Protein AF-0000000086963829 (afdb_homodimer)

Secondary structure (DSSP, 8-state):
--------TTS--EEEEE-TTSEEEEEE--EEE-TTT--EEE----EEEE--SS-EEEEEE-SS-TTEEEEEETTEEEEEETT--S--SEEPPPPSS-EEEEEE-SS-TTEEEEEETTSEEEEEETTT-SSS-SEEEE--SSPEEEEEEEESSSS-EEEEEEETTSPEEEEEPPHHHHSPPTTHHHHHHHHHHHHHHHHHHHHHHHHHHHHHHHHHHHHHHHHHHHHHS-HHHHHHHHHHHHHHHHHHHHHHHHHHHHTTSS----TTS-------/--------TTS--EEEEE-TTSEEEEEE--EEE-TTT--EEE----EEEE--SS-EEEEEE-SS-TTEEEEEETTEEEEEETT--S--SEEPPPPSS-EEEEEE-SS-TTEEEEEETTSEEEEEETTT-SSS-SEEEE--SSPEEEEEEEESSSS-EEEEEEETTSPEEEEEPPHHHHSPPTTHHHHHHHHHHHHHHHHHHHHHHHHHHHHHHHHHHHHHHHHHHHHHS-HHHHHHHHHHHHHHHHHHHHHHHHHHHHTTSS----TTS-------

Solvent-accessible surface area (backbone atoms only — not comparable to full-atom values): 30437 Å² total; per-residue (Å²): 130,82,72,74,76,74,72,71,81,84,55,85,49,63,47,77,46,60,33,70,76,7,32,42,34,42,27,50,54,57,59,43,62,34,84,87,77,61,45,67,42,64,51,65,74,73,34,80,43,85,75,30,75,25,43,34,76,33,80,43,68,41,89,81,39,84,51,32,34,40,35,33,13,23,27,30,41,34,33,33,41,72,92,55,74,92,52,61,58,40,68,46,63,75,48,97,57,42,48,53,34,58,40,65,43,93,60,25,81,47,29,33,40,32,25,16,52,66,9,32,34,36,34,36,31,60,69,75,42,69,88,53,63,73,42,75,43,84,76,42,85,40,30,28,64,42,60,44,75,43,77,79,46,98,82,42,34,35,36,40,35,30,31,73,84,72,48,76,45,78,39,76,52,54,61,67,69,48,56,63,59,89,61,42,62,58,51,46,52,50,51,53,54,49,31,50,51,34,50,51,48,46,52,50,51,50,50,43,46,48,52,49,49,51,51,51,51,49,52,53,51,50,52,51,54,44,66,65,62,52,72,69,29,47,53,51,45,51,51,49,50,49,50,50,47,52,51,46,51,52,48,50,51,54,47,34,33,72,70,65,73,39,80,64,74,64,86,72,68,77,80,76,77,79,73,118,130,82,74,74,77,70,70,71,81,84,55,84,48,62,48,77,45,60,32,71,77,6,31,41,36,43,26,48,53,58,61,42,64,36,85,87,76,61,45,66,44,64,49,64,74,74,33,78,41,85,75,30,77,25,44,35,77,33,80,41,66,41,91,78,39,86,49,32,34,40,35,33,12,25,29,31,40,34,34,34,43,72,92,55,73,91,54,61,57,41,68,46,64,75,48,95,56,43,49,54,34,60,40,67,41,93,59,25,80,51,29,32,39,33,25,15,53,66,10,34,36,36,34,36,30,61,70,74,42,69,86,52,64,74,41,74,43,84,75,41,84,39,30,28,64,40,59,46,74,42,76,79,46,100,81,42,35,34,35,41,35,29,30,72,85,72,48,76,44,78,40,76,52,53,59,66,71,47,55,63,60,89,61,43,61,59,51,46,51,50,50,52,53,48,30,50,52,35,51,52,49,45,53,52,51,50,50,43,47,48,52,50,50,52,52,51,50,49,52,52,51,51,53,51,53,44,66,65,60,50,72,67,29,46,54,52,44,49,51,49,48,50,52,48,48,51,51,47,52,52,47,51,51,54,48,33,33,75,71,66,72,39,80,66,75,64,87,73,68,76,81,75,74,78,75,116

Nearest PDB structures (foldseek):
  8j07-assembly1_k1  TM=8.987E-01  e=6.811E-24  Homo sapiens
  8j07-assembly1_s2  TM=7.786E-01  e=5.984E-15  Homo sapiens
  8j07-assembly1_m2  TM=7.872E-01  e=1.283E-14  Homo sapiens
  8rgg-assembly1_D  TM=8.048E-01  e=6.924E-10  Homo sapiens
  8ae6-assembly1_Q  TM=5.952E-01  e=3.049E-06  Saccharomyces cerevisiae

Sequence (552 aa):
MMKPLKLLENINTSFFVGTEDGEVLYSDWKMERDGDSGRLLSQKPSNIHSTHDGLVHTVQRSPFFKDIILTIGGWNFAIWKEGVTGGPLLKSNCAAKRYTVGHWSLSRPGVFFIGREDGNVDIWDLLEKTHEASQTQNISIAHITSIKPWMYSSKQHFLAVADDFGTLHILEISWSLIHPSSNERSSVLHYFEREVKHLEYFEQRQEFRNEERVALEYEKMMKRTKMAGGQRSRELMEEQANQNYIEFLDLEKAILVRLGLIKGLDRFSPSRNLLTMMKPLKLLENINTSFFVGTEDGEVLYSDWKMERDGDSGRLLSQKPSNIHSTHDGLVHTVQRSPFFKDIILTIGGWNFAIWKEGVTGGPLLKSNCAAKRYTVGHWSLSRPGVFFIGREDGNVDIWDLLEKTHEASQTQNISIAHITSIKPWMYSSKQHFLAVADDFGTLHILEISWSLIHPSSNERSSVLHYFEREVKHLEYFEQRQEFRNEERVALEYEKMMKRTKMAGGQRSRELMEEQANQNYIEFLDLEKAILVRLGLIKGLDRFSPSRNLLT

pLDDT: mean 83.86, std 18.54, range [22.7, 98.81]

Organism: NCBI:txid35019

Structure (mmCIF, N/CA/C/O backbone):
data_AF-0000000086963829-model_v1
#
loop_
_entity.id
_entity.type
_entity.pdbx_description
1 polymer 'WD repeat-containing protein 63-like'
#
loop_
_atom_site.group_PDB
_atom_site.id
_atom_site.type_symbol
_atom_site.label_atom_id
_atom_site.label_alt_id
_atom_site.label_comp_id
_atom_site.label_asym_id
_atom_site.label_entity_id
_atom_site.label_seq_id
_atom_site.pdbx_PDB_ins_code
_atom_site.Cartn_x
_atom_site.Cartn_y
_atom_site.Cartn_z
_atom_site.occupancy
_atom_site.B_iso_or_equiv
_atom_site.auth_seq_id
_atom_site.auth_comp_id
_atom_site.auth_asym_id
_atom_site.auth_atom_id
_atom_site.pdbx_PDB_model_num
ATOM 1 N N . MET A 1 1 ? -45 29.484 -25.875 1 24.89 1 MET A N 1
ATOM 2 C CA . MET A 1 1 ? -44.125 28.344 -26.109 1 24.89 1 MET A CA 1
ATOM 3 C C . MET A 1 1 ? -43.031 28.266 -25.031 1 24.89 1 MET A C 1
ATOM 5 O O . MET A 1 1 ? -42.281 29.203 -24.859 1 24.89 1 MET A O 1
ATOM 9 N N . MET A 1 2 ? -43.281 27.625 -23.906 1 26 2 MET A N 1
ATOM 10 C CA . MET A 1 2 ? -42.375 27.547 -22.75 1 26 2 MET A CA 1
ATOM 11 C C . MET A 1 2 ? -41.031 26.953 -23.156 1 26 2 MET A C 1
ATOM 13 O O . MET A 1 2 ? -40.969 25.938 -23.844 1 26 2 MET A O 1
ATOM 17 N N . LYS A 1 3 ? -40.062 27.797 -23.391 1 31.45 3 LYS A N 1
ATOM 18 C CA . LYS A 1 3 ? -38.75 27.328 -23.781 1 31.45 3 LYS A CA 1
ATOM 19 C C . LYS A 1 3 ? -38.25 26.203 -22.875 1 31.45 3 LYS A C 1
ATOM 21 O O . LYS A 1 3 ? -38.406 26.281 -21.656 1 31.45 3 LYS A O 1
ATOM 26 N N . PRO A 1 4 ? -38.188 24.984 -23.406 1 35.94 4 PRO A N 1
ATOM 27 C CA . PRO A 1 4 ? -37.719 23.891 -22.547 1 35.94 4 PRO A CA 1
ATOM 28 C C . PRO A 1 4 ? -36.438 24.25 -21.797 1 35.94 4 PRO A C 1
ATOM 30 O O . PRO A 1 4 ? -35.625 25.031 -22.281 1 35.94 4 PRO A O 1
ATOM 33 N N . LEU A 1 5 ? -36.5 24.375 -20.562 1 33.97 5 LEU A N 1
ATOM 34 C CA . LEU A 1 5 ? -35.281 24.547 -19.734 1 33.97 5 LEU A CA 1
ATOM 35 C C . LEU A 1 5 ? -34.156 23.672 -20.234 1 33.97 5 LEU A C 1
ATOM 37 O O . LEU A 1 5 ? -34.344 22.469 -20.406 1 33.97 5 LEU A O 1
ATOM 41 N N . LYS A 1 6 ? -33.312 24.188 -21.156 1 36.12 6 LYS A N 1
ATOM 42 C CA . LYS A 1 6 ? -32.062 23.531 -21.547 1 36.12 6 LYS A CA 1
ATOM 43 C C . LYS A 1 6 ? -31.422 22.781 -20.375 1 36.12 6 LYS A C 1
ATOM 45 O O . LYS A 1 6 ? -31.312 23.328 -19.266 1 36.12 6 LYS A O 1
ATOM 50 N N . LEU A 1 7 ? -31.594 21.5 -20.297 1 39.59 7 LEU A N 1
ATOM 51 C CA . LEU A 1 7 ? -30.781 20.703 -19.391 1 39.59 7 LEU A CA 1
ATOM 52 C C . LEU A 1 7 ? -29.359 21.25 -19.312 1 39.59 7 LEU A C 1
ATOM 54 O O . LEU A 1 7 ? -28.719 21.484 -20.328 1 39.59 7 LEU A O 1
ATOM 58 N N . LEU A 1 8 ? -28.984 21.984 -18.422 1 39.5 8 LEU A N 1
ATOM 59 C CA . LEU A 1 8 ? -27.625 22.469 -18.234 1 39.5 8 LEU A CA 1
ATOM 60 C C . LEU A 1 8 ? -26.609 21.359 -18.531 1 39.5 8 LEU A C 1
ATOM 62 O O . LEU A 1 8 ? -26.547 20.359 -17.828 1 39.5 8 LEU A O 1
ATOM 66 N N . GLU A 1 9 ? -26.234 21.016 -19.688 1 47.38 9 GLU A N 1
ATOM 67 C CA . GLU A 1 9 ? -25.266 20.078 -20.234 1 47.38 9 GLU A CA 1
ATOM 68 C C . GLU A 1 9 ? -24.016 20 -19.359 1 47.38 9 GLU A C 1
ATOM 70 O O . GLU A 1 9 ? -23.391 18.938 -19.266 1 47.38 9 GLU A O 1
ATOM 75 N N . ASN A 1 10 ? -23.5 21.078 -18.781 1 47.78 10 ASN A N 1
ATOM 76 C CA . ASN A 1 10 ? -22.156 21.109 -18.188 1 47.78 10 ASN A CA 1
ATOM 77 C C . ASN A 1 10 ? -22.219 20.922 -16.672 1 47.78 10 ASN A C 1
ATOM 79 O O . ASN A 1 10 ? -21.344 21.391 -15.953 1 47.78 10 ASN A O 1
ATOM 83 N N . ILE A 1 11 ? -23.406 20.531 -16.219 1 53.53 11 ILE A N 1
ATOM 84 C CA . ILE A 1 11 ? -23.453 20.406 -14.773 1 53.53 11 ILE A CA 1
ATOM 85 C C . ILE A 1 11 ? -23.062 18.984 -14.367 1 53.53 11 ILE A C 1
ATOM 87 O O . ILE A 1 11 ? -23.562 18.016 -14.93 1 53.53 11 ILE A O 1
ATOM 91 N N . ASN A 1 12 ? -21.891 18.812 -13.734 1 62.34 12 ASN A N 1
ATOM 92 C CA . ASN A 1 12 ? -21.562 17.531 -13.125 1 62.34 12 ASN A CA 1
ATOM 93 C C . ASN A 1 12 ? -22.75 16.969 -12.336 1 62.34 12 ASN A C 1
ATOM 95 O O . ASN A 1 12 ? -23.141 17.531 -11.312 1 62.34 12 ASN A O 1
ATOM 99 N N . THR A 1 13 ? -23.516 15.961 -12.922 1 71.38 13 THR A N 1
ATOM 100 C CA . THR A 1 13 ? -24.734 15.398 -12.344 1 71.38 13 THR A CA 1
ATOM 101 C C . THR A 1 13 ? -24.422 14.148 -11.531 1 71.38 13 THR A C 1
ATOM 103 O O . THR A 1 13 ? -25.328 13.438 -11.102 1 71.38 13 THR A O 1
ATOM 106 N N . SER A 1 14 ? -23.109 13.883 -11.383 1 79.44 14 SER A N 1
ATOM 107 C CA . SER A 1 14 ? -22.75 12.703 -10.617 1 79.44 14 SER A CA 1
ATOM 108 C C . SER A 1 14 ? -22.656 13.008 -9.125 1 79.44 14 SER A C 1
ATOM 110 O O . SER A 1 14 ? -22.234 14.102 -8.734 1 79.44 14 SER A O 1
ATOM 112 N N . PHE A 1 15 ? -23.281 12.094 -8.359 1 85.12 15 PHE A N 1
ATOM 113 C CA . PHE A 1 15 ? -23.188 12.359 -6.93 1 85.12 15 PHE A CA 1
ATOM 114 C C . PHE A 1 15 ? -22.922 11.07 -6.16 1 85.12 15 PHE A C 1
ATOM 116 O O . PHE A 1 15 ? -23.188 9.977 -6.66 1 85.12 15 PHE A O 1
ATOM 123 N N . PHE A 1 16 ? -22.266 11.188 -5.105 1 88.94 16 PHE A N 1
ATOM 124 C CA . PHE A 1 16 ? -22.016 10.109 -4.152 1 88.94 16 PHE A CA 1
ATOM 125 C C . PHE A 1 16 ? -22.906 10.258 -2.926 1 88.94 16 PHE A C 1
ATOM 127 O O . PHE A 1 16 ? -23.109 11.367 -2.424 1 88.94 16 PHE A O 1
ATOM 134 N N . VAL A 1 17 ? -23.531 9.141 -2.537 1 90.88 17 VAL A N 1
ATOM 135 C CA . VAL A 1 17 ? -24.359 9.133 -1.333 1 90.88 17 VAL A CA 1
ATOM 136 C C . VAL A 1 17 ? -23.938 7.98 -0.425 1 90.88 17 VAL A C 1
ATOM 138 O O . VAL A 1 17 ? -23.688 6.867 -0.897 1 90.88 17 VAL A O 1
ATOM 141 N N . GLY A 1 18 ? -23.766 8.25 0.841 1 92.38 18 GLY A N 1
ATOM 142 C CA . GLY A 1 18 ? -23.531 7.223 1.841 1 92.38 18 GLY A CA 1
ATOM 143 C C . GLY A 1 18 ? -24.781 6.809 2.578 1 92.38 18 GLY A C 1
ATOM 144 O O . GLY A 1 18 ? -25.656 7.633 2.834 1 92.38 18 GLY A O 1
ATOM 145 N N . THR A 1 19 ? -24.859 5.535 2.895 1 90.06 19 THR A N 1
ATOM 146 C CA . THR A 1 19 ? -26.047 5.059 3.598 1 90.06 19 THR A CA 1
ATOM 147 C C . THR A 1 19 ? -25.703 4.688 5.039 1 90.06 19 THR A C 1
ATOM 149 O O . THR A 1 19 ? -24.531 4.699 5.43 1 90.06 19 THR A O 1
ATOM 152 N N . GLU A 1 20 ? -26.75 4.355 5.797 1 92.44 20 GLU A N 1
ATOM 153 C CA . GLU A 1 20 ? -26.594 3.932 7.188 1 92.44 20 GLU A CA 1
ATOM 154 C C . GLU A 1 20 ? -26 2.531 7.281 1 92.44 20 GLU A C 1
ATOM 156 O O . GLU A 1 20 ? -25.438 2.156 8.312 1 92.44 20 GLU A O 1
ATOM 161 N N . ASP A 1 21 ? -26.062 1.794 6.188 1 92.25 21 ASP A N 1
ATOM 162 C CA . ASP A 1 21 ? -25.625 0.401 6.203 1 92.25 21 ASP A CA 1
ATOM 163 C C . ASP A 1 21 ? -24.219 0.264 5.648 1 92.25 21 ASP A C 1
ATOM 165 O O . ASP A 1 21 ? -23.734 -0.85 5.418 1 92.25 21 ASP A O 1
ATOM 169 N N . GLY A 1 22 ? -23.625 1.404 5.402 1 93.62 22 GLY A N 1
ATOM 170 C CA . GLY A 1 22 ? -22.219 1.352 4.992 1 93.62 22 GLY A CA 1
ATOM 171 C C . GLY A 1 22 ? -22.047 1.279 3.488 1 93.62 22 GLY A C 1
ATOM 172 O O . GLY A 1 22 ? -20.953 1.014 3 1 93.62 22 GLY A O 1
ATOM 173 N N . GLU A 1 23 ? -23.141 1.528 2.779 1 93.69 23 GLU A N 1
ATOM 174 C CA . GLU A 1 23 ? -23.078 1.504 1.321 1 93.69 23 GLU A CA 1
ATOM 175 C C . GLU A 1 23 ? -22.797 2.893 0.758 1 93.69 23 GLU A C 1
ATOM 177 O O . GLU A 1 23 ? -23.172 3.902 1.357 1 93.69 23 GLU A O 1
ATOM 182 N N . VAL A 1 24 ? -22.047 2.912 -0.333 1 94.88 24 VAL A N 1
ATOM 183 C CA . VAL A 1 24 ? -21.828 4.129 -1.104 1 94.88 24 VAL A CA 1
ATOM 184 C C . VAL A 1 24 ? -22.422 3.977 -2.502 1 94.88 24 VAL A C 1
ATOM 186 O O . VAL A 1 24 ? -22.109 3.021 -3.217 1 94.88 24 VAL A O 1
ATOM 189 N N . LEU A 1 25 ? -23.297 4.875 -2.801 1 92.06 25 LEU A N 1
ATOM 190 C CA . LEU A 1 25 ? -23.953 4.879 -4.105 1 92.06 25 LEU A CA 1
ATOM 191 C C . LEU A 1 25 ? -23.375 5.969 -5 1 92.06 25 LEU A C 1
ATOM 193 O O . LEU A 1 25 ? -23.141 7.094 -4.547 1 92.06 25 LEU A O 1
ATOM 197 N N . TYR A 1 26 ? -23 5.59 -6.137 1 89.38 26 TYR A N 1
ATOM 198 C CA . TYR A 1 26 ? -22.594 6.523 -7.184 1 89.38 26 TYR A CA 1
ATOM 199 C C . TYR A 1 26 ? -23.594 6.539 -8.328 1 89.38 26 TYR A C 1
ATOM 201 O O . TYR A 1 26 ? -23.891 5.492 -8.906 1 89.38 26 TYR A O 1
ATOM 209 N N . SER A 1 27 ? -24.219 7.645 -8.602 1 84.5 27 SER A N 1
ATOM 210 C CA . SER A 1 27 ? -25.25 7.73 -9.641 1 84.5 27 SER A CA 1
ATOM 211 C C . SER A 1 27 ? -25.094 9 -10.469 1 84.5 27 SER A C 1
ATOM 213 O O . SER A 1 27 ? -24.484 9.969 -10.016 1 84.5 27 SER A O 1
ATOM 215 N N . ASP A 1 28 ? -25.328 8.836 -11.688 1 76.62 28 ASP A N 1
ATOM 216 C CA . ASP A 1 28 ? -25.391 9.984 -12.586 1 76.62 28 ASP A CA 1
ATOM 217 C C . ASP A 1 28 ? -26.844 10.383 -12.852 1 76.62 28 ASP A C 1
ATOM 219 O O . ASP A 1 28 ? -27.656 9.547 -13.25 1 76.62 28 ASP A O 1
ATOM 223 N N . TRP A 1 29 ? -27.25 11.57 -12.398 1 65.56 29 TRP A N 1
ATOM 224 C CA . TRP A 1 29 ? -28.625 12.031 -12.531 1 65.56 29 TRP A CA 1
ATOM 225 C C . TRP A 1 29 ? -28.922 12.5 -13.953 1 65.56 29 TRP A C 1
ATOM 227 O O . TRP A 1 29 ? -29.984 13.047 -14.234 1 65.56 29 TRP A O 1
ATOM 237 N N . LYS A 1 30 ? -28.125 12.188 -14.836 1 62 30 LYS A N 1
ATOM 238 C CA . LYS A 1 30 ? -28.469 12.672 -16.172 1 62 30 LYS A CA 1
ATOM 239 C C . LYS A 1 30 ? -29.859 12.195 -16.578 1 62 30 LYS A C 1
ATOM 241 O O . LYS A 1 30 ? -30.156 11 -16.5 1 62 30 LYS A O 1
ATOM 246 N N . MET A 1 31 ? -30.75 13.07 -16.453 1 57.03 31 MET A N 1
ATOM 247 C CA . MET A 1 31 ? -32.094 12.812 -16.938 1 57.03 31 MET A CA 1
ATOM 248 C C . MET A 1 31 ? -32.094 12.617 -18.453 1 57.03 31 MET A C 1
ATOM 250 O O . MET A 1 31 ? -31.438 13.352 -19.172 1 57.03 31 MET A O 1
ATOM 254 N N . GLU A 1 32 ? -32.25 11.32 -18.781 1 58.31 32 GLU A N 1
ATOM 255 C CA . GLU A 1 32 ? -32.438 11.148 -20.219 1 58.31 32 GLU A CA 1
ATOM 256 C C . GLU A 1 32 ? -33.938 11.164 -20.578 1 58.31 32 GLU A C 1
ATOM 258 O O . GLU A 1 32 ? -34.781 10.703 -19.797 1 58.31 32 GLU A O 1
ATOM 263 N N . ARG A 1 33 ? -34.25 12.062 -21.406 1 57.44 33 ARG A N 1
ATOM 264 C CA . ARG A 1 33 ? -35.625 12.102 -21.922 1 57.44 33 ARG A CA 1
ATOM 265 C C . ARG A 1 33 ? -35.938 10.836 -22.703 1 57.44 33 ARG A C 1
ATOM 267 O O . ARG A 1 33 ? -35.156 10.391 -23.531 1 57.44 33 ARG A O 1
ATOM 274 N N . ASP A 1 34 ? -36.844 10.109 -22.141 1 59.44 34 ASP A N 1
ATOM 275 C CA . ASP A 1 34 ? -37.344 8.953 -22.891 1 59.44 34 ASP A CA 1
ATOM 276 C C . ASP A 1 34 ? -37.844 9.367 -24.266 1 59.44 34 ASP A C 1
ATOM 278 O O . ASP A 1 34 ? -38.625 10.305 -24.391 1 59.44 34 ASP A O 1
ATOM 282 N N . GLY A 1 35 ? -37.281 8.82 -25.203 1 58.41 35 GLY A N 1
ATOM 283 C CA . GLY A 1 35 ? -37.688 9.133 -26.562 1 58.41 35 GLY A CA 1
ATOM 284 C C . GLY A 1 35 ? -39.188 8.922 -26.797 1 58.41 35 GLY A C 1
ATOM 285 O O . GLY A 1 35 ? -39.812 9.68 -27.547 1 58.41 35 GLY A O 1
ATOM 286 N N . ASP A 1 36 ? -39.688 7.906 -26.281 1 64.19 36 ASP A N 1
ATOM 287 C CA . ASP A 1 36 ? -41.062 7.555 -26.641 1 64.19 36 ASP A CA 1
ATOM 288 C C . ASP A 1 36 ? -42.062 8.289 -25.75 1 64.19 36 ASP A C 1
ATOM 290 O O . ASP A 1 36 ? -43.062 8.828 -26.25 1 64.19 36 ASP A O 1
ATOM 294 N N . SER A 1 37 ? -41.719 8.367 -24.453 1 60.84 37 SER A N 1
ATOM 295 C CA . SER A 1 37 ? -42.75 8.859 -23.531 1 60.84 37 SER A CA 1
ATOM 296 C C . SER A 1 37 ? -42.438 10.289 -23.078 1 60.84 37 SER A C 1
ATOM 298 O O . SER A 1 37 ? -43.312 10.961 -22.516 1 60.84 37 SER A O 1
ATOM 300 N N . GLY A 1 38 ? -41.312 10.844 -23.438 1 56.5 38 GLY A N 1
ATOM 301 C CA . GLY A 1 38 ? -40.875 12.188 -23.078 1 56.5 38 GLY A CA 1
ATOM 302 C C . GLY A 1 38 ? -40.5 12.328 -21.625 1 56.5 38 GLY A C 1
ATOM 303 O O . GLY A 1 38 ? -40.188 13.43 -21.156 1 56.5 38 GLY A O 1
ATOM 304 N N . ARG A 1 39 ? -40.812 11.273 -20.953 1 60.06 39 ARG A N 1
ATOM 305 C CA . ARG A 1 39 ? -40.594 11.383 -19.516 1 60.06 39 ARG A CA 1
ATOM 306 C C . ARG A 1 39 ? -39.094 11.344 -19.188 1 60.06 39 ARG A C 1
ATOM 308 O O . ARG A 1 39 ? -38.312 10.711 -19.891 1 60.06 39 ARG A O 1
ATOM 315 N N . LEU A 1 40 ? -38.719 12.195 -18.266 1 57 40 LEU A N 1
ATOM 316 C CA . LEU A 1 40 ? -37.344 12.227 -17.766 1 57 40 LEU A CA 1
ATOM 317 C C . LEU A 1 40 ? -37.062 11.008 -16.891 1 57 40 LEU A C 1
ATOM 319 O O . LEU A 1 40 ? -37.75 10.773 -15.898 1 57 40 LEU A O 1
ATOM 323 N N . LEU A 1 41 ? -36.5 9.977 -17.453 1 54.62 41 LEU A N 1
ATOM 324 C CA . LEU A 1 41 ? -36.156 8.789 -16.672 1 54.62 41 LEU A CA 1
ATOM 325 C C . LEU A 1 41 ? -34.844 8.953 -15.961 1 54.62 41 LEU A C 1
ATOM 327 O O . LEU A 1 41 ? -33.875 9.422 -16.562 1 54.62 41 LEU A O 1
ATOM 331 N N . SER A 1 42 ? -35.031 9.133 -14.656 1 54.91 42 SER A N 1
ATOM 332 C CA . SER A 1 42 ? -33.781 9.156 -13.859 1 54.91 42 SER A CA 1
ATOM 333 C C . SER A 1 42 ? -33.062 7.82 -13.945 1 54.91 42 SER A C 1
ATOM 335 O O . SER A 1 42 ? -33.688 6.758 -13.914 1 54.91 42 SER A O 1
ATOM 337 N N . GLN A 1 43 ? -31.859 7.848 -14.422 1 56.03 43 GLN A N 1
ATOM 338 C CA . GLN A 1 43 ? -31.062 6.629 -14.469 1 56.03 43 GLN A CA 1
ATOM 339 C C . GLN A 1 43 ? -30.875 6.035 -13.078 1 56.03 43 GLN A C 1
ATOM 341 O O . GLN A 1 43 ? -30.688 6.77 -12.102 1 56.03 43 GLN A O 1
ATOM 346 N N . LYS A 1 44 ? -31.438 4.891 -12.805 1 56.94 44 LYS A N 1
ATOM 347 C CA . LYS A 1 44 ? -31.188 4.098 -11.602 1 56.94 44 LYS A CA 1
ATOM 348 C C . LYS A 1 44 ? -29.734 4.238 -11.148 1 56.94 44 LYS A C 1
ATOM 350 O O . LYS A 1 44 ? -28.844 4.438 -11.969 1 56.94 44 LYS A O 1
ATOM 355 N N . PRO A 1 45 ? -29.719 4.348 -9.75 1 61.5 45 PRO A N 1
ATOM 356 C CA . PRO A 1 45 ? -28.328 4.344 -9.289 1 61.5 45 PRO A CA 1
ATOM 357 C C . PRO A 1 45 ? -27.484 3.273 -9.961 1 61.5 45 PRO A C 1
ATOM 359 O O . PRO A 1 45 ? -27.922 2.125 -10.086 1 61.5 45 PRO A O 1
ATOM 362 N N . SER A 1 46 ? -26.406 3.715 -10.555 1 68.06 46 SER A N 1
ATOM 363 C CA . SER A 1 46 ? -25.641 2.873 -11.477 1 68.06 46 SER A CA 1
ATOM 364 C C . SER A 1 46 ? -24.766 1.885 -10.727 1 68.06 46 SER A C 1
ATOM 366 O O . SER A 1 46 ? -24.641 0.725 -11.125 1 68.06 46 SER A O 1
ATOM 368 N N . ASN A 1 47 ? -24.281 2.381 -9.391 1 84.88 47 ASN A N 1
ATOM 369 C CA . ASN A 1 47 ? -23.328 1.486 -8.758 1 84.88 47 ASN A CA 1
ATOM 370 C C . ASN A 1 47 ? -23.406 1.565 -7.238 1 84.88 47 ASN A C 1
ATOM 372 O O . ASN A 1 47 ? -23.406 2.658 -6.668 1 84.88 47 ASN A O 1
ATOM 376 N N . ILE A 1 48 ? -23.766 0.484 -6.621 1 91.25 48 ILE A N 1
ATOM 377 C CA . ILE A 1 48 ? -23.828 0.4 -5.164 1 91.25 48 ILE A CA 1
ATOM 378 C C . ILE A 1 48 ? -22.703 -0.505 -4.656 1 91.25 48 ILE A C 1
ATOM 380 O O . ILE A 1 48 ? -22.547 -1.631 -5.137 1 91.25 48 ILE A O 1
ATOM 384 N N . HIS A 1 49 ? -21.953 -0.021 -3.693 1 94.44 49 HIS A N 1
ATOM 385 C CA . HIS A 1 49 ? -20.859 -0.789 -3.107 1 94.44 49 HIS A CA 1
ATOM 386 C C . HIS A 1 49 ? -20.969 -0.824 -1.587 1 94.44 49 HIS A C 1
ATOM 388 O O . HIS A 1 49 ? -21.109 0.22 -0.946 1 94.44 49 HIS A O 1
ATOM 394 N N . SER A 1 50 ? -20.938 -2.004 -1.021 1 95.25 50 SER A N 1
ATOM 395 C CA . SER A 1 50 ? -20.797 -2.139 0.426 1 95.25 50 SER A CA 1
ATOM 396 C C . SER A 1 50 ? -19.359 -1.893 0.869 1 95.25 50 SER A C 1
ATOM 398 O O . SER A 1 50 ? -18.531 -2.793 0.796 1 95.25 50 SER A O 1
ATOM 400 N N . THR A 1 51 ? -19.047 -0.746 1.38 1 95.88 51 THR A N 1
ATOM 401 C CA . THR A 1 51 ? -17.656 -0.344 1.551 1 95.88 51 THR A CA 1
ATOM 402 C C . THR A 1 51 ? -17.328 -0.136 3.027 1 95.88 51 THR A C 1
ATOM 404 O O . THR A 1 51 ? -16.219 -0.44 3.473 1 95.88 51 THR A O 1
ATOM 407 N N . HIS A 1 52 ? -18.234 0.309 3.828 1 96.75 52 HIS A N 1
ATOM 408 C CA . HIS A 1 52 ? -17.922 0.692 5.203 1 96.75 52 HIS A CA 1
ATOM 409 C C . HIS A 1 52 ? -18.641 -0.217 6.195 1 96.75 52 HIS A C 1
ATOM 411 O O . HIS A 1 52 ? -19.688 -0.792 5.879 1 96.75 52 HIS A O 1
ATOM 417 N N . ASP A 1 53 ? -17.984 -0.343 7.375 1 92 53 ASP A N 1
ATOM 418 C CA . ASP A 1 53 ? -18.516 -1.184 8.445 1 92 53 ASP A CA 1
ATOM 419 C C . ASP A 1 53 ? -19.406 -0.377 9.383 1 92 53 ASP A C 1
ATOM 421 O O . ASP A 1 53 ? -19.25 -0.446 10.609 1 92 53 ASP A O 1
ATOM 425 N N . GLY A 1 54 ? -20.266 0.434 8.812 1 91 54 GLY A N 1
ATOM 426 C CA . GLY A 1 54 ? -21.188 1.257 9.586 1 91 54 GLY A CA 1
ATOM 427 C C . GLY A 1 54 ? -21.688 2.467 8.82 1 91 54 GLY A C 1
ATOM 428 O O . GLY A 1 54 ? -21.531 2.547 7.602 1 91 54 GLY A O 1
ATOM 429 N N . LEU A 1 55 ? -22.359 3.326 9.539 1 94.69 55 LEU A N 1
ATOM 430 C CA . LEU A 1 55 ? -22.938 4.539 8.969 1 94.69 55 LEU A CA 1
ATOM 431 C C . LEU A 1 55 ? -21.875 5.371 8.266 1 94.69 55 LEU A C 1
ATOM 433 O O . LEU A 1 55 ? -20.812 5.645 8.828 1 94.69 55 LEU A O 1
ATOM 437 N N . VAL A 1 56 ? -22.141 5.668 7.016 1 97.38 56 VAL A N 1
ATOM 438 C CA . VAL A 1 56 ? -21.266 6.59 6.289 1 97.38 56 VAL A CA 1
ATOM 439 C C . VAL A 1 56 ? -21.578 8.023 6.703 1 97.38 56 VAL A C 1
ATOM 441 O O . VAL A 1 56 ? -22.609 8.586 6.316 1 97.38 56 VAL A O 1
ATOM 444 N N . HIS A 1 57 ? -20.672 8.633 7.445 1 96 57 HIS A N 1
ATOM 445 C CA . HIS A 1 57 ? -20.984 9.953 7.996 1 96 57 HIS A CA 1
ATOM 446 C C . HIS A 1 57 ? -20.219 11.047 7.258 1 96 57 HIS A C 1
ATOM 448 O O . HIS A 1 57 ? -20.516 12.234 7.426 1 96 57 HIS A O 1
ATOM 454 N N . THR A 1 58 ? -19.25 10.711 6.508 1 96.81 58 THR A N 1
ATOM 455 C CA . THR A 1 58 ? -18.469 11.68 5.754 1 96.81 58 THR A CA 1
ATOM 456 C C . THR A 1 58 ? -18.469 11.344 4.27 1 96.81 58 THR A C 1
ATOM 458 O O . THR A 1 58 ? -18.172 10.211 3.885 1 96.81 58 THR A O 1
ATOM 461 N N . VAL A 1 59 ? -18.891 12.195 3.475 1 97 59 VAL A N 1
ATOM 462 C CA . VAL A 1 59 ? -18.766 12.211 2.021 1 97 59 VAL A CA 1
ATOM 463 C C . VAL A 1 59 ? -18.266 13.578 1.558 1 97 59 VAL A C 1
ATOM 465 O O . VAL A 1 59 ? -19.031 14.547 1.549 1 97 59 VAL A O 1
ATOM 468 N N . GLN A 1 60 ? -16.969 13.594 1.211 1 96.62 60 GLN A N 1
ATOM 469 C CA . GLN A 1 60 ? -16.391 14.906 0.94 1 96.62 60 GLN A CA 1
ATOM 470 C C . GLN A 1 60 ? -15.57 14.883 -0.344 1 96.62 60 GLN A C 1
ATOM 472 O O . GLN A 1 60 ? -14.734 14 -0.54 1 96.62 60 GLN A O 1
ATOM 477 N N . ARG A 1 61 ? -15.812 15.883 -1.133 1 97 61 ARG A N 1
ATOM 478 C CA . ARG A 1 61 ? -15.031 16.062 -2.35 1 97 61 ARG A CA 1
ATOM 479 C C . ARG A 1 61 ? -13.68 16.688 -2.041 1 97 61 ARG A C 1
ATOM 481 O O . ARG A 1 61 ? -13.594 17.609 -1.223 1 97 61 ARG A O 1
ATOM 488 N N . SER A 1 62 ? -12.648 16.25 -2.713 1 97.94 62 SER A N 1
ATOM 489 C CA . SER A 1 62 ? -11.328 16.844 -2.57 1 97.94 62 SER A CA 1
ATOM 490 C C . SER A 1 62 ? -11.344 18.312 -2.998 1 97.94 62 SER A C 1
ATOM 492 O O . SER A 1 62 ? -11.945 18.656 -4.016 1 97.94 62 SER A O 1
ATOM 494 N N . PRO A 1 63 ? -10.703 19.172 -2.234 1 97.12 63 PRO A N 1
ATOM 495 C CA . PRO A 1 63 ? -10.602 20.562 -2.664 1 97.12 63 PRO A CA 1
ATOM 496 C C . PRO A 1 63 ? -9.648 20.75 -3.842 1 97.12 63 PRO A C 1
ATOM 498 O O . PRO A 1 63 ? -9.641 21.812 -4.473 1 97.12 63 PRO A O 1
ATOM 501 N N . PHE A 1 64 ? -8.875 19.766 -4.219 1 97.81 64 PHE A N 1
ATOM 502 C CA . PHE A 1 64 ? -7.848 19.906 -5.246 1 97.81 64 PHE A CA 1
ATOM 503 C C . PHE A 1 64 ? -8.266 19.172 -6.523 1 97.81 64 PHE A C 1
ATOM 505 O O . PHE A 1 64 ? -7.844 19.547 -7.617 1 97.81 64 PHE A O 1
ATOM 512 N N . PHE A 1 65 ? -9.023 18.125 -6.301 1 98.06 65 PHE A N 1
ATOM 513 C CA . PHE A 1 65 ? -9.445 17.281 -7.414 1 98.06 65 PHE A CA 1
ATOM 514 C C . PHE A 1 65 ? -10.953 17.078 -7.406 1 98.06 65 PHE A C 1
ATOM 516 O O . PHE A 1 65 ? -11.477 16.281 -6.625 1 98.06 65 PHE A O 1
ATOM 523 N N . LYS A 1 66 ? -11.641 17.594 -8.258 1 95.69 66 LYS A N 1
ATOM 524 C CA . LYS A 1 66 ? -13.102 17.688 -8.266 1 95.69 66 LYS A CA 1
ATOM 525 C C . LYS A 1 66 ? -13.734 16.312 -8.438 1 95.69 66 LYS A C 1
ATOM 527 O O . LYS A 1 66 ? -14.898 16.109 -8.094 1 95.69 66 LYS A O 1
ATOM 532 N N . ASP A 1 67 ? -12.969 15.414 -8.922 1 96.44 67 ASP A N 1
ATOM 533 C CA . ASP A 1 67 ? -13.555 14.102 -9.18 1 96.44 67 ASP A CA 1
ATOM 534 C C . ASP A 1 67 ? -13.164 13.094 -8.102 1 96.44 67 ASP A C 1
ATOM 536 O O . ASP A 1 67 ? -13.43 11.898 -8.227 1 96.44 67 ASP A O 1
ATOM 540 N N . ILE A 1 68 ? -12.508 13.531 -7.074 1 98.31 68 ILE A N 1
ATOM 541 C CA . ILE A 1 68 ? -12.055 12.648 -6.004 1 98.31 68 ILE A CA 1
ATOM 542 C C . ILE A 1 68 ? -12.914 12.859 -4.762 1 98.31 68 ILE A C 1
ATOM 544 O O . ILE A 1 68 ? -13.125 14 -4.332 1 98.31 68 ILE A O 1
ATOM 548 N N . ILE A 1 69 ? -13.43 11.766 -4.168 1 98.06 69 ILE A N 1
ATOM 549 C CA . ILE A 1 69 ? -14.336 11.828 -3.027 1 98.06 69 ILE A CA 1
ATOM 550 C C . ILE A 1 69 ? -13.797 10.969 -1.891 1 98.06 69 ILE A C 1
ATOM 552 O O . ILE A 1 69 ? -13.352 9.836 -2.117 1 98.06 69 ILE A O 1
ATOM 556 N N . LEU A 1 70 ? -13.82 11.516 -0.773 1 98.56 70 LEU A N 1
ATOM 557 C CA . LEU A 1 70 ? -13.5 10.797 0.454 1 98.56 70 LEU A CA 1
ATOM 558 C C . LEU A 1 70 ? -14.773 10.367 1.181 1 98.56 70 LEU A C 1
ATOM 560 O O . LEU A 1 70 ? -15.672 11.188 1.398 1 98.56 70 LEU A O 1
ATOM 564 N N . THR A 1 71 ? -14.906 9.086 1.504 1 98.44 71 THR A N 1
ATOM 565 C CA . THR A 1 71 ? -15.992 8.617 2.361 1 98.44 71 THR A CA 1
ATOM 566 C C . THR A 1 71 ? -15.438 7.969 3.625 1 98.44 71 THR A C 1
ATOM 568 O O . THR A 1 71 ? -14.398 7.305 3.584 1 98.44 71 THR A O 1
ATOM 571 N N . ILE A 1 72 ? -16.062 8.219 4.688 1 98.44 72 ILE A N 1
ATOM 572 C CA . ILE A 1 72 ? -15.68 7.645 5.973 1 98.44 72 ILE A CA 1
ATOM 573 C C . ILE A 1 72 ? -16.906 7.066 6.664 1 98.44 72 ILE A C 1
ATOM 575 O O . ILE A 1 72 ? -17.969 7.707 6.719 1 98.44 72 ILE A O 1
ATOM 579 N N . GLY A 1 73 ? -16.766 5.844 7.207 1 97.94 73 GLY A N 1
ATOM 580 C CA . GLY A 1 73 ? -17.828 5.191 7.953 1 97.94 73 GLY A CA 1
ATOM 581 C C . GLY A 1 73 ? -17.344 4.031 8.805 1 97.94 73 GLY A C 1
ATOM 582 O O . GLY A 1 73 ? -16.547 3.201 8.336 1 97.94 73 GLY A O 1
ATOM 583 N N . GLY A 1 74 ? -17.812 4.043 10.008 1 97.5 74 GLY A N 1
ATOM 584 C CA . GLY A 1 74 ? -17.375 2.979 10.898 1 97.5 74 GLY A CA 1
ATOM 585 C C . GLY A 1 74 ? -15.898 3.037 11.211 1 97.5 74 GLY A C 1
ATOM 586 O O . GLY A 1 74 ? -15.414 4.023 11.773 1 97.5 74 GLY A O 1
ATOM 587 N N . TRP A 1 75 ? -15.148 1.975 10.68 1 98.06 75 TRP A N 1
ATOM 588 C CA . TRP A 1 75 ? -13.758 1.814 11.094 1 98.06 75 TRP A CA 1
ATOM 589 C C . TRP A 1 75 ? -12.812 1.999 9.914 1 98.06 75 TRP A C 1
ATOM 591 O O . TRP A 1 75 ? -11.633 1.65 9.992 1 98.06 75 TRP A O 1
ATOM 601 N N . ASN A 1 76 ? -13.367 2.502 8.797 1 98.19 76 ASN A N 1
ATOM 602 C CA . ASN A 1 76 ? -12.484 2.652 7.648 1 98.19 76 ASN A CA 1
ATOM 603 C C . ASN A 1 76 ? -12.875 3.855 6.793 1 98.19 76 ASN A C 1
ATOM 605 O O . ASN A 1 76 ? -13.891 4.496 7.047 1 98.19 76 ASN A O 1
ATOM 609 N N . PHE A 1 77 ? -12 4.281 5.887 1 98.38 77 PHE A N 1
ATOM 610 C CA . PHE A 1 77 ? -12.289 5.281 4.867 1 98.38 77 PHE A CA 1
ATOM 611 C C . PHE A 1 77 ? -12.086 4.707 3.471 1 98.38 77 PHE A C 1
ATOM 613 O O . PHE A 1 77 ? -11.492 3.635 3.316 1 98.38 77 PHE A O 1
ATOM 620 N N . ALA A 1 78 ? -12.641 5.41 2.531 1 98.44 78 ALA A N 1
ATOM 621 C CA . ALA A 1 78 ? -12.453 5.035 1.133 1 98.44 78 ALA A CA 1
ATOM 622 C C . ALA A 1 78 ? -12.336 6.273 0.245 1 98.44 78 ALA A C 1
ATOM 624 O O . ALA A 1 78 ? -12.891 7.328 0.567 1 98.44 78 ALA A O 1
ATOM 625 N N . ILE A 1 79 ? -11.586 6.168 -0.827 1 98.62 79 ILE A N 1
ATOM 626 C CA . ILE A 1 79 ? -11.422 7.227 -1.818 1 98.62 79 ILE A CA 1
ATOM 627 C C . ILE A 1 79 ? -12.016 6.777 -3.152 1 98.62 79 ILE A C 1
ATOM 629 O O . ILE A 1 79 ? -11.734 5.672 -3.623 1 98.62 79 ILE A O 1
ATOM 633 N N . TRP A 1 80 ? -12.734 7.617 -3.678 1 97.69 80 TRP A N 1
ATOM 634 C CA . TRP A 1 80 ? -13.445 7.32 -4.918 1 97.69 80 TRP A CA 1
ATOM 635 C C . TRP A 1 80 ? -13.078 8.32 -6.012 1 97.69 80 TRP A C 1
ATOM 637 O O . TRP A 1 80 ? -12.594 9.414 -5.719 1 97.69 80 TRP A O 1
ATOM 647 N N . LYS A 1 81 ? -13.328 7.914 -7.188 1 97.31 81 LYS A N 1
ATOM 648 C CA . LYS A 1 81 ? -13.195 8.789 -8.344 1 97.31 81 LYS A CA 1
ATOM 649 C C . LYS A 1 81 ? -14.453 8.766 -9.203 1 97.31 81 LYS A C 1
ATOM 651 O O . LYS A 1 81 ? -14.992 7.695 -9.5 1 97.31 81 LYS A O 1
ATOM 656 N N . GLU A 1 82 ? -14.906 9.867 -9.562 1 94.12 82 GLU A N 1
ATOM 657 C CA . GLU A 1 82 ? -16.031 9.961 -10.477 1 94.12 82 GLU A CA 1
ATOM 658 C C . GLU A 1 82 ? -15.734 9.258 -11.797 1 94.12 82 GLU A C 1
ATOM 660 O O . GLU A 1 82 ? -14.641 9.398 -12.352 1 94.12 82 GLU A O 1
ATOM 665 N N . GLY A 1 83 ? -16.703 8.461 -12.258 1 91.56 83 GLY A N 1
ATOM 666 C CA . GLY A 1 83 ? -16.547 7.758 -13.516 1 91.56 83 GLY A CA 1
ATOM 667 C C . GLY A 1 83 ? -16 6.352 -13.352 1 91.56 83 GLY A C 1
ATOM 668 O O . GLY A 1 83 ? -16.031 5.555 -14.289 1 91.56 83 GLY A O 1
ATOM 669 N N . VAL A 1 84 ? -15.438 6.105 -12.234 1 93.75 84 VAL A N 1
ATOM 670 C CA . VAL A 1 84 ? -14.953 4.762 -11.938 1 93.75 84 VAL A CA 1
ATOM 671 C C . VAL A 1 84 ? -16.016 3.982 -11.172 1 93.75 84 VAL A C 1
ATOM 673 O O . VAL A 1 84 ? -16.391 4.355 -10.055 1 93.75 84 VAL A O 1
ATOM 676 N N . THR A 1 85 ? -16.5 2.881 -11.75 1 90.5 85 THR A N 1
ATOM 677 C CA . THR A 1 85 ? -17.688 2.227 -11.195 1 90.5 85 THR A CA 1
ATOM 678 C C . THR A 1 85 ? -17.312 0.899 -10.539 1 90.5 85 THR A C 1
ATOM 680 O O . THR A 1 85 ? -18.125 0.285 -9.852 1 90.5 85 THR A O 1
ATOM 683 N N . GLY A 1 86 ? -16.125 0.494 -10.656 1 90.06 86 GLY A N 1
ATOM 684 C CA . GLY A 1 86 ? -15.719 -0.812 -10.156 1 90.06 86 GLY A CA 1
ATOM 685 C C . GLY A 1 86 ? -15.539 -0.846 -8.648 1 90.06 86 GLY A C 1
ATOM 686 O O . GLY A 1 86 ? -15.477 -1.922 -8.055 1 90.06 86 GLY A O 1
ATOM 687 N N . GLY A 1 87 ? -15.453 0.305 -8.031 1 94.56 87 GLY A N 1
ATOM 688 C CA . GLY A 1 87 ? -15.219 0.395 -6.602 1 94.56 87 GLY A CA 1
ATOM 689 C C . GLY A 1 87 ? -14.352 1.578 -6.211 1 94.56 87 GLY A C 1
ATOM 690 O O . GLY A 1 87 ? -14.008 2.404 -7.059 1 94.56 87 GLY A O 1
ATOM 691 N N . PRO A 1 88 ? -14.086 1.659 -4.926 1 97.06 88 PRO A N 1
ATOM 692 C CA . PRO A 1 88 ? -13.188 2.736 -4.5 1 97.06 88 PRO A CA 1
ATOM 693 C C . PRO A 1 88 ? -11.758 2.557 -5.02 1 97.06 88 PRO A C 1
ATOM 695 O O . PRO A 1 88 ? -11.312 1.426 -5.215 1 97.06 88 PRO A O 1
ATOM 698 N N . LEU A 1 89 ? -11.094 3.646 -5.223 1 96.81 89 LEU A N 1
ATOM 699 C CA . LEU A 1 89 ? -9.672 3.594 -5.562 1 96.81 89 LEU A CA 1
ATOM 700 C C . LEU A 1 89 ? -8.859 3.008 -4.414 1 96.81 89 LEU A C 1
ATOM 702 O O . LEU A 1 89 ? -7.887 2.287 -4.641 1 96.81 89 LEU A O 1
ATOM 706 N N . LEU A 1 90 ? -9.227 3.355 -3.273 1 96.62 90 LEU A N 1
ATOM 707 C CA . LEU A 1 90 ? -8.555 2.924 -2.051 1 96.62 90 LEU A CA 1
ATOM 708 C C . LEU A 1 90 ? -9.562 2.693 -0.931 1 96.62 90 LEU A C 1
ATOM 710 O O . LEU A 1 90 ? -10.484 3.494 -0.746 1 96.62 90 LEU A O 1
ATOM 714 N N . LYS A 1 91 ? -9.523 1.654 -0.271 1 96.25 91 LYS A N 1
ATOM 715 C CA . LYS A 1 91 ? -10.25 1.339 0.955 1 96.25 91 LYS A CA 1
ATOM 716 C C . LYS A 1 91 ? -9.289 0.981 2.086 1 96.25 91 LYS A C 1
ATOM 718 O O . LYS A 1 91 ? -8.492 0.052 1.959 1 96.25 91 LYS A O 1
ATOM 723 N N . SER A 1 92 ? -9.305 1.702 3.105 1 96 92 SER A N 1
ATOM 724 C CA . SER A 1 92 ? -8.383 1.441 4.203 1 96 92 SER A CA 1
ATOM 725 C C . SER A 1 92 ? -8.781 0.194 4.98 1 96 92 SER A C 1
ATOM 727 O O . SER A 1 92 ? -9.93 -0.245 4.91 1 96 92 SER A O 1
ATOM 729 N N . ASN A 1 93 ? -7.789 -0.354 5.699 1 92.19 93 ASN A N 1
ATOM 730 C CA . ASN A 1 93 ? -8.125 -1.379 6.684 1 92.19 93 ASN A CA 1
ATOM 731 C C . ASN A 1 93 ? -8.961 -0.808 7.828 1 92.19 93 ASN A C 1
ATOM 733 O O . ASN A 1 93 ? -9.078 0.411 7.965 1 92.19 93 ASN A O 1
ATOM 737 N N . CYS A 1 94 ? -9.477 -1.808 8.555 1 94.38 94 CYS A N 1
ATOM 738 C CA . CYS A 1 94 ? -10.266 -1.375 9.711 1 94.38 94 CYS A CA 1
ATOM 739 C C . CYS A 1 94 ? -9.359 -0.819 10.805 1 94.38 94 CYS A C 1
ATOM 741 O O . CYS A 1 94 ? -8.336 -1.418 11.133 1 94.38 94 CYS A O 1
ATOM 743 N N . ALA A 1 95 ? -9.727 0.273 11.336 1 94.94 95 ALA A N 1
ATOM 744 C CA . ALA A 1 95 ? -9 0.886 12.445 1 94.94 95 ALA A CA 1
ATOM 745 C C . ALA A 1 95 ? -9.375 0.24 13.773 1 94.94 95 ALA A C 1
ATOM 747 O O . ALA A 1 95 ? -10.398 -0.443 13.875 1 94.94 95 ALA A O 1
ATOM 748 N N . ALA A 1 96 ? -8.492 0.427 14.742 1 95.06 96 ALA A N 1
ATOM 749 C CA . ALA A 1 96 ? -8.727 -0.103 16.078 1 95.06 96 ALA A CA 1
ATOM 750 C C . ALA A 1 96 ? -9.922 0.59 16.75 1 95.06 96 ALA A C 1
ATOM 752 O O . ALA A 1 96 ? -10.602 -0.003 17.578 1 95.06 96 ALA A O 1
ATOM 753 N N . LYS A 1 97 ? -10.148 1.835 16.406 1 97.19 97 LYS A N 1
ATOM 754 C CA . LYS A 1 97 ? -11.25 2.646 16.938 1 97.19 97 LYS A CA 1
ATOM 755 C C . LYS A 1 97 ? -12.102 3.209 15.805 1 97.19 97 LYS A C 1
ATOM 757 O O . LYS A 1 97 ? -11.609 3.439 14.695 1 97.19 97 LYS A O 1
ATOM 762 N N . ARG A 1 98 ? -13.297 3.426 16.141 1 97.94 98 ARG A N 1
ATOM 763 C CA . ARG A 1 98 ? -14.242 3.924 15.148 1 97.94 98 ARG A CA 1
ATOM 764 C C . ARG A 1 98 ? -13.898 5.352 14.734 1 97.94 98 ARG A C 1
ATOM 766 O O . ARG A 1 98 ? -13.547 6.18 15.578 1 97.94 98 ARG A O 1
ATOM 773 N N . TYR A 1 99 ? -14.047 5.625 13.453 1 98.5 99 TYR A N 1
ATOM 774 C CA . TYR A 1 99 ? -13.914 6.98 12.93 1 98.5 99 TYR A CA 1
ATOM 775 C C . TYR A 1 99 ? -15.203 7.766 13.109 1 98.5 99 TYR A C 1
ATOM 777 O O . TYR A 1 99 ? -16.297 7.207 13.016 1 98.5 99 TYR A O 1
ATOM 785 N N . THR A 1 100 ? -15.047 9.055 13.328 1 98.38 100 THR A N 1
ATOM 786 C CA . THR A 1 100 ? -16.25 9.797 13.711 1 98.38 100 THR A CA 1
ATOM 787 C C . THR A 1 100 ? -16.469 10.977 12.773 1 98.38 100 THR A C 1
ATOM 789 O O . THR A 1 100 ? -17.594 11.438 12.602 1 98.38 100 THR A O 1
ATOM 792 N N . VAL A 1 101 ? -15.477 11.547 12.234 1 98 101 VAL A N 1
ATOM 793 C CA . VAL A 1 101 ? -15.539 12.695 11.336 1 98 101 VAL A CA 1
ATOM 794 C C . VAL A 1 101 ? -14.258 12.781 10.516 1 98 101 VAL A C 1
ATOM 796 O O . VAL A 1 101 ? -13.234 12.195 10.883 1 98 101 VAL A O 1
ATOM 799 N N . GLY A 1 102 ? -14.312 13.477 9.375 1 98.12 102 GLY A N 1
ATOM 800 C CA . GLY A 1 102 ? -13.102 13.672 8.594 1 98.12 102 GLY A CA 1
ATOM 801 C C . GLY A 1 102 ? -13.148 14.906 7.715 1 98.12 102 GLY A C 1
ATOM 802 O O . GLY A 1 102 ? -14.219 15.445 7.445 1 98.12 102 GLY A O 1
ATOM 803 N N . HIS A 1 103 ? -12.008 15.375 7.34 1 98.56 103 HIS A N 1
ATOM 804 C CA . HIS A 1 103 ? -11.875 16.547 6.469 1 98.56 103 HIS A CA 1
ATOM 805 C C . HIS A 1 103 ? -10.555 16.516 5.711 1 98.56 103 HIS A C 1
ATOM 807 O O . HIS A 1 103 ? -9.516 16.172 6.281 1 98.56 103 HIS A O 1
ATOM 813 N N . TRP A 1 104 ? -10.602 16.922 4.457 1 98.5 104 TRP A N 1
ATOM 814 C CA . TRP A 1 104 ? -9.375 17.078 3.672 1 98.5 104 TRP A CA 1
ATOM 815 C C . TRP A 1 104 ? -8.539 18.234 4.188 1 98.5 104 TRP A C 1
ATOM 817 O O . TRP A 1 104 ? -9.078 19.219 4.715 1 98.5 104 TRP A O 1
ATOM 827 N N . SER A 1 105 ? -7.242 18.094 4.008 1 97.88 105 SER A N 1
ATOM 828 C CA . SER A 1 105 ? -6.395 19.281 4.145 1 97.88 105 SER A CA 1
ATOM 829 C C . SER A 1 105 ? -6.711 20.312 3.078 1 97.88 105 SER A C 1
ATOM 831 O O . SER A 1 105 ? -7.105 19.969 1.962 1 97.88 105 SER A O 1
ATOM 833 N N . LEU A 1 106 ? -6.484 21.562 3.443 1 96.31 106 LEU A N 1
ATOM 834 C CA . LEU A 1 106 ? -6.75 22.625 2.496 1 96.31 106 LEU A CA 1
ATOM 835 C C . LEU A 1 106 ? -5.48 23.031 1.749 1 96.31 106 LEU A C 1
ATOM 837 O O . LEU A 1 106 ? -5.539 23.766 0.767 1 96.31 106 LEU A O 1
ATOM 841 N N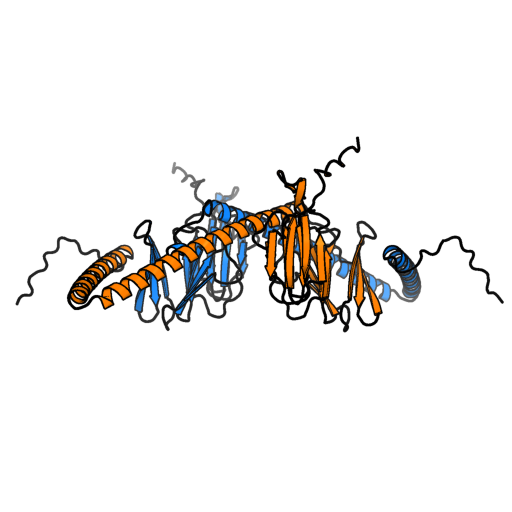 . SER A 1 107 ? -4.348 22.5 2.186 1 96.44 107 SER A N 1
ATOM 842 C CA . SER A 1 107 ? -3.105 22.953 1.572 1 96.44 107 SER A CA 1
ATOM 843 C C . SER A 1 107 ? -2.314 21.781 0.999 1 96.44 107 SER A C 1
ATOM 845 O O . SER A 1 107 ? -1.446 21.969 0.143 1 96.44 107 SER A O 1
ATOM 847 N N . ARG A 1 108 ? -2.559 20.594 1.419 1 96.94 108 ARG A N 1
ATOM 848 C CA . ARG A 1 108 ? -1.858 19.406 0.961 1 96.94 108 ARG A CA 1
ATOM 849 C C . ARG A 1 108 ? -2.816 18.438 0.271 1 96.94 108 ARG A C 1
ATOM 851 O O . ARG A 1 108 ? -3.66 17.828 0.924 1 96.94 108 ARG A O 1
ATOM 858 N N . PRO A 1 109 ? -2.693 18.156 -1 1 97.5 109 PRO A N 1
ATOM 859 C CA . PRO A 1 109 ? -3.711 17.469 -1.797 1 97.5 109 PRO A CA 1
ATOM 860 C C . PRO A 1 109 ? -3.912 16.016 -1.372 1 97.5 109 PRO A C 1
ATOM 862 O O . PRO A 1 109 ? -4.973 15.445 -1.618 1 97.5 109 PRO A O 1
ATOM 865 N N . GLY A 1 110 ? -2.98 15.406 -0.793 1 97.5 110 GLY A N 1
ATOM 866 C CA . GLY A 1 110 ? -3.09 14.008 -0.424 1 97.5 110 GLY A CA 1
ATOM 867 C C . GLY A 1 110 ? -3.293 13.797 1.064 1 97.5 110 GLY A C 1
ATOM 868 O O . GLY A 1 110 ? -3.189 12.672 1.557 1 97.5 110 GLY A O 1
ATOM 869 N N . VAL A 1 111 ? -3.607 14.898 1.801 1 98.19 111 VAL A N 1
ATOM 870 C CA . VAL A 1 111 ? -3.645 14.812 3.258 1 98.19 111 VAL A CA 1
ATOM 871 C C . VAL A 1 111 ? -5.066 15.062 3.752 1 98.19 111 VAL A C 1
ATOM 873 O O . VAL A 1 111 ? -5.781 15.914 3.213 1 98.19 111 VAL A O 1
ATOM 876 N N . PHE A 1 112 ? -5.512 14.297 4.73 1 98.69 112 PHE A N 1
ATOM 877 C CA . PHE A 1 112 ? -6.789 14.547 5.391 1 98.69 112 PHE A CA 1
ATOM 878 C C . PHE A 1 112 ? -6.73 14.141 6.855 1 98.69 112 PHE A C 1
ATOM 880 O O . PHE A 1 112 ? -5.801 13.445 7.277 1 98.69 112 PHE A O 1
ATOM 887 N N . PHE A 1 113 ? -7.645 14.625 7.59 1 98.75 113 PHE A N 1
ATOM 888 C CA . PHE A 1 113 ? -7.75 14.445 9.031 1 98.75 113 PHE A CA 1
ATOM 889 C C . PHE A 1 113 ? -8.984 13.633 9.391 1 98.75 113 PHE A C 1
ATOM 891 O O . PHE A 1 113 ? -10.062 13.859 8.836 1 98.75 113 PHE A O 1
ATOM 898 N N . ILE A 1 114 ? -8.812 12.695 10.289 1 98.81 114 ILE A N 1
ATOM 899 C CA . ILE A 1 114 ? -9.961 11.898 10.703 1 98.81 114 ILE A CA 1
ATOM 900 C C . ILE A 1 114 ?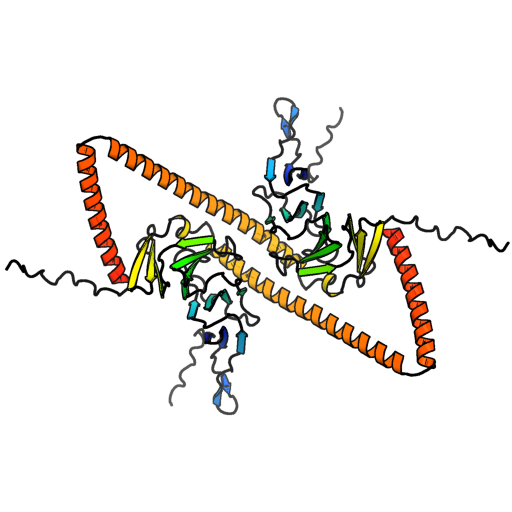 -10.047 11.867 12.227 1 98.81 114 ILE A C 1
ATOM 902 O O . ILE A 1 114 ? -9.086 11.477 12.898 1 98.81 114 ILE A O 1
ATOM 906 N N . GLY A 1 115 ? -11.18 12.289 12.773 1 98.75 115 GLY A N 1
ATOM 907 C CA . GLY A 1 115 ? -11.453 12.164 14.195 1 98.75 115 GLY A CA 1
ATOM 908 C C . GLY A 1 115 ? -11.891 10.766 14.594 1 98.75 115 GLY A C 1
ATOM 909 O O . GLY A 1 115 ? -12.445 10.023 13.781 1 98.75 115 GLY A O 1
ATOM 910 N N . ARG A 1 116 ? -11.672 10.422 15.852 1 98.75 116 ARG A N 1
ATOM 911 C CA . ARG A 1 116 ? -12 9.094 16.359 1 98.75 116 ARG A CA 1
ATOM 912 C C . ARG A 1 116 ? -12.875 9.188 17.609 1 98.75 116 ARG A C 1
ATOM 914 O O . ARG A 1 116 ? -12.945 10.234 18.25 1 98.75 116 ARG A O 1
ATOM 921 N N . GLU A 1 117 ? -13.406 8.062 17.938 1 98.38 117 GLU A N 1
ATOM 922 C CA . GLU A 1 117 ? -14.281 7.957 19.094 1 98.38 117 GLU A CA 1
ATOM 923 C C . GLU A 1 117 ? -13.484 8.039 20.406 1 98.38 117 GLU A C 1
ATOM 925 O O . GLU A 1 117 ? -14.047 8.328 21.453 1 98.38 117 GLU A O 1
ATOM 930 N N . ASP A 1 118 ? -12.164 7.848 20.344 1 98.44 118 ASP A N 1
ATOM 931 C CA . ASP A 1 118 ? -11.367 7.844 21.578 1 98.44 118 ASP A CA 1
ATOM 932 C C . ASP A 1 118 ? -10.68 9.188 21.781 1 98.44 118 ASP A C 1
ATOM 934 O O . ASP A 1 118 ? -9.75 9.305 22.594 1 98.44 118 ASP A O 1
ATOM 938 N N . GLY A 1 119 ? -10.992 10.141 21 1 98.69 119 GLY A N 1
ATOM 939 C CA . GLY A 1 119 ? -10.508 11.492 21.219 1 98.69 119 GLY A CA 1
ATOM 940 C C . GLY A 1 119 ? -9.234 11.805 20.453 1 98.69 119 GLY A C 1
ATOM 941 O O . GLY A 1 119 ? -8.664 12.891 20.609 1 98.69 119 GLY A O 1
ATOM 942 N N . ASN A 1 120 ? -8.82 10.867 19.594 1 98.75 120 ASN A N 1
ATOM 943 C CA . ASN A 1 120 ? -7.641 11.078 18.766 1 98.75 120 ASN A CA 1
ATOM 944 C C . ASN A 1 120 ? -8.008 11.586 17.375 1 98.75 120 ASN A C 1
ATOM 946 O O . ASN A 1 120 ? -9.141 11.406 16.938 1 98.75 120 ASN A O 1
ATOM 950 N N . VAL A 1 121 ? -7.031 12.258 16.781 1 98.62 121 VAL A N 1
ATOM 951 C CA . VAL A 1 121 ? -7.117 12.625 15.375 1 98.62 121 VAL A CA 1
ATOM 952 C C . VAL A 1 121 ? -6 11.945 14.586 1 98.62 121 VAL A C 1
ATOM 954 O O . VAL A 1 121 ? -4.82 12.102 14.922 1 98.62 121 VAL A O 1
ATOM 957 N N . ASP A 1 122 ? -6.438 11.211 13.594 1 98.62 122 ASP A N 1
ATOM 958 C CA . ASP A 1 122 ? -5.484 10.609 12.664 1 98.62 122 ASP A CA 1
ATOM 959 C C . ASP A 1 122 ? -5.215 11.539 11.477 1 98.62 122 ASP A C 1
ATOM 961 O O . ASP A 1 122 ? -6.148 12.094 10.891 1 98.62 122 ASP A O 1
ATOM 965 N N . ILE A 1 123 ? -3.941 11.695 11.148 1 98.44 123 ILE A N 1
ATOM 966 C CA . ILE A 1 123 ? -3.531 12.414 9.953 1 98.44 123 ILE A CA 1
ATOM 967 C C . ILE A 1 123 ? -3.057 11.43 8.891 1 98.44 123 ILE A C 1
ATOM 969 O O . ILE A 1 123 ? -2.121 10.664 9.117 1 98.44 123 ILE A O 1
ATOM 973 N N . TRP A 1 124 ? -3.73 11.461 7.766 1 98.31 124 TRP A N 1
ATOM 974 C CA . TRP A 1 124 ? -3.404 10.57 6.656 1 98.31 124 TRP A CA 1
ATOM 975 C C . TRP A 1 124 ? -2.717 11.328 5.527 1 98.31 124 TRP A C 1
ATOM 977 O O . TRP A 1 124 ? -3.129 12.438 5.176 1 98.31 124 TRP A O 1
ATOM 987 N N . ASP A 1 125 ? -1.68 10.781 5.07 1 97 125 ASP A N 1
ATOM 988 C CA . ASP A 1 125 ? -0.966 11.258 3.889 1 97 125 ASP A CA 1
ATOM 989 C C . ASP A 1 125 ? -0.806 10.141 2.859 1 97 125 ASP A C 1
ATOM 991 O O . ASP A 1 125 ? 0.019 9.242 3.035 1 97 125 ASP A O 1
ATOM 995 N N . LEU A 1 126 ? -1.458 10.219 1.763 1 96.31 126 LEU A N 1
ATOM 996 C CA . LEU A 1 126 ? -1.573 9.156 0.772 1 96.31 126 LEU A CA 1
ATOM 997 C C . LEU A 1 126 ? -0.225 8.875 0.12 1 96.31 126 LEU A C 1
ATOM 999 O O . LEU A 1 126 ? 0.024 7.754 -0.338 1 96.31 126 LEU A O 1
ATOM 1003 N N . LEU A 1 127 ? 0.563 9.898 0.014 1 94.44 127 LEU A N 1
ATOM 1004 C CA . LEU A 1 127 ? 1.848 9.711 -0.654 1 94.44 127 LEU A CA 1
ATOM 1005 C C . LEU A 1 127 ? 2.885 9.148 0.309 1 94.44 127 LEU A C 1
ATOM 1007 O O . LEU A 1 127 ? 3.93 8.648 -0.119 1 94.44 127 LEU A O 1
ATOM 1011 N N . GLU A 1 128 ? 2.656 9.219 1.568 1 91.56 128 GLU A N 1
ATOM 1012 C CA . GLU A 1 128 ? 3.58 8.648 2.547 1 91.56 128 GLU A CA 1
ATOM 1013 C C . GLU A 1 128 ? 3.297 7.168 2.781 1 91.56 128 GLU A C 1
ATOM 1015 O O . GLU A 1 128 ? 4.168 6.324 2.568 1 91.56 128 GLU A O 1
ATOM 1020 N N . LYS A 1 129 ? 2.15 6.867 3.213 1 89.75 129 LYS A N 1
ATOM 1021 C CA . LYS A 1 129 ? 1.698 5.496 3.412 1 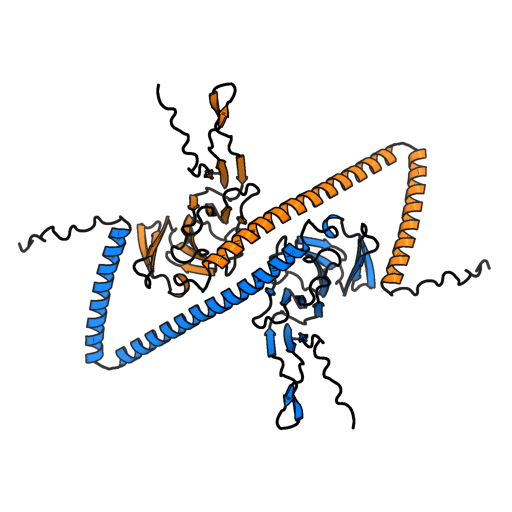89.75 129 LYS A CA 1
ATOM 1022 C C . LYS A 1 129 ? 0.176 5.422 3.48 1 89.75 129 LYS A C 1
ATOM 1024 O O . LYS A 1 129 ? -0.479 6.379 3.895 1 89.75 129 LYS A O 1
ATOM 1029 N N . THR A 1 130 ? -0.348 4.234 3.088 1 90.94 130 THR A N 1
ATOM 1030 C CA . THR A 1 130 ? -1.801 4.117 3.029 1 90.94 130 THR A CA 1
ATOM 1031 C C . THR A 1 130 ? -2.289 3.002 3.949 1 90.94 130 THR A C 1
ATOM 1033 O O . THR A 1 130 ? -3.496 2.824 4.133 1 90.94 130 THR A O 1
ATOM 1036 N N . HIS A 1 131 ? -1.394 2.225 4.562 1 88.06 131 HIS A N 1
ATOM 1037 C CA . HIS A 1 131 ? -1.822 1.098 5.383 1 88.06 131 HIS A CA 1
ATOM 1038 C C . HIS A 1 131 ? -2.053 1.525 6.828 1 88.06 131 HIS A C 1
ATOM 1040 O O . HIS A 1 131 ? -2.672 0.796 7.605 1 88.06 131 HIS A O 1
ATOM 1046 N N . GLU A 1 132 ? -1.54 2.717 7.188 1 93.56 132 GLU A N 1
ATOM 1047 C CA . GLU A 1 132 ? -1.785 3.303 8.5 1 93.56 132 GLU A CA 1
ATOM 1048 C C . GLU A 1 132 ? -1.659 4.824 8.461 1 93.56 132 GLU A C 1
ATOM 1050 O O . GLU A 1 132 ? -1.09 5.379 7.52 1 93.56 132 GLU A O 1
ATOM 1055 N N . ALA A 1 133 ? -2.215 5.48 9.492 1 96.81 133 ALA A N 1
ATOM 1056 C CA . ALA A 1 133 ? -2.115 6.934 9.562 1 96.81 133 ALA A CA 1
ATOM 1057 C C . ALA A 1 133 ? -0.663 7.379 9.711 1 96.81 133 ALA A C 1
ATOM 1059 O O . ALA A 1 133 ? 0.127 6.719 10.391 1 96.81 133 ALA A O 1
ATOM 1060 N N . SER A 1 134 ? -0.33 8.461 9.109 1 95.06 134 SER A N 1
ATOM 1061 C CA . SER A 1 134 ? 1.018 9.008 9.211 1 95.06 134 SER A CA 1
ATOM 1062 C C . SER A 1 134 ? 1.302 9.523 10.625 1 95.06 134 SER A C 1
ATOM 1064 O O . SER A 1 134 ? 2.441 9.469 11.086 1 95.06 134 SER A O 1
ATOM 1066 N N . GLN A 1 135 ? 0.303 10.062 11.227 1 95.25 135 GLN A N 1
ATOM 1067 C CA . GLN A 1 135 ? 0.405 10.602 12.578 1 95.25 135 GLN A CA 1
ATOM 1068 C C . GLN A 1 135 ? -0.935 10.523 13.305 1 95.25 135 GLN A C 1
ATOM 1070 O O . GLN A 1 135 ? -1.992 10.609 12.68 1 95.25 135 GLN A O 1
ATOM 1075 N N . THR A 1 136 ? -0.848 10.352 14.578 1 97.62 136 THR A N 1
ATOM 1076 C CA . THR A 1 136 ? -2.027 10.398 15.438 1 97.62 136 THR A CA 1
ATOM 1077 C C . THR A 1 136 ? -1.803 11.352 16.609 1 97.62 136 THR A C 1
ATOM 1079 O O . THR A 1 136 ? -0.747 11.32 17.25 1 97.62 136 THR A O 1
ATOM 1082 N N . GLN A 1 137 ? -2.74 12.203 16.859 1 97.31 137 GLN A N 1
ATOM 1083 C CA . GLN A 1 137 ? -2.643 13.172 17.953 1 97.31 137 GLN A CA 1
ATOM 1084 C C . GLN A 1 137 ? -3.777 12.992 18.953 1 97.31 137 GLN A C 1
ATOM 1086 O O . GLN A 1 137 ? -4.949 12.945 18.562 1 97.31 137 GLN A O 1
ATOM 1091 N N . ASN A 1 138 ? -3.373 12.891 20.156 1 98.12 138 ASN A N 1
ATOM 1092 C CA . ASN A 1 138 ? -4.375 12.852 21.219 1 98.12 138 ASN A CA 1
ATOM 1093 C C . ASN A 1 138 ? -4.895 14.25 21.547 1 98.12 138 ASN A C 1
ATOM 1095 O O . ASN A 1 138 ? -4.125 15.125 21.953 1 98.12 138 ASN A O 1
ATOM 1099 N N . ILE A 1 139 ? -6.168 14.461 21.453 1 98 139 ILE A N 1
ATOM 1100 C CA . ILE A 1 139 ? -6.734 15.797 21.609 1 98 139 ILE A CA 1
ATOM 1101 C C . ILE A 1 139 ? -7.598 15.836 22.875 1 98 139 ILE A C 1
ATOM 1103 O O . ILE A 1 139 ? -7.559 16.812 23.625 1 98 139 ILE A O 1
ATOM 1107 N N . SER A 1 140 ? -8.328 14.82 23.047 1 97.81 140 SER A N 1
ATOM 1108 C CA . SER A 1 140 ? -9.328 14.773 24.109 1 97.81 140 SER A CA 1
ATOM 1109 C C . SER A 1 140 ? -9.555 13.352 24.594 1 97.81 140 SER A C 1
ATOM 1111 O O . SER A 1 140 ? -9.195 12.391 23.922 1 97.81 140 SER A O 1
ATOM 1113 N N . ILE A 1 141 ? -10.031 13.227 25.734 1 97.38 141 ILE A N 1
ATOM 1114 C CA . ILE A 1 141 ? -10.422 11.914 26.234 1 97.38 141 ILE A CA 1
ATOM 1115 C C . ILE A 1 141 ? -11.805 11.539 25.688 1 97.38 141 ILE A C 1
ATOM 1117 O O . ILE A 1 141 ? -12.227 10.383 25.781 1 97.38 141 ILE A O 1
ATOM 1121 N N . ALA A 1 142 ? -12.492 12.586 25.172 1 97.44 142 ALA A N 1
ATOM 1122 C CA . ALA A 1 142 ? -13.852 12.383 24.688 1 97.44 142 ALA A CA 1
ATOM 1123 C C . ALA A 1 142 ? -13.859 12.195 23.172 1 97.44 142 ALA A C 1
ATOM 1125 O O . ALA A 1 142 ? -12.898 12.547 22.484 1 97.44 142 ALA A O 1
ATOM 1126 N N . HIS A 1 143 ? -15.031 11.766 22.641 1 96.38 143 HIS A N 1
ATOM 1127 C CA . HIS A 1 143 ? -15.297 11.555 21.219 1 96.38 143 HIS A CA 1
ATOM 1128 C C . HIS A 1 143 ? -15.18 12.852 20.438 1 96.38 143 HIS A C 1
ATOM 1130 O O . HIS A 1 143 ? -15.734 13.883 20.844 1 96.38 143 HIS A O 1
ATOM 1136 N N . ILE A 1 144 ? -14.5 12.742 19.25 1 98.62 144 ILE A N 1
ATOM 1137 C CA . ILE A 1 144 ? -14.406 13.922 18.391 1 98.62 144 ILE A CA 1
ATOM 1138 C C . ILE A 1 144 ? -15.68 14.062 17.562 1 98.62 144 ILE A C 1
ATOM 1140 O O . ILE A 1 144 ? -16.141 13.102 16.953 1 98.62 144 ILE A O 1
ATOM 1144 N N . THR A 1 145 ? -16.234 15.219 17.531 1 97.75 145 THR A N 1
ATOM 1145 C CA . THR A 1 145 ? -17.516 15.383 16.859 1 97.75 145 THR A CA 1
ATOM 1146 C C . THR A 1 145 ? -17.375 16.219 15.594 1 97.75 145 THR A C 1
ATOM 1148 O O . THR A 1 145 ? -18.219 16.156 14.703 1 97.75 145 THR A O 1
ATOM 1151 N N . SER A 1 146 ? -16.359 17.016 15.539 1 96.62 146 SER A N 1
ATOM 1152 C CA . SER A 1 146 ? -16.156 17.828 14.344 1 96.62 146 SER A CA 1
ATOM 1153 C C . SER A 1 146 ? -14.688 18.188 14.164 1 96.62 146 SER A C 1
ATOM 1155 O O . SER A 1 146 ? -13.938 18.281 15.141 1 96.62 146 SER A O 1
ATOM 1157 N N . ILE A 1 147 ? -14.273 18.281 12.922 1 97.25 147 ILE A N 1
ATOM 1158 C CA . ILE A 1 147 ? -12.938 18.734 12.539 1 97.25 147 ILE A CA 1
ATOM 1159 C C . ILE A 1 147 ? -13.039 19.734 11.383 1 97.25 147 ILE A C 1
ATOM 1161 O O . ILE A 1 147 ? -13.734 19.469 10.391 1 97.25 147 ILE A O 1
ATOM 1165 N N . LYS A 1 148 ? -12.414 20.844 11.539 1 94 148 LYS A N 1
ATOM 1166 C CA . LYS A 1 148 ? -12.43 21.828 10.469 1 94 148 LYS A CA 1
ATOM 1167 C C . LYS A 1 148 ? -11.078 22.531 10.344 1 94 148 LYS A C 1
ATOM 1169 O O . LYS A 1 148 ? -10.641 23.234 11.266 1 94 148 LYS A O 1
ATOM 1174 N N . PRO A 1 149 ? -10.398 22.281 9.188 1 94.62 149 PRO A N 1
ATOM 1175 C CA . PRO A 1 149 ? -9.172 23.062 8.945 1 94.62 149 PRO A CA 1
ATOM 1176 C C . PRO A 1 149 ? -9.453 24.484 8.508 1 94.62 149 PRO A C 1
ATOM 1178 O O . PRO A 1 149 ? -10.492 24.766 7.891 1 94.62 149 PRO A O 1
ATOM 1181 N N . TRP A 1 150 ? -8.461 25.344 8.891 1 90.69 150 TRP A N 1
ATOM 1182 C CA . TRP A 1 150 ? -8.586 26.75 8.547 1 90.69 150 TRP A CA 1
ATOM 1183 C C . TRP A 1 150 ? -7.223 27.344 8.195 1 90.69 150 TRP A C 1
ATOM 1185 O O . TRP A 1 150 ? -6.25 27.172 8.938 1 90.69 150 TRP A O 1
ATOM 1195 N N . MET A 1 151 ? -7.23 28.047 7.109 1 91.31 151 MET A N 1
ATOM 1196 C CA . MET A 1 151 ? -6.004 28.719 6.691 1 91.31 151 MET A CA 1
ATOM 1197 C C . MET A 1 151 ? -5.996 30.172 7.16 1 91.31 151 MET A C 1
ATOM 1199 O O . MET A 1 151 ? -6.613 31.031 6.535 1 91.31 151 MET A O 1
ATOM 1203 N N . TYR A 1 152 ? -5.293 30.469 8.227 1 87.25 152 TYR A N 1
ATOM 1204 C CA . TYR A 1 152 ? -5.191 31.828 8.742 1 87.25 152 TYR A CA 1
ATOM 1205 C C . TYR A 1 152 ? -4.266 32.688 7.879 1 87.25 152 TYR A C 1
ATOM 1207 O O . TYR A 1 152 ? -4.598 33.812 7.531 1 87.25 152 TYR A O 1
ATOM 1215 N N . SER A 1 153 ? -3.148 32.156 7.555 1 87.62 153 SER A N 1
ATOM 1216 C CA . SER A 1 153 ? -2.186 32.719 6.621 1 87.62 153 SER A CA 1
ATOM 1217 C C . SER A 1 153 ? -1.445 31.641 5.848 1 87.62 153 SER A C 1
ATOM 1219 O O . SER A 1 153 ? -1.677 30.453 6.062 1 87.62 153 SER A O 1
ATOM 1221 N N . SER A 1 154 ? -0.632 32.062 4.996 1 89.25 154 SER A N 1
ATOM 1222 C CA . SER A 1 154 ? 0.126 31.078 4.215 1 89.25 154 SER A CA 1
ATOM 1223 C C . SER A 1 154 ? 1.039 30.25 5.105 1 89.25 154 SER A C 1
ATOM 1225 O O . SER A 1 154 ? 1.379 29.109 4.766 1 89.25 154 SER A O 1
ATOM 1227 N N . LYS A 1 155 ? 1.345 30.781 6.238 1 88.69 155 LYS A N 1
ATOM 1228 C CA . LYS A 1 155 ? 2.326 30.125 7.09 1 88.69 155 LYS A CA 1
ATOM 1229 C C . LYS A 1 155 ? 1.659 29.5 8.312 1 88.69 155 LYS A C 1
ATOM 1231 O O . LYS A 1 155 ? 2.266 28.672 9 1 88.69 155 LYS A O 1
ATOM 1236 N N . GLN A 1 156 ? 0.467 29.969 8.547 1 90 156 GLN A N 1
ATOM 1237 C CA . GLN A 1 156 ? -0.191 29.5 9.766 1 90 156 GLN A CA 1
ATOM 1238 C C . GLN A 1 156 ? -1.55 28.875 9.453 1 90 156 GLN A C 1
ATOM 1240 O O . GLN A 1 156 ? -2.465 29.578 9.008 1 90 156 GLN A O 1
ATOM 1245 N N . HIS A 1 157 ? -1.677 27.625 9.656 1 93.25 157 HIS A N 1
ATOM 1246 C CA . HIS A 1 157 ? -2.93 26.891 9.531 1 93.25 157 HIS A CA 1
ATOM 1247 C C . HIS A 1 157 ? -3.375 26.328 10.875 1 93.25 157 HIS A C 1
ATOM 1249 O O . HIS A 1 157 ? -2.543 26.016 11.727 1 93.25 157 HIS A O 1
ATOM 1255 N N . PHE A 1 158 ? -4.641 26.266 11.016 1 93.31 158 PHE A N 1
ATOM 1256 C CA . PHE A 1 158 ? -5.191 25.766 12.266 1 93.31 158 PHE A CA 1
ATOM 1257 C C . PHE A 1 158 ? -6.203 24.656 12 1 93.31 158 PHE A C 1
ATOM 1259 O O . PHE A 1 158 ? -6.727 24.531 10.891 1 93.31 158 PHE A O 1
ATOM 1266 N N . LEU A 1 159 ? -6.395 23.828 12.961 1 95.06 159 LEU A N 1
ATOM 1267 C CA . LEU A 1 159 ? -7.418 22.781 12.984 1 95.06 159 LEU A CA 1
ATOM 1268 C C . LEU A 1 159 ? -8.344 22.953 14.188 1 95.06 159 LEU A C 1
ATOM 1270 O O . LEU A 1 159 ? -7.887 22.922 15.336 1 95.06 159 LEU A O 1
ATOM 1274 N N . ALA A 1 160 ? -9.578 23.281 13.867 1 93.94 160 ALA A N 1
ATOM 1275 C CA . ALA A 1 160 ? -10.578 23.328 14.93 1 93.94 160 ALA A CA 1
ATOM 1276 C C . ALA A 1 160 ? -11.195 21.953 15.164 1 93.94 160 ALA A C 1
ATOM 1278 O O . ALA A 1 160 ? -11.688 21.328 14.227 1 93.94 160 ALA A O 1
ATOM 1279 N N . VAL A 1 161 ? -11.109 21.438 16.391 1 96.62 161 VAL A N 1
ATOM 1280 C CA . VAL A 1 161 ? -11.609 20.125 16.75 1 96.62 161 VAL A CA 1
ATOM 1281 C C . VAL A 1 161 ? -12.586 20.234 17.922 1 96.62 161 VAL A C 1
ATOM 1283 O O . VAL A 1 161 ? -12.227 20.719 19 1 96.62 161 VAL A O 1
ATOM 1286 N N . ALA A 1 162 ? -13.797 19.812 17.703 1 96.31 162 ALA A N 1
ATOM 1287 C CA . ALA A 1 162 ? -14.797 19.797 18.766 1 96.31 162 ALA A CA 1
ATOM 1288 C C . ALA A 1 162 ? -15 18.391 19.312 1 96.31 162 ALA A C 1
ATOM 1290 O O . ALA A 1 162 ? -14.898 17.406 18.578 1 96.31 162 ALA A O 1
ATOM 1291 N N . ASP A 1 163 ? -15.219 18.328 20.578 1 97.5 163 ASP A N 1
ATOM 1292 C CA . ASP A 1 163 ? -15.453 17.016 21.188 1 97.5 163 ASP A CA 1
ATOM 1293 C C . ASP A 1 163 ? -16.828 16.953 21.828 1 97.5 163 ASP A C 1
ATOM 1295 O O . ASP A 1 163 ? -17.594 17.922 21.797 1 97.5 163 ASP A O 1
ATOM 1299 N N . ASP A 1 164 ? -17.156 15.781 22.344 1 97.31 164 ASP A N 1
ATOM 1300 C CA . ASP A 1 164 ? -18.5 15.492 22.844 1 97.31 164 ASP A CA 1
ATOM 1301 C C . ASP A 1 164 ? -18.719 16.156 24.219 1 97.31 164 ASP A C 1
ATOM 1303 O O . ASP A 1 164 ? -19.828 16.172 24.734 1 97.31 164 ASP A O 1
ATOM 1307 N N . PHE A 1 165 ? -17.719 16.766 24.812 1 97.06 165 PHE A N 1
ATOM 1308 C CA . PHE A 1 165 ? -17.875 17.516 26.062 1 97.06 165 PHE A CA 1
ATOM 1309 C C . PHE A 1 165 ? -18.234 18.969 25.766 1 97.06 165 PHE A C 1
ATOM 1311 O O . PHE A 1 165 ? -18.438 19.766 26.688 1 97.06 165 PHE A O 1
ATOM 1318 N N . GLY A 1 166 ? -18.219 19.281 24.469 1 94.19 166 GLY A N 1
ATOM 1319 C CA . GLY A 1 166 ? -18.531 20.641 24.078 1 94.19 166 GLY A CA 1
ATOM 1320 C C . GLY A 1 166 ? -17.328 21.562 24.047 1 94.19 166 GLY A C 1
ATOM 1321 O O . GLY A 1 166 ? -17.469 22.781 24.047 1 94.19 166 GLY A O 1
ATOM 1322 N N . THR A 1 167 ? -16.172 20.938 24.156 1 93.75 167 THR A N 1
ATOM 1323 C CA . THR A 1 167 ? -14.938 21.703 24.125 1 93.75 167 THR A CA 1
ATOM 1324 C C . THR A 1 167 ? -14.43 21.859 22.688 1 93.75 167 THR A C 1
ATOM 1326 O O . THR A 1 167 ? -14.43 20.891 21.922 1 93.75 167 THR A O 1
ATOM 1329 N N . LEU A 1 168 ? -14.086 23.062 22.328 1 92.44 168 LEU A N 1
ATOM 1330 C CA . LEU A 1 168 ? -13.445 23.344 21.062 1 92.44 168 LEU A CA 1
ATOM 1331 C C . LEU A 1 168 ? -11.938 23.516 21.234 1 92.44 168 LEU A C 1
ATOM 1333 O O . LEU A 1 168 ? -11.492 24.422 21.938 1 92.44 168 LEU A O 1
ATOM 1337 N N . HIS A 1 169 ? -11.188 22.641 20.625 1 93.88 169 HIS A N 1
ATOM 1338 C CA . HIS A 1 169 ? -9.734 22.688 20.625 1 93.88 169 HIS A CA 1
ATOM 1339 C C . HIS A 1 169 ? -9.195 23.312 19.344 1 93.88 169 HIS A C 1
ATOM 1341 O O . HIS A 1 169 ? -9.539 22.859 18.25 1 93.88 169 HIS A O 1
ATOM 1347 N N . ILE A 1 170 ? -8.43 24.344 19.484 1 91.75 170 ILE A N 1
ATOM 1348 C CA . ILE A 1 170 ? -7.789 24.953 18.328 1 91.75 170 ILE A CA 1
ATOM 1349 C C . ILE A 1 170 ? -6.312 24.578 18.297 1 91.75 170 ILE A C 1
ATOM 1351 O O . ILE A 1 170 ? -5.547 24.938 19.188 1 91.75 170 ILE A O 1
ATOM 1355 N N . LEU A 1 171 ? -5.938 23.875 17.281 1 93.38 171 LEU A N 1
ATOM 1356 C CA . LEU A 1 171 ? -4.57 23.391 17.156 1 93.38 171 LEU A CA 1
ATOM 1357 C C . LEU A 1 171 ? -3.869 24.047 15.977 1 93.38 171 LEU A C 1
ATOM 1359 O O . LEU A 1 171 ? -4.465 24.203 14.906 1 93.38 171 LEU A O 1
ATOM 1363 N N . GLU A 1 172 ? -2.678 24.516 16.219 1 92.44 172 GLU A N 1
ATOM 1364 C CA . GLU A 1 172 ? -1.871 24.953 15.078 1 92.44 172 GLU A CA 1
ATOM 1365 C C . GLU A 1 172 ? -1.282 23.75 14.328 1 92.44 172 GLU A C 1
ATOM 1367 O O . GLU A 1 172 ? -0.662 22.875 14.938 1 92.44 172 GLU A O 1
ATOM 1372 N N . ILE A 1 173 ? -1.508 23.703 13.07 1 94.25 173 ILE A N 1
ATOM 1373 C CA . ILE A 1 173 ? -0.972 22.609 12.258 1 94.25 173 ILE A CA 1
ATOM 1374 C C . ILE A 1 173 ? 0.509 22.859 11.977 1 94.25 173 ILE A C 1
ATOM 1376 O O . ILE A 1 173 ? 0.903 23.969 11.633 1 94.25 173 ILE A O 1
ATOM 1380 N N . SER A 1 174 ? 1.322 21.875 12.148 1 92.69 174 SER A N 1
ATOM 1381 C CA . SER A 1 174 ? 2.764 22.016 11.969 1 92.69 174 SER A CA 1
ATOM 1382 C C . SER A 1 174 ? 3.107 22.406 10.531 1 92.69 174 SER A C 1
ATOM 1384 O O . SER A 1 174 ? 2.354 22.094 9.609 1 92.69 174 SER A O 1
ATOM 1386 N N . TRP A 1 175 ? 4.145 23.031 10.375 1 91.19 175 TRP A N 1
ATOM 1387 C CA . TRP A 1 175 ? 4.609 23.484 9.07 1 91.19 175 TRP A CA 1
ATOM 1388 C C . TRP A 1 175 ? 4.75 22.328 8.102 1 91.19 175 TRP A C 1
ATOM 1390 O O . TRP A 1 175 ? 4.383 22.438 6.93 1 91.19 175 TRP A O 1
ATOM 1400 N N . SER A 1 176 ? 5.277 21.219 8.594 1 91.12 176 SER A N 1
ATOM 1401 C CA . SER A 1 176 ? 5.473 20.031 7.754 1 91.12 176 SER A CA 1
ATOM 1402 C C . SER A 1 176 ? 4.141 19.516 7.211 1 91.12 176 SER A C 1
ATOM 1404 O O . SER A 1 176 ? 4.102 18.875 6.16 1 91.12 176 SER A O 1
ATOM 1406 N N . LEU A 1 177 ? 3.078 19.844 7.832 1 93.81 177 LEU A N 1
ATOM 1407 C CA . LEU A 1 177 ? 1.767 19.344 7.438 1 93.81 177 LEU A CA 1
ATOM 1408 C C . LEU A 1 177 ? 1.036 20.344 6.559 1 93.81 177 LEU A C 1
ATOM 1410 O O . LEU A 1 177 ? 0.032 20.016 5.926 1 93.81 177 LEU A O 1
ATOM 1414 N N . ILE A 1 178 ? 1.504 21.531 6.5 1 94.5 178 ILE A N 1
ATOM 1415 C CA . ILE A 1 178 ? 0.764 22.5 5.699 1 94.5 178 ILE A CA 1
ATOM 1416 C C . ILE A 1 178 ? 1.544 22.812 4.426 1 94.5 178 ILE A C 1
ATOM 1418 O O . ILE A 1 178 ? 0.964 23.25 3.428 1 94.5 178 ILE A O 1
ATOM 1422 N N . HIS A 1 179 ? 2.844 22.672 4.469 1 92.88 179 HIS A N 1
ATOM 1423 C CA . HIS A 1 179 ? 3.678 23.047 3.33 1 92.88 179 HIS A CA 1
ATOM 1424 C C . HIS A 1 179 ? 3.797 21.906 2.334 1 92.88 179 HIS A C 1
ATOM 1426 O O . HIS A 1 179 ? 4.371 20.859 2.65 1 92.88 179 HIS A O 1
ATOM 1432 N N . PRO A 1 180 ? 3.381 22.094 1.149 1 93 180 PRO A N 1
ATOM 1433 C CA . PRO A 1 180 ? 3.471 21.016 0.161 1 93 180 PRO A CA 1
ATOM 1434 C C . PRO A 1 180 ? 4.879 20.859 -0.412 1 93 180 PRO A C 1
ATOM 1436 O O . PRO A 1 180 ? 5.625 21.828 -0.501 1 93 180 PRO A O 1
ATOM 1439 N N . SER A 1 181 ? 5.242 19.641 -0.749 1 90.5 181 SER A N 1
ATOM 1440 C CA . SER A 1 181 ? 6.477 19.375 -1.484 1 90.5 181 SER A CA 1
ATOM 1441 C C . SER A 1 181 ? 6.367 19.859 -2.93 1 90.5 181 SER A C 1
ATOM 1443 O O . SER A 1 181 ? 5.27 20.109 -3.422 1 90.5 181 SER A O 1
ATOM 1445 N N . SER A 1 182 ? 7.535 19.906 -3.572 1 87.69 182 SER A N 1
ATOM 1446 C CA . SER A 1 182 ? 7.539 20.266 -4.988 1 87.69 182 SER A CA 1
ATOM 1447 C C . SER A 1 182 ? 6.746 19.25 -5.812 1 87.69 182 SER A C 1
ATOM 1449 O O . SER A 1 182 ? 6.938 18.047 -5.672 1 87.69 182 SER A O 1
ATOM 1451 N N . ASN A 1 183 ? 5.742 19.641 -6.551 1 89.31 183 ASN A N 1
ATOM 1452 C CA . ASN A 1 183 ? 4.957 18.844 -7.484 1 89.31 183 ASN A CA 1
ATOM 1453 C C . ASN A 1 183 ? 4.031 17.875 -6.746 1 89.31 183 ASN A C 1
ATOM 1455 O O . ASN A 1 183 ? 3.729 16.797 -7.25 1 89.31 183 ASN A O 1
ATOM 1459 N N . GLU A 1 184 ? 3.756 18.188 -5.512 1 94.31 184 GLU A N 1
ATOM 1460 C CA . GLU A 1 184 ? 2.926 17.281 -4.719 1 94.31 184 GLU A CA 1
ATOM 1461 C C . GLU A 1 184 ? 1.575 17.047 -5.387 1 94.31 184 GLU A C 1
ATOM 1463 O O . GLU A 1 184 ? 1.098 15.906 -5.449 1 94.31 184 GLU A O 1
ATOM 1468 N N . ARG A 1 185 ? 1.029 18.094 -5.895 1 95.88 185 ARG A N 1
ATOM 1469 C CA . ARG A 1 185 ? -0.259 17.953 -6.562 1 95.88 185 ARG A CA 1
ATOM 1470 C C . ARG A 1 185 ? -0.173 16.953 -7.711 1 95.88 185 ARG A C 1
ATOM 1472 O O . ARG A 1 185 ? -1.03 16.078 -7.844 1 95.88 185 ARG A O 1
ATOM 1479 N N . SER A 1 186 ? 0.83 17.094 -8.508 1 94.56 186 SER A N 1
ATOM 1480 C CA . SER A 1 186 ? 1.027 16.188 -9.633 1 94.56 186 SER A CA 1
ATOM 1481 C C . SER A 1 186 ? 1.252 14.758 -9.156 1 94.56 186 SER A C 1
ATOM 1483 O O . SER A 1 186 ? 0.73 13.812 -9.75 1 94.56 186 SER A O 1
ATOM 1485 N N . SER A 1 187 ? 2.008 14.641 -8.117 1 93.69 187 SER A N 1
ATOM 1486 C CA . SER A 1 187 ? 2.283 13.312 -7.57 1 93.69 187 SER A CA 1
ATOM 1487 C C . SER A 1 187 ? 1.007 12.641 -7.074 1 93.69 187 SER A C 1
ATOM 1489 O O . SER A 1 187 ? 0.811 11.445 -7.273 1 93.69 187 SER A O 1
ATOM 1491 N N . VAL A 1 188 ? 0.142 13.391 -6.477 1 96.69 188 VAL A N 1
ATOM 1492 C CA . VAL A 1 188 ? -1.113 12.844 -5.973 1 96.69 188 VAL A CA 1
ATOM 1493 C C . VAL A 1 188 ? -2.021 12.469 -7.141 1 96.69 188 VAL A C 1
ATOM 1495 O O . VAL A 1 188 ? -2.662 11.414 -7.125 1 96.69 188 VAL A O 1
ATOM 1498 N N . LEU A 1 189 ? -1.986 13.305 -8.102 1 96.06 189 LEU A N 1
ATOM 1499 C CA . LEU A 1 189 ? -2.756 12.992 -9.305 1 96.06 189 LEU A CA 1
ATOM 1500 C C . LEU A 1 189 ? -2.293 11.672 -9.914 1 96.06 189 LEU A C 1
ATOM 1502 O O . LEU A 1 189 ? -3.113 10.82 -10.266 1 96.06 189 LEU A O 1
ATOM 1506 N N . HIS A 1 190 ? -1.026 11.531 -10.031 1 92 190 HIS A N 1
ATOM 1507 C CA . HIS A 1 190 ? -0.467 10.297 -10.57 1 92 190 HIS A CA 1
ATOM 1508 C C . HIS A 1 190 ? -0.825 9.094 -9.703 1 92 190 HIS A C 1
ATOM 1510 O O . HIS A 1 190 ? -1.077 8 -10.211 1 92 190 HIS A O 1
ATOM 1516 N N . TYR A 1 191 ? -0.752 9.328 -8.43 1 94 191 TYR A N 1
ATOM 1517 C CA . TYR A 1 191 ? -1.166 8.273 -7.508 1 94 191 TYR A CA 1
ATOM 1518 C C . TYR A 1 191 ? -2.58 7.805 -7.82 1 94 191 TYR A C 1
ATOM 1520 O O . TYR A 1 191 ? -2.832 6.602 -7.922 1 94 191 TYR A O 1
ATOM 1528 N N . PHE A 1 192 ? -3.527 8.68 -8.031 1 96.75 192 PHE A N 1
ATOM 1529 C CA . PHE A 1 192 ? -4.914 8.32 -8.312 1 96.75 192 PHE A CA 1
ATOM 1530 C C . PHE A 1 192 ? -5.023 7.613 -9.656 1 96.75 192 PHE A C 1
ATOM 1532 O O . PHE A 1 192 ? -5.777 6.648 -9.797 1 96.75 192 PHE A O 1
ATOM 1539 N N . GLU A 1 193 ? -4.301 8.07 -10.586 1 93.12 193 GLU A N 1
ATOM 1540 C CA . GLU A 1 193 ? -4.316 7.434 -11.898 1 93.12 193 GLU A CA 1
ATOM 1541 C C . GLU A 1 193 ? -3.82 5.992 -11.82 1 93.12 193 GLU A C 1
ATOM 1543 O O . GLU A 1 193 ? -4.375 5.105 -12.477 1 93.12 193 GLU A O 1
ATOM 1548 N N . ARG A 1 194 ? -2.844 5.836 -11.07 1 90.12 194 ARG A N 1
ATOM 1549 C CA . ARG A 1 194 ? -2.305 4.496 -10.875 1 90.12 194 ARG A CA 1
ATOM 1550 C C . ARG A 1 194 ? -3.322 3.594 -10.18 1 90.12 194 ARG A C 1
ATOM 1552 O O . ARG A 1 194 ? -3.451 2.418 -10.523 1 90.12 194 ARG A O 1
ATOM 1559 N N . GLU A 1 195 ? -3.99 4.145 -9.227 1 93.38 195 GLU A N 1
ATOM 1560 C CA . GLU A 1 195 ? -4.988 3.354 -8.508 1 93.38 195 GLU A CA 1
ATOM 1561 C C . GLU A 1 195 ? -6.148 2.965 -9.422 1 93.38 195 GLU A C 1
ATOM 1563 O O . GLU A 1 195 ? -6.742 1.896 -9.258 1 93.38 195 GLU A O 1
ATOM 1568 N N . VAL A 1 196 ? -6.402 3.76 -10.391 1 94.38 196 VAL A N 1
ATOM 1569 C CA . VAL A 1 196 ? -7.41 3.398 -11.383 1 94.38 196 VAL A CA 1
ATOM 1570 C C . VAL A 1 196 ? -6.941 2.18 -12.172 1 94.38 196 VAL A C 1
ATOM 1572 O O . VAL A 1 196 ? -7.695 1.222 -12.352 1 94.38 196 VAL A O 1
ATOM 1575 N N . LYS A 1 197 ? -5.719 2.242 -12.586 1 90.5 197 LYS A N 1
ATOM 1576 C CA . LYS A 1 197 ? -5.152 1.123 -13.336 1 90.5 197 LYS A CA 1
ATOM 1577 C C . LYS A 1 197 ? -5.086 -0.136 -12.477 1 90.5 197 LYS A C 1
ATOM 1579 O O . LYS A 1 197 ? -5.305 -1.244 -12.969 1 90.5 197 LYS A O 1
ATOM 1584 N N . HIS A 1 198 ? -4.773 0.106 -11.266 1 90.44 198 HIS A N 1
ATOM 1585 C CA . HIS A 1 198 ? -4.742 -1.004 -10.32 1 90.44 198 HIS A CA 1
ATOM 1586 C C . HIS A 1 198 ? -6.109 -1.676 -10.211 1 90.44 198 HIS A C 1
ATOM 1588 O O . HIS A 1 198 ? -6.203 -2.904 -10.227 1 90.44 198 HIS A O 1
ATOM 1594 N N . LEU A 1 199 ? -7.117 -0.917 -10.133 1 92.19 199 LEU A N 1
ATOM 1595 C CA . LEU A 1 199 ? -8.477 -1.439 -10.047 1 92.19 199 LEU A CA 1
ATOM 1596 C C . LEU A 1 199 ? -8.836 -2.225 -11.305 1 92.19 199 LEU A C 1
ATOM 1598 O O . LEU A 1 199 ? -9.438 -3.299 -11.219 1 92.19 199 LEU A O 1
ATOM 1602 N N . GLU A 1 200 ? -8.5 -1.715 -12.414 1 91.31 200 GLU A N 1
ATOM 1603 C CA . GLU A 1 200 ? -8.742 -2.41 -13.672 1 91.31 200 GLU A CA 1
ATOM 1604 C C . GLU A 1 200 ? -8 -3.742 -13.719 1 91.31 200 GLU A C 1
ATOM 1606 O O . GLU A 1 200 ? -8.555 -4.754 -14.156 1 91.31 200 GLU A O 1
ATOM 1611 N N . TYR A 1 201 ? -6.773 -3.693 -13.32 1 91.62 201 TYR A N 1
ATOM 1612 C CA . TYR A 1 201 ? -5.961 -4.906 -13.266 1 91.62 201 TYR A CA 1
ATOM 1613 C C . TYR A 1 201 ? -6.602 -5.945 -12.352 1 91.62 201 TYR A C 1
ATOM 1615 O O . TYR A 1 201 ? -6.738 -7.113 -12.734 1 91.62 201 TYR A O 1
ATOM 1623 N N . PHE A 1 202 ? -6.973 -5.484 -11.25 1 90.5 202 PHE A N 1
ATOM 1624 C CA . PHE A 1 202 ? -7.586 -6.375 -10.266 1 90.5 202 PHE A CA 1
ATOM 1625 C C . PHE A 1 202 ? -8.844 -7.023 -10.836 1 90.5 202 PHE A C 1
ATOM 1627 O O . PHE A 1 202 ? -9.055 -8.227 -10.672 1 90.5 202 PHE A O 1
ATOM 1634 N N . GLU A 1 203 ? -9.625 -6.277 -11.477 1 89.56 203 GLU A N 1
ATOM 1635 C CA . GLU A 1 203 ? -10.852 -6.801 -12.078 1 89.56 203 GLU A CA 1
ATOM 1636 C C . GLU A 1 203 ? -10.539 -7.828 -13.156 1 89.56 203 GLU A C 1
ATOM 1638 O O . GLU A 1 203 ? -11.203 -8.859 -13.25 1 89.56 203 GLU A O 1
ATOM 1643 N N . GLN A 1 204 ? -9.586 -7.531 -13.922 1 90.44 204 GLN A N 1
ATOM 1644 C CA . GLN A 1 204 ? -9.18 -8.461 -14.969 1 90.44 204 GLN A CA 1
ATOM 1645 C C . GLN A 1 204 ? -8.688 -9.773 -14.383 1 90.44 204 GLN A C 1
ATOM 1647 O O . GLN A 1 204 ? -9.023 -10.852 -14.875 1 90.44 204 GLN A O 1
ATOM 1652 N N . ARG A 1 205 ? -7.867 -9.664 -13.32 1 91.06 205 ARG A N 1
ATOM 1653 C CA . ARG A 1 205 ? -7.34 -10.867 -12.672 1 91.06 205 ARG A CA 1
ATOM 1654 C C . ARG A 1 205 ? -8.461 -11.695 -12.07 1 91.06 205 ARG A C 1
ATOM 1656 O O . ARG A 1 205 ? -8.422 -12.93 -12.109 1 91.06 205 ARG A O 1
ATOM 1663 N N . GLN A 1 206 ? -9.453 -11.023 -11.555 1 89.44 206 GLN A N 1
ATOM 1664 C CA . GLN A 1 206 ? -10.609 -11.719 -11.008 1 89.44 206 GLN A CA 1
ATOM 1665 C C . GLN A 1 206 ? -11.344 -12.492 -12.094 1 89.44 206 GLN A C 1
ATOM 1667 O O . GLN A 1 206 ? -11.812 -13.609 -11.859 1 89.44 206 GLN A O 1
ATOM 1672 N N . GLU A 1 207 ? -11.398 -11.906 -13.203 1 89.94 207 GLU A N 1
ATOM 1673 C CA . GLU A 1 207 ? -12.031 -12.578 -14.336 1 89.94 207 GLU A CA 1
ATOM 1674 C C . GLU A 1 207 ? -11.258 -13.844 -14.719 1 89.94 207 GLU A C 1
ATOM 1676 O O . GLU A 1 207 ? -11.859 -14.891 -14.969 1 89.94 207 GLU A O 1
ATOM 1681 N N . PHE A 1 208 ? -9.961 -13.766 -14.766 1 90.38 208 PHE A N 1
ATOM 1682 C CA . PHE A 1 208 ? -9.125 -14.922 -15.07 1 90.38 208 PHE A CA 1
ATOM 1683 C C . PHE A 1 208 ? -9.359 -16.031 -14.055 1 90.38 208 PHE A C 1
ATOM 1685 O O . PHE A 1 208 ? -9.516 -17.203 -14.43 1 90.38 208 PHE A O 1
ATOM 1692 N N . ARG A 1 209 ? -9.352 -15.703 -12.875 1 90.75 209 ARG A N 1
ATOM 1693 C CA . ARG A 1 209 ? -9.531 -16.688 -11.812 1 90.75 209 ARG A CA 1
ATOM 1694 C C . ARG A 1 209 ? -10.906 -17.344 -11.898 1 90.75 209 ARG A C 1
ATOM 1696 O O . ARG A 1 209 ? -11.031 -18.547 -11.695 1 90.75 209 ARG A O 1
ATOM 1703 N N . ASN A 1 210 ? -11.875 -16.516 -12.219 1 91.88 210 ASN A N 1
ATOM 1704 C CA . ASN A 1 210 ? -13.227 -17.062 -12.367 1 91.88 210 ASN A CA 1
ATOM 1705 C C . ASN A 1 210 ? -13.32 -18.016 -13.555 1 91.88 210 ASN A C 1
ATOM 1707 O O . ASN A 1 210 ? -13.961 -19.062 -13.461 1 91.88 210 ASN A O 1
ATOM 1711 N N . GLU A 1 211 ? -12.758 -17.641 -14.547 1 90.81 211 GLU A N 1
ATOM 1712 C CA . GLU A 1 211 ? -12.734 -18.516 -15.719 1 90.81 211 GLU A CA 1
ATOM 1713 C C . GLU A 1 211 ? -12.062 -19.844 -15.406 1 90.81 211 GLU A C 1
ATOM 1715 O O . GLU A 1 211 ? -12.547 -20.906 -15.82 1 90.81 211 GLU A O 1
ATOM 1720 N N . GLU A 1 212 ? -11 -19.75 -14.75 1 89.88 212 GLU A N 1
ATOM 1721 C CA . GLU A 1 212 ? -10.289 -20.953 -14.352 1 89.88 212 GLU A CA 1
ATOM 1722 C C . GLU A 1 212 ? -11.141 -21.828 -13.43 1 89.88 212 GLU A C 1
ATOM 1724 O O . GLU A 1 212 ? -11.18 -23.047 -13.578 1 89.88 212 GLU A O 1
ATOM 1729 N N . ARG A 1 213 ? -11.773 -21.188 -12.539 1 91.06 213 ARG A N 1
ATOM 1730 C CA . ARG A 1 213 ? -12.633 -21.906 -11.602 1 91.06 213 ARG A CA 1
ATOM 1731 C C . ARG A 1 213 ? -13.766 -22.609 -12.328 1 91.06 213 ARG A C 1
ATOM 1733 O O . ARG A 1 213 ? -14.062 -23.781 -12.047 1 91.06 213 ARG A O 1
ATOM 1740 N N . VAL A 1 214 ? -14.32 -21.922 -13.227 1 93.06 214 VAL A N 1
ATOM 1741 C CA . VAL A 1 214 ? -15.422 -22.484 -14.008 1 93.06 214 VAL A CA 1
ATOM 1742 C C . VAL A 1 214 ? -14.914 -23.672 -14.828 1 93.06 214 VAL A C 1
ATOM 1744 O O . VAL A 1 214 ? -15.57 -24.719 -14.906 1 93.06 214 VAL A O 1
ATOM 1747 N N . ALA A 1 215 ? -13.805 -23.484 -15.414 1 90.19 215 ALA A N 1
ATOM 1748 C CA . ALA A 1 215 ? -13.203 -24.547 -16.219 1 90.19 215 ALA A CA 1
ATOM 1749 C C . ALA A 1 215 ? -12.906 -25.766 -15.359 1 90.19 215 ALA A C 1
ATOM 1751 O O . ALA A 1 215 ? -13.172 -26.906 -15.773 1 90.19 215 ALA A O 1
ATOM 1752 N N . LEU A 1 216 ? -12.398 -25.547 -14.227 1 88.94 216 LEU A N 1
ATOM 1753 C CA . LEU A 1 216 ? -12.07 -26.641 -13.312 1 88.94 216 LEU A CA 1
ATOM 1754 C C . LEU A 1 216 ? -13.336 -27.375 -12.859 1 88.94 216 LEU A C 1
ATOM 1756 O O . LEU A 1 216 ? -13.352 -28.594 -12.766 1 88.94 216 LEU A O 1
ATOM 1760 N N . GLU A 1 217 ? -14.328 -26.625 -12.562 1 91.88 217 GLU A N 1
ATOM 1761 C CA . GLU A 1 217 ? -15.602 -27.203 -12.156 1 91.88 217 GLU A CA 1
ATOM 1762 C C . GLU A 1 217 ? -16.203 -28.031 -13.273 1 91.88 217 GLU A C 1
ATOM 1764 O O . GLU A 1 217 ? -16.75 -29.109 -13.031 1 91.88 217 GLU A O 1
ATOM 1769 N N . TYR A 1 218 ? -16.141 -27.547 -14.414 1 90.81 218 TYR A N 1
ATOM 1770 C CA . TYR A 1 218 ? -16.625 -28.281 -15.578 1 90.81 218 TYR A CA 1
ATOM 1771 C C . TYR A 1 218 ? -15.859 -29.578 -15.766 1 90.81 218 TYR A C 1
ATOM 1773 O O . TYR A 1 218 ? -16.453 -30.625 -16.016 1 90.81 218 TYR A O 1
ATOM 1781 N N . GLU A 1 219 ? -14.562 -29.484 -15.656 1 87.31 219 GLU A N 1
ATOM 1782 C CA . GLU A 1 219 ? -13.734 -30.688 -15.766 1 87.31 219 GLU A CA 1
ATOM 1783 C C . GLU A 1 219 ? -14.102 -31.719 -14.703 1 87.31 219 GLU A C 1
ATOM 1785 O O . GLU A 1 219 ? -14.188 -32.906 -14.984 1 87.31 219 GLU A O 1
ATOM 1790 N N . LYS A 1 220 ? -14.312 -31.234 -13.547 1 88.56 220 LYS A N 1
ATOM 1791 C CA . LYS A 1 220 ? -14.695 -32.125 -12.453 1 88.56 220 LYS A CA 1
ATOM 1792 C C . LYS A 1 220 ? -16.047 -32.781 -12.727 1 88.56 220 LYS A C 1
ATOM 1794 O O . LYS A 1 220 ? -16.234 -33.969 -12.461 1 88.56 220 LYS A O 1
ATOM 1799 N N . MET A 1 221 ? -16.953 -32.031 -13.242 1 88.62 221 MET A N 1
ATOM 1800 C CA . MET A 1 221 ? -18.281 -32.562 -13.57 1 88.62 221 MET A CA 1
ATOM 1801 C C . MET A 1 221 ? -18.203 -33.594 -14.664 1 88.62 221 MET A C 1
ATOM 1803 O O . MET A 1 221 ? -18.875 -34.656 -14.578 1 88.62 221 MET A O 1
ATOM 1807 N N . MET A 1 222 ? -17.422 -33.375 -15.617 1 86.75 222 MET A N 1
ATOM 1808 C CA . MET A 1 222 ? -17.25 -34.312 -16.719 1 86.75 222 MET A CA 1
ATOM 1809 C C . MET A 1 222 ? -16.625 -35.625 -16.25 1 86.75 222 MET A C 1
ATOM 1811 O O . MET A 1 222 ? -17.016 -36.719 -16.672 1 86.75 222 MET A O 1
ATOM 1815 N N . LYS A 1 223 ? -15.648 -35.469 -15.398 1 81.25 223 LYS A N 1
ATOM 1816 C CA . LYS A 1 223 ? -15 -36.656 -14.836 1 81.25 223 LYS A CA 1
ATOM 1817 C C . LYS A 1 223 ? -15.984 -37.5 -14.016 1 81.25 223 LYS A C 1
ATOM 1819 O O . LYS A 1 223 ? -15.969 -38.719 -14.07 1 81.25 223 LYS A O 1
ATOM 1824 N N . ARG A 1 224 ? -16.859 -36.875 -13.336 1 83.88 224 ARG A N 1
ATOM 1825 C CA . ARG A 1 224 ? -17.859 -37.562 -12.523 1 83.88 224 ARG A CA 1
ATOM 1826 C C . ARG A 1 224 ? -18.875 -38.281 -13.406 1 83.88 224 ARG A C 1
ATOM 1828 O O . ARG A 1 224 ? -19.297 -39.406 -13.094 1 83.88 224 ARG A O 1
ATOM 1835 N N . THR A 1 225 ? -19.234 -37.656 -14.453 1 80.44 225 THR A N 1
ATOM 1836 C CA . THR A 1 225 ? -20.219 -38.25 -15.367 1 80.44 225 THR A CA 1
ATOM 1837 C C . THR A 1 225 ? -19.625 -39.469 -16.094 1 80.44 225 THR A C 1
ATOM 1839 O O . THR A 1 225 ? -20.312 -40.469 -16.297 1 80.44 225 THR A O 1
ATOM 1842 N N . LYS A 1 226 ? -18.359 -39.375 -16.406 1 75.25 226 LYS A N 1
ATOM 1843 C CA . LYS A 1 226 ? -17.688 -40.5 -17.078 1 75.25 226 LYS A CA 1
ATOM 1844 C C . LYS A 1 226 ? -17.547 -41.688 -16.141 1 75.25 226 LYS A C 1
ATOM 1846 O O . LYS A 1 226 ? -17.656 -42.844 -16.562 1 75.25 226 LYS A O 1
ATOM 1851 N N . MET A 1 227 ? -17.281 -41.438 -14.93 1 70.38 227 MET A N 1
ATOM 1852 C CA . MET A 1 227 ? -17.141 -42.5 -13.93 1 70.38 227 MET A CA 1
ATOM 1853 C C . MET A 1 227 ? -18.484 -43.188 -13.68 1 70.38 227 MET A C 1
ATOM 1855 O O . MET A 1 227 ? -18.531 -44.375 -13.344 1 70.38 227 MET A O 1
ATOM 1859 N N . ALA A 1 228 ? -19.547 -42.5 -13.883 1 66.06 228 ALA A N 1
ATOM 1860 C CA . ALA A 1 228 ? -20.859 -43.062 -13.633 1 66.06 228 ALA A CA 1
ATOM 1861 C C . ALA A 1 228 ? -21.328 -43.906 -14.82 1 66.06 228 ALA A C 1
ATOM 1863 O O . ALA A 1 228 ? -22.25 -44.688 -14.695 1 66.06 228 ALA A O 1
ATOM 1864 N N . GLY A 1 229 ? -20.734 -43.875 -15.977 1 63.16 229 GLY A N 1
ATOM 1865 C CA . GLY A 1 229 ? -21.219 -44.5 -17.219 1 63.16 229 GLY A CA 1
ATOM 1866 C C . GLY A 1 229 ? -20.859 -45.969 -17.344 1 63.16 229 GLY A C 1
ATOM 1867 O O . GLY A 1 229 ? -20.828 -46.5 -18.438 1 63.16 229 GLY A O 1
ATOM 1868 N N . GLY A 1 230 ? -20.75 -46.875 -16.297 1 67.25 230 GLY A N 1
ATOM 1869 C CA . GLY A 1 230 ? -20.688 -48.344 -16.312 1 67.25 230 GLY A CA 1
ATOM 1870 C C . GLY A 1 230 ? -19.297 -48.875 -16.641 1 67.25 230 GLY A C 1
ATOM 1871 O O . GLY A 1 230 ? -18.312 -48.125 -16.594 1 67.25 230 GLY A O 1
ATOM 1872 N N . GLN A 1 231 ? -19.078 -50.344 -17.062 1 61.19 231 GLN A N 1
ATOM 1873 C CA . GLN A 1 231 ? -17.844 -51.125 -17.219 1 61.19 231 GLN A CA 1
ATOM 1874 C C . GLN A 1 231 ? -16.938 -50.5 -18.281 1 61.19 231 GLN A C 1
ATOM 1876 O O . GLN A 1 231 ? -15.719 -50.438 -18.094 1 61.19 231 GLN A O 1
ATOM 1881 N N . ARG A 1 232 ? -17.422 -50.125 -19.391 1 69.44 232 ARG A N 1
ATOM 1882 C CA . ARG A 1 232 ? -16.656 -49.562 -20.484 1 69.44 232 ARG A CA 1
ATOM 1883 C C . ARG A 1 232 ? -16.047 -48.219 -20.078 1 69.44 232 ARG A C 1
ATOM 1885 O O . ARG A 1 232 ? -14.922 -47.875 -20.469 1 69.44 232 ARG A O 1
ATOM 1892 N N . SER A 1 233 ? -16.734 -47.688 -19.203 1 69.38 233 SER A N 1
ATOM 1893 C CA . SER A 1 233 ? -16.281 -46.406 -18.703 1 69.38 233 SER A CA 1
ATOM 1894 C C . SER A 1 233 ? -15.086 -46.562 -17.766 1 69.38 233 SER A C 1
ATOM 1896 O O . SER A 1 233 ? -14.125 -45.781 -17.844 1 69.38 233 SER A O 1
ATOM 1898 N N . ARG A 1 234 ? -15.195 -47.688 -17.188 1 73.19 234 ARG A N 1
ATOM 1899 C CA . ARG A 1 234 ? -14.109 -47.938 -16.266 1 73.19 234 ARG A CA 1
ATOM 1900 C C . ARG A 1 234 ? -12.828 -48.312 -17 1 73.19 234 ARG A C 1
ATOM 1902 O O . ARG A 1 234 ? -11.742 -47.875 -16.609 1 73.19 234 ARG A O 1
ATOM 1909 N N . GLU A 1 235 ? -13.055 -49.188 -17.938 1 74 235 GLU A N 1
ATOM 1910 C CA . GLU A 1 235 ? -11.891 -49.531 -18.75 1 74 235 GLU A CA 1
ATOM 1911 C C . GLU A 1 235 ? -11.281 -48.312 -19.422 1 74 235 GLU A C 1
ATOM 1913 O O . GLU A 1 235 ? -10.055 -48.188 -19.484 1 74 235 GLU A O 1
ATOM 1918 N N . LEU A 1 236 ? -12.086 -47.531 -19.953 1 76.56 236 LEU A N 1
ATOM 1919 C CA . LEU A 1 236 ? -11.633 -46.312 -20.594 1 76.56 236 LEU A CA 1
ATOM 1920 C C . LEU A 1 236 ? -10.953 -45.406 -19.578 1 76.56 236 LEU A C 1
ATOM 1922 O O . LEU A 1 236 ? -9.938 -44.75 -19.875 1 76.56 236 LEU A O 1
ATOM 1926 N N . MET A 1 237 ? -11.422 -45.469 -18.438 1 76.56 237 MET A N 1
ATOM 1927 C CA . MET A 1 237 ? -10.852 -44.656 -17.359 1 76.56 237 MET A CA 1
ATOM 1928 C C . MET A 1 237 ? -9.477 -45.156 -16.953 1 76.56 237 MET A C 1
ATOM 1930 O O . MET A 1 237 ? -8.562 -44.375 -16.688 1 76.56 237 MET A O 1
ATOM 1934 N N . GLU A 1 238 ? -9.484 -46.469 -16.891 1 79.88 238 GLU A N 1
ATOM 1935 C CA . GLU A 1 238 ? -8.195 -47.094 -16.547 1 79.88 238 GLU A CA 1
ATOM 1936 C C . GLU A 1 238 ? -7.152 -46.812 -17.625 1 79.88 238 GLU A C 1
ATOM 1938 O O . GLU A 1 238 ? -5.988 -46.531 -17.312 1 79.88 238 GLU A O 1
ATOM 1943 N N . GLU A 1 239 ? -7.578 -46.938 -18.766 1 80.94 239 GLU A N 1
ATOM 1944 C CA . GLU A 1 239 ? -6.684 -46.625 -19.875 1 80.94 239 GLU A CA 1
ATOM 1945 C C . GLU A 1 239 ? -6.25 -45.156 -19.844 1 80.94 239 GLU A C 1
ATOM 1947 O O . GLU A 1 239 ? -5.078 -44.844 -20.047 1 80.94 239 GLU A O 1
ATOM 1952 N N . GLN A 1 240 ? -7.18 -44.344 -19.578 1 78.81 240 GLN A N 1
ATOM 1953 C CA . GLN A 1 240 ? -6.891 -42.938 -19.484 1 78.81 240 GLN A CA 1
ATOM 1954 C C . GLN A 1 240 ? -5.965 -42.625 -18.312 1 78.81 240 GLN A C 1
ATOM 1956 O O . GLN A 1 240 ? -5.047 -41.812 -18.438 1 78.81 240 GLN A O 1
ATOM 1961 N N . ALA A 1 241 ? -6.176 -43.281 -17.312 1 78.38 241 ALA A N 1
ATOM 1962 C CA . ALA A 1 241 ? -5.332 -43.125 -16.125 1 78.38 241 ALA A CA 1
ATOM 1963 C C . ALA A 1 241 ? -3.904 -43.562 -16.406 1 78.38 241 ALA A C 1
ATOM 1965 O O . ALA A 1 241 ? -2.945 -42.938 -15.961 1 78.38 241 ALA A O 1
ATOM 1966 N N . ASN A 1 242 ? -3.852 -44.688 -17.078 1 82.12 242 ASN A N 1
ATOM 1967 C CA . ASN A 1 242 ? -2.533 -45.188 -17.453 1 82.12 242 ASN A CA 1
ATOM 1968 C C . ASN A 1 242 ? -1.812 -44.219 -18.391 1 82.12 242 ASN A C 1
ATOM 1970 O O . ASN A 1 242 ? -0.62 -43.969 -18.234 1 82.12 242 ASN A O 1
ATOM 1974 N N . GLN A 1 243 ? -2.551 -43.812 -19.297 1 81.38 243 GLN A N 1
ATOM 1975 C CA . GLN A 1 243 ? -1.982 -42.844 -20.219 1 81.38 243 GLN A CA 1
ATOM 1976 C C . GLN A 1 243 ? -1.54 -41.562 -19.5 1 81.38 243 GLN A C 1
ATOM 1978 O O . GLN A 1 243 ? -0.46 -41.031 -19.766 1 81.38 243 GLN A O 1
ATOM 1983 N N . ASN A 1 244 ? -2.297 -41.125 -18.609 1 78.94 244 ASN A N 1
ATOM 1984 C CA . ASN A 1 244 ? -1.959 -39.969 -17.797 1 78.94 244 ASN A CA 1
ATOM 1985 C C . ASN A 1 244 ? -0.7 -40.188 -16.969 1 78.94 244 ASN A C 1
ATOM 1987 O O . ASN A 1 244 ? 0.126 -39.312 -16.812 1 78.94 244 ASN A O 1
ATOM 1991 N N . TYR A 1 245 ? -0.606 -41.344 -16.5 1 79.38 245 TYR A N 1
ATOM 1992 C CA . TYR A 1 245 ? 0.553 -41.719 -15.688 1 79.38 245 TYR A CA 1
ATOM 1993 C C . TYR A 1 245 ? 1.825 -41.719 -16.531 1 79.38 245 TYR A C 1
ATOM 1995 O O . TYR A 1 245 ? 2.861 -41.188 -16.094 1 79.38 245 TYR A O 1
ATOM 2003 N N . ILE A 1 246 ? 1.694 -42.281 -17.688 1 81.25 246 ILE A N 1
ATOM 2004 C CA . ILE A 1 246 ? 2.836 -42.312 -18.594 1 81.25 246 ILE A CA 1
ATOM 2005 C C . ILE A 1 246 ? 3.223 -40.875 -18.953 1 81.25 246 ILE A C 1
ATOM 2007 O O . ILE A 1 246 ? 4.406 -40.531 -18.953 1 81.25 246 ILE A O 1
ATOM 2011 N N . GLU A 1 247 ? 2.264 -40.094 -19.234 1 79.88 247 GLU A N 1
ATOM 2012 C CA . GLU A 1 247 ? 2.508 -38.688 -19.547 1 79.88 247 GLU A CA 1
ATOM 2013 C C . GLU A 1 247 ? 3.152 -37.969 -18.359 1 79.88 247 GLU A C 1
ATOM 2015 O O . GLU A 1 247 ? 4.051 -37.156 -18.531 1 79.88 247 GLU A O 1
ATOM 2020 N N . PHE A 1 248 ? 2.656 -38.344 -17.281 1 77.62 248 PHE A N 1
ATOM 2021 C CA . PHE A 1 248 ? 3.211 -37.781 -16.047 1 77.62 248 PHE A CA 1
ATOM 2022 C C . PHE A 1 248 ? 4.676 -38.156 -15.891 1 77.62 248 PHE A C 1
ATOM 2024 O O . PHE A 1 248 ? 5.512 -37.312 -15.547 1 77.62 248 PHE A O 1
ATOM 2031 N N . LEU A 1 249 ? 4.988 -39.406 -16.125 1 78.88 249 LEU A N 1
ATOM 2032 C CA . LEU A 1 249 ? 6.363 -39.875 -15.992 1 78.88 249 LEU A CA 1
ATOM 2033 C C . LEU A 1 249 ? 7.273 -39.219 -17.016 1 78.88 249 LEU A C 1
ATOM 2035 O O . LEU A 1 249 ? 8.406 -38.844 -16.688 1 78.88 249 LEU A O 1
ATOM 2039 N N . ASP A 1 250 ? 6.77 -39.062 -18.141 1 81 250 ASP A N 1
ATOM 2040 C CA . ASP A 1 250 ? 7.527 -38.375 -19.188 1 81 250 ASP A CA 1
ATOM 2041 C C . ASP A 1 250 ? 7.797 -36.938 -18.828 1 81 250 ASP A C 1
ATOM 2043 O O . ASP A 1 250 ? 8.906 -36.438 -19.016 1 81 250 ASP A O 1
ATOM 2047 N N . LEU A 1 251 ? 6.793 -36.344 -18.266 1 78.25 251 LEU A N 1
ATOM 2048 C CA . LEU A 1 251 ? 6.914 -34.969 -17.844 1 78.25 251 LEU A CA 1
ATOM 2049 C C . LEU A 1 251 ? 7.902 -34.844 -16.688 1 78.25 251 LEU A C 1
ATOM 2051 O O . LEU A 1 251 ? 8.734 -33.938 -16.672 1 78.25 251 LEU A O 1
ATOM 2055 N N . GLU A 1 252 ? 7.777 -35.656 -15.82 1 76.19 252 GLU A N 1
ATOM 2056 C CA . GLU A 1 252 ? 8.688 -35.656 -14.672 1 76.19 252 GLU A CA 1
ATOM 2057 C C . GLU A 1 252 ? 10.141 -35.781 -15.117 1 76.19 252 GLU A C 1
ATOM 2059 O O . GLU A 1 252 ? 11 -35.031 -14.664 1 76.19 252 GLU A O 1
ATOM 2064 N N . LYS A 1 253 ? 10.336 -36.719 -16 1 76.31 253 LYS A N 1
ATOM 2065 C CA . LYS A 1 253 ? 11.688 -36.938 -16.516 1 76.31 253 LYS A CA 1
ATOM 2066 C C . LYS A 1 253 ? 12.203 -35.688 -17.234 1 76.31 253 LYS A C 1
ATOM 2068 O O . LYS A 1 253 ? 13.352 -35.281 -17.031 1 76.31 253 LYS A O 1
ATOM 2073 N N . ALA A 1 254 ? 11.414 -35.156 -18.016 1 79.94 254 ALA A N 1
ATOM 2074 C CA . ALA A 1 254 ? 11.789 -33.969 -18.75 1 79.94 254 ALA A CA 1
ATOM 2075 C C . ALA A 1 254 ? 12.148 -32.812 -17.812 1 79.94 254 ALA A C 1
ATOM 2077 O O . ALA A 1 254 ? 13.133 -32.094 -18.031 1 79.94 254 ALA A O 1
ATOM 2078 N N . ILE A 1 255 ? 11.398 -32.75 -16.75 1 75.94 255 ILE A N 1
ATOM 2079 C CA . ILE A 1 255 ? 11.594 -31.688 -15.773 1 75.94 255 ILE A CA 1
ATOM 2080 C C . ILE A 1 255 ? 12.914 -31.906 -15.031 1 75.94 255 ILE A C 1
ATOM 2082 O O . ILE A 1 255 ? 13.688 -30.953 -14.859 1 75.94 255 ILE A O 1
ATOM 2086 N N . LEU A 1 256 ? 13.133 -33.062 -14.672 1 77.19 256 LEU A N 1
ATOM 2087 C CA . LEU A 1 256 ? 14.336 -33.375 -13.914 1 77.19 256 LEU A CA 1
ATOM 2088 C C . LEU A 1 256 ? 15.586 -33.125 -14.742 1 77.19 256 LEU A C 1
ATOM 2090 O O . LEU A 1 256 ? 16.594 -32.625 -14.227 1 77.19 256 LEU A O 1
ATOM 2094 N N . VAL A 1 257 ? 15.508 -33.406 -16.031 1 79.38 257 VAL A N 1
ATOM 2095 C CA . VAL A 1 257 ? 16.625 -33.156 -16.938 1 79.38 257 VAL A CA 1
ATOM 2096 C C . VAL A 1 257 ? 16.875 -31.672 -17.078 1 79.38 257 VAL A C 1
ATOM 2098 O O . VAL A 1 257 ? 18.016 -31.219 -16.984 1 79.38 257 VAL A O 1
ATOM 2101 N N . ARG A 1 258 ? 15.828 -31 -17.172 1 76.25 258 ARG A N 1
ATOM 2102 C CA . ARG A 1 258 ? 15.938 -29.562 -17.406 1 76.25 258 ARG A CA 1
ATOM 2103 C C . ARG A 1 258 ? 16.438 -28.844 -16.156 1 76.25 258 ARG A C 1
ATOM 2105 O O . ARG A 1 258 ? 17.125 -27.828 -16.25 1 76.25 258 ARG A O 1
ATOM 2112 N N . LEU A 1 259 ? 16.016 -29.375 -14.992 1 73.75 259 LEU A N 1
ATOM 2113 C CA . LEU A 1 259 ? 16.469 -28.797 -13.734 1 73.75 259 LEU A CA 1
ATOM 2114 C C . LEU A 1 259 ? 17.906 -29.219 -13.414 1 73.75 259 LEU A C 1
ATOM 2116 O O . LEU A 1 259 ? 18.5 -28.734 -12.453 1 73.75 259 LEU A O 1
ATOM 2120 N N . GLY A 1 260 ? 18.469 -30.016 -14.25 1 70.5 260 GLY A N 1
ATOM 2121 C CA . GLY A 1 260 ? 19.828 -30.469 -14.094 1 70.5 260 GLY A CA 1
ATOM 2122 C C . GLY A 1 260 ? 19.984 -31.562 -13.047 1 70.5 260 GLY A C 1
ATOM 2123 O O . GLY A 1 260 ? 21.078 -31.75 -12.5 1 70.5 260 GLY A O 1
ATOM 2124 N N . LEU A 1 261 ? 18.906 -32.094 -12.648 1 70.44 261 LEU A N 1
ATOM 2125 C CA . LEU A 1 261 ? 18.938 -33.062 -11.555 1 70.44 261 LEU A CA 1
ATOM 2126 C C . LEU A 1 261 ? 19.219 -34.469 -12.086 1 70.44 261 LEU A C 1
ATOM 2128 O O . LEU A 1 261 ? 19.703 -35.344 -11.344 1 70.44 261 LEU A O 1
ATOM 2132 N N . ILE A 1 262 ? 18.828 -34.938 -13.273 1 69.81 262 ILE A N 1
ATOM 2133 C CA . ILE A 1 262 ? 19.125 -36.219 -13.875 1 69.81 262 ILE A CA 1
ATOM 2134 C C . ILE A 1 262 ? 19.828 -36.031 -15.219 1 69.81 262 ILE A C 1
ATOM 2136 O O . ILE A 1 262 ? 19.562 -35.062 -15.93 1 69.81 262 ILE A O 1
ATOM 2140 N N . LYS A 1 263 ? 20.984 -36.719 -15.359 1 62.09 263 LYS A N 1
ATOM 2141 C CA . LYS A 1 263 ? 21.688 -36.719 -16.641 1 62.09 263 LYS A CA 1
ATOM 2142 C C . LYS A 1 263 ? 20.766 -37.156 -17.766 1 62.09 263 LYS A C 1
ATOM 2144 O O . LYS A 1 263 ? 19.922 -38.031 -17.594 1 62.09 263 LYS A O 1
ATOM 2149 N N . GLY A 1 264 ? 20.328 -36.281 -18.531 1 54.34 264 GLY A N 1
ATOM 2150 C CA . GLY A 1 264 ? 19.516 -36.625 -19.688 1 54.34 264 GLY A CA 1
ATOM 2151 C C . GLY A 1 264 ? 19.844 -37.969 -20.281 1 54.34 264 GLY A C 1
ATOM 2152 O O . GLY A 1 264 ? 21.016 -38.344 -20.359 1 54.34 264 GLY A O 1
ATOM 2153 N N . LEU A 1 265 ? 19.078 -39.031 -19.969 1 45.84 265 LEU A N 1
ATOM 2154 C CA . LEU A 1 265 ? 19.312 -40.281 -20.703 1 45.84 265 LEU A CA 1
ATOM 2155 C C . LEU A 1 265 ? 19.75 -40 -22.141 1 45.84 265 LEU A C 1
ATOM 2157 O O . LEU A 1 265 ? 19.047 -39.281 -22.875 1 45.84 265 LEU A O 1
ATOM 2161 N N . ASP A 1 266 ? 20.953 -40.094 -22.422 1 42.31 266 ASP A N 1
ATOM 2162 C CA . ASP A 1 266 ? 21.281 -40.281 -23.828 1 42.31 266 ASP A CA 1
ATOM 2163 C C . ASP A 1 266 ? 20.328 -41.281 -24.469 1 42.31 266 ASP A C 1
ATOM 2165 O O . ASP A 1 266 ? 20.109 -42.375 -23.938 1 42.31 266 ASP A O 1
ATOM 2169 N N . ARG A 1 267 ? 19.25 -41 -25.188 1 41.72 267 ARG A N 1
ATOM 2170 C CA . ARG A 1 267 ? 18.453 -41.906 -26 1 41.72 267 ARG A CA 1
ATOM 2171 C C . ARG A 1 267 ? 19.281 -43.156 -26.391 1 41.72 267 ARG A C 1
ATOM 2173 O O . ARG A 1 267 ? 18.719 -44.188 -26.766 1 41.72 267 ARG A O 1
ATOM 2180 N N . PHE A 1 268 ? 20.516 -42.938 -26.719 1 35.59 268 PHE A N 1
ATOM 2181 C CA . PHE A 1 268 ? 21.156 -44.031 -27.469 1 35.59 268 PHE A CA 1
ATOM 2182 C C . PHE A 1 268 ? 21.641 -45.125 -26.531 1 35.59 268 PHE A C 1
ATOM 2184 O O . PHE A 1 268 ? 22.406 -46 -26.938 1 35.59 268 PHE A O 1
ATOM 2191 N N . SER A 1 269 ? 21.688 -44.969 -25.203 1 34.84 269 SER A N 1
ATOM 2192 C CA . SER A 1 269 ? 22.312 -46.219 -24.812 1 34.84 269 SER A CA 1
ATOM 2193 C C . SER A 1 269 ? 21.297 -47.375 -24.859 1 34.84 269 SER A C 1
ATOM 2195 O O . SER A 1 269 ? 20.188 -47.25 -24.359 1 34.84 269 SER A O 1
ATOM 2197 N N . PRO A 1 270 ? 21.406 -48.469 -25.719 1 33.53 270 PRO A N 1
ATOM 2198 C CA . PRO A 1 270 ? 20.656 -49.688 -25.891 1 33.53 270 PRO A CA 1
ATOM 2199 C C . PRO A 1 270 ? 20.375 -50.406 -24.578 1 33.53 270 PRO A C 1
ATOM 2201 O O . PRO A 1 270 ? 21.234 -50.438 -23.688 1 33.53 270 PRO A O 1
ATOM 2204 N N . SER A 1 271 ? 19.219 -50.312 -23.906 1 34.25 271 SER A N 1
ATOM 2205 C CA . SER A 1 271 ? 18.828 -51.25 -22.875 1 34.25 271 SER A CA 1
ATOM 2206 C C . SER A 1 271 ? 19.344 -52.656 -23.172 1 34.25 271 SER A C 1
ATOM 2208 O O . SER A 1 271 ? 18.984 -53.25 -24.203 1 34.25 271 SER A O 1
ATOM 2210 N N . ARG A 1 272 ? 20.594 -53.031 -22.828 1 31.25 272 ARG A N 1
ATOM 2211 C CA . ARG A 1 272 ? 20.906 -54.438 -22.781 1 31.25 272 ARG A CA 1
ATOM 2212 C C . ARG A 1 272 ? 19.828 -55.219 -22.047 1 31.25 272 ARG A C 1
ATOM 2214 O O . ARG A 1 272 ? 19.266 -54.75 -21.047 1 31.25 272 ARG A O 1
ATOM 2221 N N . ASN A 1 273 ? 19.078 -56.25 -22.656 1 30.19 273 ASN A N 1
ATOM 2222 C CA . ASN A 1 273 ? 18.172 -57.344 -22.344 1 30.19 273 ASN A CA 1
ATOM 2223 C C . ASN A 1 273 ? 18.594 -58.062 -21.078 1 30.19 273 ASN A C 1
ATOM 2225 O O . ASN A 1 273 ? 19.609 -58.781 -21.062 1 30.19 273 ASN A O 1
ATOM 2229 N N . LEU A 1 274 ? 18.766 -57.438 -19.922 1 24.36 274 LEU A N 1
ATOM 2230 C CA . LEU A 1 274 ? 19.078 -58.375 -18.844 1 24.36 274 LEU A CA 1
ATOM 2231 C C . LEU A 1 274 ? 17.984 -59.406 -18.719 1 24.36 274 LEU A C 1
ATOM 2233 O O . LEU A 1 274 ? 16.969 -59.188 -18.062 1 24.36 274 LEU A O 1
ATOM 2237 N N . LEU A 1 275 ? 17.469 -59.938 -19.906 1 22.7 275 LEU A N 1
ATOM 2238 C CA . LEU A 1 275 ? 16.766 -61.219 -19.938 1 22.7 275 LEU A CA 1
ATOM 2239 C C . LEU A 1 275 ? 17.656 -62.344 -19.359 1 22.7 275 LEU A C 1
ATOM 2241 O O . LEU A 1 275 ? 17.234 -63.5 -19.297 1 22.7 275 LEU A O 1
ATOM 2245 N N . THR A 1 276 ? 18.703 -62.188 -18.516 1 23.05 276 THR A N 1
ATOM 2246 C CA . THR A 1 276 ? 19 -63.531 -18.062 1 23.05 276 THR A CA 1
ATOM 2247 C C . THR A 1 276 ? 18.031 -63.938 -16.953 1 23.05 276 THR A C 1
ATOM 2249 O O . THR A 1 276 ? 17.672 -63.125 -16.094 1 23.05 276 THR A O 1
ATOM 2252 N N . MET B 1 1 ? 53.531 -1.565 -27.5 1 25.39 1 MET B N 1
ATOM 2253 C CA . MET B 1 1 ? 52.656 -0.617 -26.828 1 25.39 1 MET B CA 1
ATOM 2254 C C . MET B 1 1 ? 51.344 -1.3 -26.391 1 25.39 1 MET B C 1
ATOM 2256 O O . MET B 1 1 ? 50.625 -1.864 -27.219 1 25.39 1 MET B O 1
ATOM 2260 N N . MET B 1 2 ? 51.281 -1.9 -25.25 1 26.42 2 MET B N 1
ATOM 2261 C CA . MET B 1 2 ? 50.156 -2.695 -24.75 1 26.42 2 MET B CA 1
ATOM 2262 C C . MET B 1 2 ? 48.875 -1.865 -24.703 1 26.42 2 MET B C 1
ATOM 2264 O O . MET B 1 2 ? 48.906 -0.737 -24.219 1 26.42 2 MET B O 1
ATOM 2268 N N . LYS B 1 3 ? 48.125 -2.039 -25.734 1 33.47 3 LYS B N 1
ATOM 2269 C CA . LYS B 1 3 ? 46.875 -1.311 -25.844 1 33.47 3 LYS B CA 1
ATOM 2270 C C . LYS B 1 3 ? 46.094 -1.356 -24.531 1 33.47 3 LYS B C 1
ATOM 2272 O O . LYS B 1 3 ? 45.969 -2.416 -23.906 1 33.47 3 LYS B O 1
ATOM 2277 N N . PRO B 1 4 ? 46 -0.232 -23.828 1 35 4 PRO B N 1
ATOM 2278 C CA . PRO B 1 4 ? 45.219 -0.225 -22.578 1 35 4 PRO B CA 1
ATOM 2279 C C . PRO B 1 4 ? 43.844 -0.84 -22.734 1 35 4 PRO B C 1
ATOM 2281 O O . PRO B 1 4 ? 43.25 -0.754 -23.812 1 35 4 PRO B O 1
ATOM 2284 N N . LEU B 1 5 ? 43.625 -1.968 -22.203 1 29.89 5 LEU B N 1
ATOM 2285 C CA . LEU B 1 5 ? 42.281 -2.541 -22.172 1 29.89 5 LEU B CA 1
ATOM 2286 C C . LEU B 1 5 ? 41.25 -1.469 -21.891 1 29.89 5 LEU B C 1
ATOM 2288 O O . LEU B 1 5 ? 41.344 -0.736 -20.906 1 29.89 5 LEU B O 1
ATOM 2292 N N . LYS B 1 6 ? 40.688 -0.828 -22.953 1 35.81 6 LYS B N 1
ATOM 2293 C CA . LYS B 1 6 ? 39.5 0.034 -22.844 1 35.81 6 LYS B CA 1
ATOM 2294 C C . LYS B 1 6 ? 38.531 -0.481 -21.781 1 35.81 6 LYS B C 1
ATOM 2296 O O . LYS B 1 6 ? 38.219 -1.673 -21.75 1 35.81 6 LYS B O 1
ATOM 2301 N N . LEU B 1 7 ? 38.531 0.112 -20.625 1 40.44 7 LEU B N 1
ATOM 2302 C CA . LEU B 1 7 ? 37.438 -0.15 -19.688 1 40.44 7 LEU B CA 1
ATOM 2303 C C . LEU B 1 7 ? 36.156 -0.417 -20.406 1 40.44 7 LEU B C 1
ATOM 2305 O O . LEU B 1 7 ? 35.781 0.334 -21.312 1 40.44 7 LEU B O 1
ATOM 2309 N N . LEU B 1 8 ? 35.719 -1.501 -20.594 1 39.97 8 LEU B N 1
ATOM 2310 C CA . LEU B 1 8 ? 34.406 -1.797 -21.188 1 39.97 8 LEU B CA 1
ATOM 2311 C C . LEU B 1 8 ? 33.344 -0.803 -20.703 1 39.97 8 LEU B C 1
ATOM 2313 O O . LEU B 1 8 ? 33.031 -0.768 -19.516 1 39.97 8 LEU B O 1
ATOM 2317 N N . GLU B 1 9 ? 33.25 0.376 -21.156 1 46.94 9 GLU B N 1
ATOM 2318 C CA . GLU B 1 9 ? 32.344 1.481 -20.922 1 46.94 9 GLU B CA 1
ATOM 2319 C C . GLU B 1 9 ? 30.906 0.975 -20.688 1 46.94 9 GLU B C 1
ATOM 2321 O O . GLU B 1 9 ? 30.141 1.579 -19.938 1 46.94 9 GLU B O 1
ATOM 2326 N N . ASN B 1 10 ? 30.406 -0.091 -21.375 1 47.62 10 ASN B N 1
ATOM 2327 C CA . ASN B 1 10 ? 28.984 -0.443 -21.406 1 47.62 10 ASN B CA 1
ATOM 2328 C C . ASN B 1 10 ? 28.672 -1.563 -20.422 1 47.62 10 ASN B C 1
ATOM 2330 O O . ASN B 1 10 ? 27.719 -2.33 -20.641 1 47.62 10 ASN B O 1
ATOM 2334 N N . ILE B 1 11 ? 29.609 -1.856 -19.578 1 53.22 11 ILE B N 1
ATOM 2335 C CA . ILE B 1 11 ? 29.297 -2.973 -18.688 1 53.22 11 ILE B CA 1
ATOM 2336 C C . ILE B 1 11 ? 28.641 -2.451 -17.422 1 53.22 11 ILE B C 1
ATOM 2338 O O . ILE B 1 11 ? 29.125 -1.502 -16.797 1 53.22 11 ILE B O 1
ATOM 2342 N N . ASN B 1 12 ? 27.344 -2.742 -17.234 1 62.28 12 ASN B N 1
ATOM 2343 C CA . ASN B 1 12 ? 26.703 -2.469 -15.945 1 62.28 12 ASN B CA 1
ATOM 2344 C C . ASN B 1 12 ? 27.562 -2.945 -14.781 1 62.28 12 ASN B C 1
ATOM 2346 O O . ASN B 1 12 ? 27.766 -4.148 -14.602 1 62.28 12 ASN B O 1
ATOM 2350 N N . THR B 1 13 ? 28.312 -2.006 -14.086 1 70.38 13 THR B N 1
ATOM 2351 C CA . THR B 1 13 ? 29.25 -2.316 -13.016 1 70.38 13 THR B CA 1
ATOM 2352 C C . THR B 1 13 ? 28.578 -2.232 -11.648 1 70.38 13 THR B C 1
ATOM 2354 O O . THR B 1 13 ? 29.25 -2.289 -10.617 1 70.38 13 THR B O 1
ATOM 2357 N N . SER B 1 14 ? 27.234 -2.029 -11.695 1 79 14 SER B N 1
ATOM 2358 C CA . SER B 1 14 ? 26.531 -1.938 -10.422 1 79 14 SER B CA 1
ATOM 2359 C C . SER B 1 14 ? 26.125 -3.316 -9.906 1 79 14 SER B C 1
ATOM 2361 O O . SER B 1 14 ? 25.781 -4.195 -10.695 1 79 14 SER B O 1
ATOM 2363 N N . PHE B 1 15 ? 26.422 -3.516 -8.617 1 84.69 15 PHE B N 1
ATOM 2364 C CA . PHE B 1 15 ? 26.016 -4.816 -8.094 1 84.69 15 PHE B CA 1
ATOM 2365 C C . PHE B 1 15 ? 25.391 -4.676 -6.707 1 84.69 15 PHE B C 1
ATOM 2367 O O . PHE B 1 15 ? 25.625 -3.682 -6.02 1 84.69 15 PHE B O 1
ATOM 2374 N N . PHE B 1 16 ? 24.5 -5.508 -6.41 1 88.5 16 PHE B N 1
ATOM 2375 C CA . PHE B 1 16 ? 23.891 -5.641 -5.098 1 88.5 16 PHE B CA 1
ATOM 2376 C C . PHE B 1 16 ? 24.453 -6.844 -4.348 1 88.5 16 PHE B C 1
ATOM 2378 O O . PHE B 1 16 ? 24.656 -7.906 -4.938 1 88.5 16 PHE B O 1
ATOM 2385 N N . VAL B 1 17 ? 24.812 -6.605 -3.1 1 90.38 17 VAL B N 1
ATOM 2386 C CA . VAL B 1 17 ? 25.297 -7.691 -2.258 1 90.38 17 VAL B CA 1
ATOM 2387 C C . VAL B 1 17 ? 24.516 -7.727 -0.948 1 90.38 17 VAL B C 1
ATOM 2389 O O . VAL B 1 17 ? 24.25 -6.68 -0.351 1 90.38 17 VAL B O 1
ATOM 2392 N N . GLY B 1 18 ? 24.062 -8.883 -0.541 1 92 18 GLY B N 1
ATOM 2393 C CA . GLY B 1 18 ? 23.453 -9.086 0.764 1 92 18 GLY B CA 1
ATOM 2394 C C . GLY B 1 18 ? 24.422 -9.617 1.802 1 92 18 GLY B C 1
ATOM 2395 O O . GLY B 1 18 ? 25.312 -10.398 1.479 1 92 18 GLY B O 1
ATOM 2396 N N . THR B 1 19 ? 24.25 -9.164 3.004 1 89.38 19 THR B N 1
ATOM 2397 C CA . THR B 1 19 ? 25.141 -9.625 4.059 1 89.38 19 THR B CA 1
ATOM 2398 C C . THR B 1 19 ? 24.406 -10.539 5.031 1 89.38 19 THR B C 1
ATOM 2400 O O . THR B 1 19 ? 23.188 -10.711 4.934 1 89.38 19 THR B O 1
ATOM 2403 N N . GLU B 1 20 ? 25.172 -11.109 5.973 1 91.94 20 GLU B N 1
ATOM 2404 C CA . GLU B 1 20 ? 24.625 -11.984 7.012 1 91.94 20 GLU B CA 1
ATOM 2405 C C . GLU B 1 20 ? 23.844 -11.188 8.055 1 91.94 20 GLU B C 1
ATOM 2407 O O . GLU B 1 20 ? 23 -11.734 8.75 1 91.94 20 GLU B O 1
ATOM 2412 N N . ASP B 1 21 ? 24.094 -9.898 8.094 1 91.88 21 ASP B N 1
ATOM 2413 C CA . ASP B 1 21 ? 23.484 -9.062 9.133 1 91.88 21 ASP B CA 1
ATOM 2414 C C . ASP B 1 21 ? 22.25 -8.352 8.602 1 91.88 21 ASP B C 1
ATOM 2416 O O . ASP B 1 21 ? 21.703 -7.473 9.273 1 91.88 21 ASP B O 1
ATOM 2420 N N . GLY B 1 22 ? 21.891 -8.703 7.387 1 93.12 22 GLY B N 1
ATOM 2421 C CA . GLY B 1 22 ? 20.641 -8.156 6.871 1 93.12 22 GLY B CA 1
ATOM 2422 C C . GLY B 1 22 ? 20.828 -6.867 6.094 1 93.12 22 GLY B C 1
ATOM 2423 O O . GLY B 1 22 ? 19.859 -6.176 5.781 1 93.12 22 GLY B O 1
ATOM 2424 N N . GLU B 1 23 ? 22.094 -6.578 5.793 1 93.19 23 GLU B N 1
ATOM 2425 C CA . GLU B 1 23 ? 22.391 -5.371 5.031 1 93.19 23 GLU B CA 1
ATOM 2426 C C . GLU B 1 23 ? 22.438 -5.66 3.531 1 93.19 23 GLU B C 1
ATOM 2428 O O . GLU B 1 23 ? 22.781 -6.773 3.117 1 93.19 23 GLU B O 1
ATOM 2433 N N . VAL B 1 24 ? 22 -4.68 2.756 1 94.69 24 VAL B N 1
ATOM 2434 C CA . VAL B 1 24 ? 22.141 -4.715 1.304 1 94.69 24 VAL B CA 1
ATOM 2435 C C . VAL B 1 24 ? 23.047 -3.57 0.843 1 94.69 24 VAL B C 1
ATOM 2437 O O . VAL B 1 24 ? 22.797 -2.406 1.166 1 94.69 24 VAL B O 1
ATOM 2440 N N . LEU B 1 25 ? 24.094 -3.951 0.176 1 91.81 25 LEU B N 1
ATOM 2441 C CA . LEU B 1 25 ? 25.047 -2.98 -0.348 1 91.81 25 LEU B CA 1
ATOM 2442 C C . LEU B 1 25 ? 24.859 -2.791 -1.85 1 91.81 25 LEU B C 1
ATOM 2444 O O . LEU B 1 25 ? 24.688 -3.766 -2.586 1 91.81 25 LEU B O 1
ATOM 2448 N N . TYR B 1 26 ? 24.703 -1.591 -2.252 1 89.5 26 TYR B N 1
ATOM 2449 C CA . TYR B 1 26 ? 24.688 -1.213 -3.66 1 89.5 26 TYR B CA 1
ATOM 2450 C C . TYR B 1 26 ? 25.938 -0.422 -4.02 1 89.5 26 TYR B C 1
ATOM 2452 O O . TYR B 1 26 ? 26.234 0.606 -3.404 1 89.5 26 TYR B O 1
ATOM 2460 N N . SER B 1 27 ? 26.766 -0.917 -4.898 1 84.31 27 SER B N 1
ATOM 2461 C CA . SER B 1 27 ? 28.016 -0.261 -5.258 1 84.31 27 SER B CA 1
ATOM 2462 C C . SER B 1 27 ? 28.234 -0.276 -6.766 1 84.31 27 SER B C 1
ATOM 2464 O O . SER B 1 27 ? 27.672 -1.119 -7.473 1 84.31 27 SER B O 1
ATOM 2466 N N . ASP B 1 28 ? 28.719 0.785 -7.219 1 76.62 28 ASP B N 1
ATOM 2467 C CA . ASP B 1 28 ? 29.156 0.865 -8.602 1 76.62 28 ASP B CA 1
ATOM 2468 C C . ASP B 1 28 ? 30.672 0.685 -8.703 1 76.62 28 ASP B C 1
ATOM 2470 O O . ASP B 1 28 ? 31.438 1.39 -8.039 1 76.62 28 ASP B O 1
ATOM 2474 N N . TRP B 1 29 ? 31.125 -0.383 -9.305 1 65.38 29 TRP B N 1
ATOM 2475 C CA . TRP B 1 29 ? 32.531 -0.703 -9.414 1 65.38 29 TRP B CA 1
ATOM 2476 C C . TRP B 1 29 ? 33.219 0.143 -10.484 1 65.38 29 TRP B C 1
ATOM 2478 O O . TRP B 1 29 ? 34.375 -0.087 -10.828 1 65.38 29 TRP B O 1
ATOM 2488 N N . LYS B 1 30 ? 32.625 1.135 -10.898 1 61.69 30 LYS B N 1
ATOM 2489 C CA . LYS B 1 30 ? 33.312 1.897 -11.922 1 61.69 30 LYS B CA 1
ATOM 2490 C C . LYS B 1 30 ? 34.688 2.332 -11.438 1 61.69 30 LYS B C 1
ATOM 2492 O O . LYS B 1 30 ? 34.812 2.912 -10.352 1 61.69 30 LYS B O 1
ATOM 2497 N N . MET B 1 31 ? 35.656 1.611 -11.852 1 56.78 31 MET B N 1
ATOM 2498 C CA . MET B 1 31 ? 37.031 1.993 -11.578 1 56.78 31 MET B CA 1
ATOM 2499 C C . MET B 1 31 ? 37.375 3.326 -12.234 1 56.78 31 MET B C 1
ATOM 2501 O O . MET B 1 31 ? 37 3.57 -13.383 1 56.78 31 MET B O 1
ATOM 2505 N N . GLU B 1 32 ? 37.406 4.328 -11.32 1 58.09 32 GLU B N 1
ATOM 2506 C CA . GLU B 1 32 ? 37.906 5.566 -11.898 1 58.09 32 GLU B CA 1
ATOM 2507 C C . GLU B 1 32 ? 39.406 5.668 -11.742 1 58.09 32 GLU B C 1
ATOM 2509 O O . GLU B 1 32 ? 39.969 5.203 -10.742 1 58.09 32 GLU B O 1
ATOM 2514 N N . ARG B 1 33 ? 40.062 5.793 -12.828 1 57.72 33 ARG B N 1
ATOM 2515 C CA . ARG B 1 33 ? 41.5 6.027 -12.805 1 57.72 33 ARG B CA 1
ATOM 2516 C C . ARG B 1 33 ? 41.812 7.34 -12.102 1 57.72 33 ARG B C 1
ATOM 2518 O O . ARG B 1 33 ? 41.188 8.367 -12.383 1 57.72 33 ARG B O 1
ATOM 2525 N N . ASP B 1 34 ? 42.469 7.211 -10.992 1 59.66 34 ASP B N 1
ATOM 2526 C CA . ASP B 1 34 ? 42.969 8.414 -10.32 1 59.66 34 ASP B CA 1
ATOM 2527 C C . ASP B 1 34 ? 43.844 9.242 -11.258 1 59.66 34 ASP B C 1
ATOM 2529 O O . ASP B 1 34 ? 44.75 8.711 -11.898 1 59.66 34 ASP B O 1
ATOM 2533 N N . GLY B 1 35 ? 43.438 10.375 -11.469 1 58.78 35 GLY B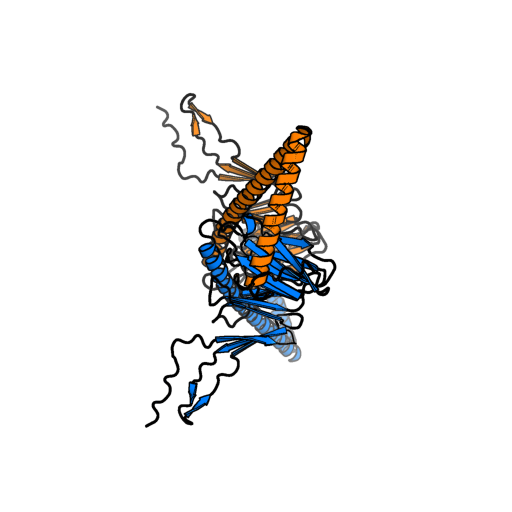 N 1
ATOM 2534 C CA . GLY B 1 35 ? 44.188 11.25 -12.344 1 58.78 35 GLY B CA 1
ATOM 2535 C C . GLY B 1 35 ? 45.656 11.375 -11.93 1 58.78 35 GLY B C 1
ATOM 2536 O O . GLY B 1 35 ? 46.531 11.477 -12.789 1 58.78 35 GLY B O 1
ATOM 2537 N N . ASP B 1 36 ? 45.844 11.469 -10.688 1 64.38 36 ASP B N 1
ATOM 2538 C CA . ASP B 1 36 ? 47.219 11.789 -10.258 1 64.38 36 ASP B CA 1
ATOM 2539 C C . ASP B 1 36 ? 48.062 10.523 -10.141 1 64.38 36 ASP B C 1
ATOM 2541 O O . ASP B 1 36 ? 49.219 10.492 -10.594 1 64.38 36 ASP B O 1
ATOM 2545 N N . SER B 1 37 ? 47.438 9.461 -9.594 1 61.06 37 SER B N 1
ATOM 2546 C CA . SER B 1 37 ? 48.25 8.312 -9.258 1 61.06 37 SER B CA 1
ATOM 2547 C C . SER B 1 37 ? 48.062 7.172 -10.242 1 61.06 37 SER B C 1
ATOM 2549 O O . SER B 1 37 ? 48.844 6.223 -10.273 1 61.06 37 SER B O 1
ATOM 2551 N N . GLY B 1 38 ? 47.125 7.281 -11.156 1 57.22 38 GLY B N 1
ATOM 2552 C CA . GLY B 1 38 ? 46.844 6.277 -12.156 1 57.22 38 GLY B CA 1
ATOM 2553 C C . GLY B 1 38 ? 46.156 5.047 -11.586 1 57.22 38 GLY B C 1
ATOM 2554 O O . GLY B 1 38 ? 45.875 4.09 -12.312 1 57.22 38 GLY B O 1
ATOM 2555 N N . ARG B 1 39 ? 46.156 5.059 -10.289 1 60.47 39 ARG B N 1
ATOM 2556 C CA . ARG B 1 39 ? 45.625 3.852 -9.672 1 60.47 39 ARG B CA 1
ATOM 2557 C C . ARG B 1 39 ? 44.094 3.787 -9.828 1 60.47 39 ARG B C 1
ATOM 2559 O O . ARG B 1 39 ? 43.438 4.82 -9.891 1 60.47 39 ARG B O 1
ATOM 2566 N N . LEU B 1 40 ? 43.594 2.602 -10.141 1 57.25 40 LEU B N 1
ATOM 2567 C CA . LEU B 1 40 ? 42.156 2.344 -10.227 1 57.25 40 LEU B CA 1
ATOM 2568 C C . LEU B 1 40 ? 41.531 2.377 -8.844 1 57.25 40 LEU B C 1
ATOM 2570 O O . LEU B 1 40 ? 41.906 1.612 -7.957 1 57.25 40 LEU B O 1
ATOM 2574 N N . LEU B 1 41 ? 40.969 3.488 -8.438 1 54.41 41 LEU B N 1
ATOM 2575 C CA . LEU B 1 41 ? 40.312 3.574 -7.141 1 54.41 41 LEU B CA 1
ATOM 2576 C C . LEU B 1 41 ? 38.875 3.061 -7.227 1 54.41 41 LEU B C 1
ATOM 2578 O O . LEU B 1 41 ? 38.156 3.404 -8.156 1 54.41 41 LEU B O 1
ATOM 2582 N N . SER B 1 42 ? 38.781 1.854 -6.648 1 54.75 42 SER B N 1
ATOM 2583 C CA . SER B 1 42 ? 37.438 1.346 -6.551 1 54.75 42 SER B CA 1
ATOM 2584 C C . SER B 1 42 ? 36.562 2.256 -5.691 1 54.75 42 SER B C 1
ATOM 2586 O O . SER B 1 42 ? 37 2.76 -4.66 1 54.75 42 SER B O 1
ATOM 2588 N N . GLN B 1 43 ? 35.531 2.777 -6.262 1 56.09 43 GLN B N 1
ATOM 2589 C CA . GLN B 1 43 ? 34.625 3.607 -5.492 1 56.09 43 GLN B CA 1
ATOM 2590 C C . GLN B 1 43 ? 34 2.828 -4.328 1 56.09 43 GLN B C 1
ATOM 2592 O O . GLN B 1 43 ? 33.688 1.644 -4.461 1 56.09 43 GLN B O 1
ATOM 2597 N N . LYS B 1 44 ? 34.375 3.174 -3.092 1 56.47 44 LYS B N 1
ATOM 2598 C CA . LYS B 1 44 ? 33.719 2.674 -1.882 1 56.47 44 LYS B CA 1
ATOM 2599 C C . LYS B 1 44 ? 32.219 2.408 -2.119 1 56.47 44 LYS B C 1
ATOM 2601 O O . LYS B 1 44 ? 31.594 3.08 -2.936 1 56.47 44 LYS B O 1
ATOM 2606 N N . PRO B 1 45 ? 31.891 1.182 -1.482 1 61.53 45 PRO B N 1
ATOM 2607 C CA . PRO B 1 45 ? 30.438 0.982 -1.574 1 61.53 45 PRO B CA 1
ATOM 2608 C C . PRO B 1 45 ? 29.656 2.252 -1.265 1 61.53 45 PRO B C 1
ATOM 2610 O O . PRO B 1 45 ? 29.953 2.949 -0.292 1 61.53 45 PRO B O 1
ATOM 2613 N N . SER B 1 46 ? 28.812 2.621 -2.201 1 68.19 46 SER B N 1
ATOM 2614 C CA . SER B 1 46 ? 28.203 3.949 -2.184 1 68.19 46 SER B CA 1
ATOM 2615 C C . SER B 1 46 ? 27.047 4.016 -1.199 1 68.19 46 SER B C 1
ATOM 2617 O O . SER B 1 46 ? 26.875 5.012 -0.489 1 68.19 46 SER B O 1
ATOM 2619 N N . ASN B 1 47 ? 26.312 2.713 -1.011 1 85 47 ASN B N 1
ATOM 2620 C CA . ASN B 1 47 ? 25.125 2.832 -0.18 1 85 47 ASN B CA 1
ATOM 2621 C C . ASN B 1 47 ? 24.828 1.536 0.57 1 85 47 ASN B C 1
ATOM 2623 O O . ASN B 1 47 ? 24.828 0.457 -0.025 1 85 47 ASN B O 1
ATOM 2627 N N . ILE B 1 48 ? 24.891 1.589 1.866 1 91.19 48 ILE B N 1
ATOM 2628 C CA . ILE B 1 48 ? 24.562 0.443 2.711 1 91.19 48 ILE B CA 1
ATOM 2629 C C . ILE B 1 48 ? 23.25 0.69 3.439 1 91.19 48 ILE B C 1
ATOM 2631 O O . ILE B 1 48 ? 23.062 1.739 4.059 1 91.19 48 ILE B O 1
ATOM 2635 N N . HIS B 1 49 ? 22.359 -0.279 3.363 1 94.38 49 HIS B N 1
ATOM 2636 C CA . HIS B 1 49 ? 21.062 -0.177 4.027 1 94.38 49 HIS B CA 1
ATOM 2637 C C . HIS B 1 49 ? 20.781 -1.411 4.879 1 94.38 49 HIS B C 1
ATOM 2639 O O . HIS B 1 49 ? 20.906 -2.541 4.402 1 94.38 49 HIS B O 1
ATOM 2645 N N . SER B 1 50 ? 20.469 -1.202 6.121 1 95.12 50 SER B N 1
ATOM 2646 C CA . SER B 1 50 ? 19.953 -2.285 6.953 1 95.12 50 SER B CA 1
ATOM 2647 C C . SER B 1 50 ? 18.5 -2.594 6.629 1 95.12 50 SER B C 1
ATOM 2649 O O . SER B 1 50 ? 17.594 -1.914 7.113 1 95.12 50 SER B O 1
ATOM 2651 N N . THR B 1 51 ? 18.219 -3.615 5.883 1 95.81 51 THR B N 1
ATOM 2652 C CA . THR B 1 51 ? 16.891 -3.801 5.301 1 95.81 51 THR B CA 1
ATOM 2653 C C . THR B 1 51 ? 16.25 -5.074 5.832 1 95.81 51 THR B C 1
ATOM 2655 O O . THR B 1 51 ? 15.039 -5.121 6.043 1 95.81 51 THR B O 1
ATOM 2658 N N . HIS B 1 52 ? 16.969 -6.098 6.129 1 96.69 52 HIS B N 1
ATOM 2659 C CA . HIS B 1 52 ? 16.391 -7.391 6.469 1 96.69 52 HIS B CA 1
ATOM 2660 C C . HIS B 1 52 ? 16.719 -7.781 7.906 1 96.69 52 HIS B C 1
ATOM 2662 O O . HIS B 1 52 ? 17.719 -7.336 8.461 1 96.69 52 HIS B O 1
ATOM 2668 N N . ASP B 1 53 ? 15.789 -8.578 8.477 1 92.06 53 ASP B N 1
ATOM 2669 C CA . ASP B 1 53 ? 15.914 -9.031 9.859 1 92.06 53 ASP B CA 1
ATOM 2670 C C . ASP B 1 53 ? 16.656 -10.359 9.938 1 92.06 53 ASP B C 1
ATOM 2672 O O . ASP B 1 53 ? 16.25 -11.258 10.68 1 92.06 53 ASP B O 1
ATOM 2676 N N . GLY B 1 54 ? 17.688 -10.5 9.133 1 90.75 54 GLY B N 1
ATOM 2677 C CA . GLY B 1 54 ? 18.484 -11.711 9.102 1 90.75 54 GLY B CA 1
ATOM 2678 C C . GLY B 1 54 ? 19.328 -11.836 7.84 1 90.75 54 GLY B C 1
ATOM 2679 O O . GLY B 1 54 ? 19.5 -10.867 7.102 1 90.75 54 GLY B O 1
ATOM 2680 N N . LEU B 1 55 ? 19.906 -12.992 7.68 1 94.38 55 LEU B N 1
ATOM 2681 C CA . LEU B 1 55 ? 20.766 -13.297 6.543 1 94.38 55 LEU B CA 1
ATOM 2682 C C . LEU B 1 55 ? 20.047 -13.047 5.227 1 94.38 55 LEU B C 1
ATOM 2684 O O . LEU B 1 55 ? 18.922 -13.531 5.035 1 94.38 55 LEU B O 1
ATOM 2688 N N . VAL B 1 56 ? 20.625 -12.242 4.406 1 97.25 56 VAL B N 1
ATOM 2689 C CA . VAL B 1 56 ? 20.109 -12.055 3.059 1 97.25 56 VAL B CA 1
ATOM 2690 C C . VAL B 1 56 ? 20.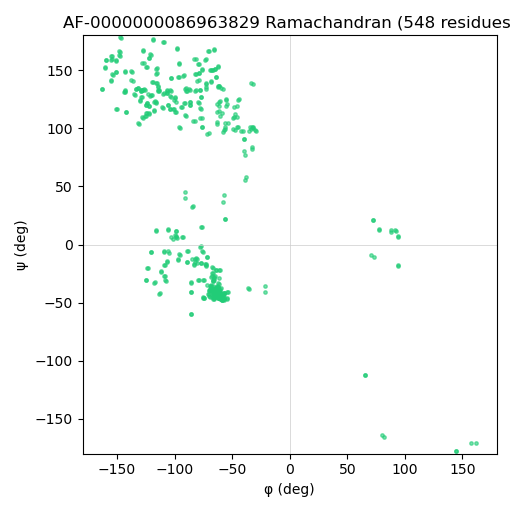484 -13.25 2.186 1 97.25 56 VAL B C 1
ATOM 2692 O O . VAL B 1 56 ? 21.641 -13.383 1.785 1 97.25 56 VAL B O 1
ATOM 2695 N N . HIS B 1 57 ? 19.531 -14.07 1.843 1 95.88 57 HIS B N 1
ATOM 2696 C CA . HIS B 1 57 ? 19.859 -15.305 1.138 1 95.88 57 HIS B CA 1
ATOM 2697 C C . HIS B 1 57 ? 19.453 -15.219 -0.332 1 95.88 57 HIS B C 1
ATOM 2699 O O . HIS B 1 57 ? 19.844 -16.078 -1.134 1 95.88 57 HIS B O 1
ATOM 2705 N N . THR B 1 58 ? 18.672 -14.297 -0.689 1 96.75 58 THR B N 1
ATOM 2706 C CA . THR B 1 58 ? 18.234 -14.133 -2.072 1 96.75 58 THR B CA 1
ATOM 2707 C C . THR B 1 58 ? 18.562 -12.727 -2.574 1 96.75 58 THR B C 1
ATOM 2709 O O . THR B 1 58 ? 18.234 -11.734 -1.924 1 96.75 58 THR B O 1
ATOM 2712 N N . VAL B 1 59 ? 19.281 -12.609 -3.584 1 96.94 59 VAL B N 1
ATOM 2713 C CA . VAL B 1 59 ? 19.5 -11.414 -4.391 1 96.94 59 VAL B CA 1
ATOM 2714 C C . VAL B 1 59 ? 19.328 -11.75 -5.871 1 96.94 59 VAL B C 1
ATOM 2716 O O . VAL B 1 59 ? 20.203 -12.391 -6.473 1 96.94 59 VAL B O 1
ATOM 2719 N N . GLN B 1 60 ? 18.172 -11.312 -6.387 1 96.56 60 GLN B N 1
ATOM 2720 C CA . GLN B 1 60 ? 17.859 -11.75 -7.742 1 96.56 60 GLN B CA 1
ATOM 2721 C C . GLN B 1 60 ? 17.391 -10.586 -8.602 1 96.56 60 GLN B C 1
ATOM 2723 O O . GLN B 1 60 ? 16.516 -9.82 -8.195 1 96.56 60 GLN B O 1
ATOM 2728 N N . ARG B 1 61 ? 17.953 -10.555 -9.773 1 96.88 61 ARG B N 1
ATOM 2729 C CA . ARG B 1 61 ? 17.531 -9.555 -10.75 1 96.88 61 ARG B CA 1
ATOM 2730 C C . ARG B 1 61 ? 16.234 -9.992 -11.445 1 96.88 61 ARG B C 1
ATOM 2732 O O . ARG B 1 61 ? 16.078 -11.164 -11.789 1 96.88 61 ARG B O 1
ATOM 2739 N N . SER B 1 62 ? 15.352 -9.055 -11.688 1 97.88 62 SER B N 1
ATOM 2740 C CA . SER B 1 62 ? 14.125 -9.336 -12.43 1 97.88 62 SER B CA 1
ATOM 2741 C C . SER B 1 62 ? 14.438 -9.812 -13.844 1 97.88 62 SER B C 1
ATOM 2743 O O . SER B 1 62 ? 15.312 -9.266 -14.516 1 97.88 62 SER B O 1
ATOM 2745 N N . PRO B 1 63 ? 13.742 -10.836 -14.289 1 97.06 63 PRO B N 1
ATOM 2746 C CA . PRO B 1 63 ? 13.938 -11.266 -15.68 1 97.06 63 PRO B CA 1
ATOM 2747 C C . PRO B 1 63 ? 13.344 -10.281 -16.688 1 97.06 63 PRO B C 1
ATOM 2749 O O . PRO B 1 63 ? 13.633 -10.367 -17.875 1 97.06 63 PRO B O 1
ATOM 2752 N N . PHE B 1 64 ? 12.57 -9.32 -16.281 1 97.81 64 PHE B N 1
ATOM 2753 C CA . PHE B 1 64 ? 11.859 -8.422 -17.172 1 97.81 64 PHE B CA 1
ATOM 2754 C C . PHE B 1 64 ? 12.484 -7.031 -17.156 1 97.81 64 PHE B C 1
ATOM 2756 O O . PHE B 1 64 ? 12.406 -6.297 -18.141 1 97.81 64 PHE B O 1
ATOM 2763 N N . PHE B 1 65 ? 13.023 -6.703 -15.992 1 98 65 PHE B N 1
ATOM 2764 C CA . PHE B 1 65 ? 13.594 -5.379 -15.789 1 98 65 PHE B CA 1
ATOM 2765 C C . PHE B 1 65 ? 15.016 -5.473 -15.25 1 98 65 PHE B C 1
ATOM 2767 O O . PHE B 1 65 ? 15.211 -5.727 -14.055 1 98 65 PHE B O 1
ATOM 2774 N N . LYS B 1 66 ? 15.961 -5.176 -15.953 1 95.62 66 LYS B N 1
ATOM 2775 C CA . LYS B 1 66 ? 17.375 -5.418 -15.656 1 95.62 66 LYS B CA 1
ATOM 2776 C C . LYS B 1 66 ? 17.828 -4.582 -14.469 1 95.62 66 LYS B C 1
ATOM 2778 O O . LYS B 1 66 ? 18.828 -4.91 -13.828 1 95.62 66 LYS B O 1
ATOM 2783 N N . ASP B 1 67 ? 17.109 -3.586 -14.195 1 96.5 67 ASP B N 1
ATOM 2784 C CA . ASP B 1 67 ? 17.547 -2.705 -13.117 1 96.5 67 ASP B CA 1
ATOM 2785 C C . ASP B 1 67 ? 16.781 -2.967 -11.828 1 96.5 67 ASP B C 1
ATOM 2787 O O . ASP B 1 67 ? 16.906 -2.223 -10.859 1 96.5 67 ASP B O 1
ATOM 2791 N N . ILE B 1 68 ? 15.945 -3.957 -11.797 1 98.31 68 ILE B N 1
ATOM 2792 C CA . ILE B 1 68 ? 15.125 -4.266 -10.633 1 98.31 68 ILE B CA 1
ATOM 2793 C C . ILE B 1 68 ? 15.672 -5.512 -9.938 1 98.31 68 ILE B C 1
ATOM 2795 O O . ILE B 1 68 ? 15.914 -6.535 -10.578 1 98.31 68 ILE B O 1
ATOM 2799 N N . ILE B 1 69 ? 15.875 -5.434 -8.609 1 98.06 69 ILE B N 1
ATOM 2800 C CA . ILE B 1 69 ? 16.469 -6.516 -7.832 1 98.06 69 ILE B CA 1
ATOM 2801 C C . ILE B 1 69 ? 15.555 -6.883 -6.664 1 98.06 69 ILE B C 1
ATOM 2803 O O . ILE B 1 69 ? 15.031 -6 -5.977 1 98.06 69 ILE B O 1
ATOM 2807 N N . LEU B 1 70 ? 15.367 -8.109 -6.52 1 98.5 70 LEU B N 1
ATOM 2808 C CA . LEU B 1 70 ? 14.656 -8.656 -5.371 1 98.5 70 LEU B CA 1
ATOM 2809 C C . LEU B 1 70 ? 15.641 -9.18 -4.324 1 98.5 70 LEU B C 1
ATOM 2811 O O . LEU B 1 70 ? 16.562 -9.938 -4.652 1 98.5 70 LEU B O 1
ATOM 2815 N N . THR B 1 71 ? 15.523 -8.727 -3.074 1 98.38 71 THR B N 1
ATOM 2816 C CA . THR B 1 71 ? 16.297 -9.305 -1.973 1 98.38 71 THR B CA 1
ATOM 2817 C C . THR B 1 71 ? 15.359 -9.891 -0.916 1 98.38 71 THR B C 1
ATOM 2819 O O . THR B 1 71 ? 14.289 -9.344 -0.653 1 98.38 71 THR B O 1
ATOM 2822 N N . ILE B 1 72 ? 15.727 -10.984 -0.409 1 98.44 72 ILE B N 1
ATOM 2823 C CA . ILE B 1 72 ? 14.961 -11.656 0.638 1 98.44 72 ILE B CA 1
ATOM 2824 C C . ILE B 1 72 ? 15.891 -12.062 1.778 1 98.44 72 ILE B C 1
ATOM 2826 O O . ILE B 1 72 ? 16.969 -12.609 1.542 1 98.44 72 ILE B O 1
ATOM 2830 N N . GLY B 1 73 ? 15.461 -11.797 3.025 1 97.88 73 GLY B N 1
ATOM 2831 C CA . GLY B 1 73 ? 16.203 -12.18 4.215 1 97.88 73 GLY B CA 1
ATOM 2832 C C . GLY B 1 73 ? 15.375 -12.148 5.48 1 97.88 73 GLY B C 1
ATOM 2833 O O . GLY B 1 73 ? 14.633 -11.195 5.715 1 97.88 73 GLY B O 1
ATOM 2834 N N . GLY B 1 74 ? 15.531 -13.203 6.227 1 97.44 74 GLY B N 1
ATOM 2835 C CA . GLY B 1 74 ? 14.75 -13.258 7.449 1 97.44 74 GLY B CA 1
ATOM 2836 C C . GLY B 1 74 ? 13.258 -13.344 7.195 1 97.44 74 GLY B C 1
ATOM 2837 O O . GLY B 1 74 ? 12.781 -14.289 6.562 1 97.44 74 GLY B O 1
ATOM 2838 N N . TRP B 1 75 ? 12.531 -12.203 7.594 1 98.06 75 TRP B N 1
ATOM 2839 C CA . TRP B 1 75 ? 11.07 -12.266 7.598 1 98.06 75 TRP B CA 1
ATOM 2840 C C . TRP B 1 75 ? 10.484 -11.281 6.59 1 98.06 75 TRP B C 1
ATOM 2842 O O . TRP B 1 75 ? 9.289 -10.984 6.629 1 98.06 75 TRP B O 1
ATOM 2852 N N . ASN B 1 76 ? 11.359 -10.742 5.727 1 98.12 76 ASN B N 1
ATOM 2853 C CA . ASN B 1 76 ? 10.812 -9.773 4.781 1 98.12 76 ASN B CA 1
ATOM 2854 C C . ASN B 1 76 ? 11.562 -9.812 3.449 1 98.12 76 ASN B C 1
ATOM 2856 O O . ASN B 1 76 ? 12.562 -10.516 3.312 1 98.12 76 ASN B O 1
ATOM 2860 N N . PHE B 1 77 ? 11 -9.188 2.418 1 98.31 77 PHE B N 1
ATOM 2861 C CA . PHE B 1 77 ? 11.672 -8.961 1.141 1 98.31 77 PHE B CA 1
ATOM 2862 C C . PHE B 1 77 ? 11.742 -7.473 0.826 1 98.31 77 PHE B C 1
ATOM 2864 O O . PHE B 1 77 ? 11.078 -6.664 1.473 1 98.31 77 PHE B O 1
ATOM 2871 N N . ALA B 1 78 ? 12.602 -7.188 -0.1 1 98.44 78 ALA B N 1
ATOM 2872 C CA . ALA B 1 78 ? 12.719 -5.812 -0.579 1 98.44 78 ALA B CA 1
ATOM 2873 C C . ALA B 1 78 ? 12.992 -5.773 -2.08 1 98.44 78 ALA B C 1
ATOM 2875 O O . ALA B 1 78 ? 13.586 -6.707 -2.633 1 98.44 78 ALA B O 1
ATOM 2876 N N . ILE B 1 79 ? 12.516 -4.742 -2.74 1 98.62 79 ILE B N 1
ATOM 2877 C CA . ILE B 1 79 ? 12.742 -4.512 -4.164 1 98.62 79 ILE B CA 1
ATOM 2878 C C . ILE B 1 79 ? 13.586 -3.252 -4.355 1 98.62 79 ILE B C 1
ATOM 2880 O O . ILE B 1 79 ? 13.289 -2.207 -3.771 1 98.62 79 ILE B O 1
ATOM 2884 N N . TRP B 1 80 ? 14.539 -3.396 -5.141 1 97.69 80 TRP B N 1
ATOM 2885 C CA . TRP B 1 80 ? 15.484 -2.312 -5.375 1 97.69 80 TRP B CA 1
ATOM 2886 C C . TRP B 1 80 ? 15.531 -1.942 -6.852 1 97.69 80 TRP B C 1
ATOM 2888 O O . TRP B 1 80 ? 15.141 -2.738 -7.711 1 97.69 80 TRP B O 1
ATOM 2898 N N . LYS B 1 81 ? 16 -0.794 -7.094 1 97.31 81 LYS B N 1
ATOM 2899 C CA . LYS B 1 81 ? 16.281 -0.333 -8.445 1 97.31 81 LYS B CA 1
ATOM 2900 C C . LYS B 1 81 ? 17.703 0.211 -8.562 1 97.31 81 LYS B C 1
ATOM 2902 O O . LYS B 1 81 ? 18.141 0.99 -7.715 1 97.31 81 LYS B O 1
ATOM 2907 N N . GLU B 1 82 ? 18.375 -0.171 -9.539 1 94.06 82 GLU B N 1
ATOM 2908 C CA . GLU B 1 82 ? 19.703 0.374 -9.805 1 94.06 82 GLU B CA 1
ATOM 2909 C C . GLU B 1 82 ? 19.641 1.886 -10.008 1 94.06 82 GLU B C 1
ATOM 2911 O O . GLU B 1 82 ? 18.75 2.395 -10.688 1 94.06 82 GLU B O 1
ATOM 2916 N N . GLY B 1 83 ? 20.578 2.572 -9.367 1 91.5 83 GLY B N 1
ATOM 2917 C CA . GLY B 1 83 ? 20.641 4.02 -9.5 1 91.5 83 GLY B CA 1
ATOM 2918 C C . GLY B 1 83 ? 19.891 4.754 -8.398 1 91.5 83 GLY B C 1
ATOM 2919 O O . GLY B 1 83 ? 20.062 5.961 -8.234 1 91.5 83 GLY B O 1
ATOM 2920 N N . VAL B 1 84 ? 19.031 4.059 -7.742 1 93.69 84 VAL B N 1
ATOM 2921 C CA . VAL B 1 84 ? 18.312 4.645 -6.613 1 93.69 84 VAL B CA 1
ATOM 2922 C C . VAL B 1 84 ? 19.047 4.324 -5.312 1 93.69 84 VAL B C 1
ATOM 2924 O O . VAL B 1 84 ? 19.188 3.158 -4.938 1 93.69 84 VAL B O 1
ATOM 2927 N N . THR B 1 85 ? 19.516 5.355 -4.598 1 90.38 85 THR B N 1
ATOM 2928 C CA . THR B 1 85 ? 20.422 5.121 -3.48 1 90.38 85 THR B CA 1
ATOM 2929 C C . THR B 1 85 ? 19.734 5.391 -2.152 1 90.38 85 THR B C 1
ATOM 2931 O O . THR B 1 85 ? 20.266 5.066 -1.088 1 90.38 85 THR B O 1
ATOM 2934 N N . GLY B 1 86 ? 18.562 5.863 -2.182 1 90 86 GLY B N 1
ATOM 2935 C CA . GLY B 1 86 ? 17.875 6.25 -0.958 1 90 86 GLY B CA 1
ATOM 2936 C C . GLY B 1 86 ? 17.328 5.066 -0.182 1 90 86 GLY B C 1
ATOM 2937 O O . GLY B 1 86 ? 16.969 5.199 0.992 1 90 86 GLY B O 1
ATOM 2938 N N . GLY B 1 87 ? 17.25 3.926 -0.821 1 94.56 87 GLY B N 1
ATOM 2939 C CA . GLY B 1 87 ? 16.672 2.74 -0.199 1 94.56 87 GLY B CA 1
ATOM 2940 C C . GLY B 1 87 ? 15.906 1.867 -1.171 1 94.56 87 GLY B C 1
ATOM 2941 O O . GLY B 1 87 ? 15.891 2.133 -2.375 1 94.56 87 GLY B O 1
ATOM 2942 N N . PRO B 1 88 ? 15.336 0.816 -0.617 1 97 88 PRO B N 1
ATOM 2943 C CA . PRO B 1 88 ? 14.516 -0.023 -1.491 1 97 88 PRO B CA 1
ATOM 2944 C C . PRO B 1 88 ? 13.25 0.687 -1.973 1 97 88 PRO B C 1
ATOM 2946 O O . PRO B 1 88 ? 12.719 1.549 -1.271 1 97 88 PRO B O 1
ATOM 2949 N N . LEU B 1 89 ? 12.805 0.316 -3.133 1 96.81 89 LEU B N 1
ATOM 2950 C CA . LEU B 1 89 ? 11.523 0.81 -3.625 1 96.81 89 LEU B CA 1
ATOM 2951 C C . LEU B 1 89 ? 10.375 0.314 -2.748 1 96.81 89 LEU B C 1
ATOM 2953 O O . LEU B 1 89 ? 9.398 1.033 -2.529 1 96.81 89 LEU B O 1
ATOM 2957 N N . LEU B 1 90 ? 10.484 -0.857 -2.346 1 96.56 90 LEU B N 1
ATOM 2958 C CA . LEU B 1 90 ? 9.484 -1.517 -1.515 1 96.56 90 LEU B CA 1
ATOM 2959 C C . LEU B 1 90 ? 10.148 -2.432 -0.489 1 96.56 90 LEU B C 1
ATOM 2961 O O . LEU B 1 90 ? 11.086 -3.158 -0.814 1 96.56 90 LEU B O 1
ATOM 2965 N N . LYS B 1 91 ? 9.812 -2.357 0.689 1 96.25 91 LYS B N 1
ATOM 2966 C CA . LYS B 1 91 ? 10.164 -3.27 1.772 1 96.25 91 LYS B CA 1
ATOM 2967 C C . LYS B 1 91 ? 8.914 -3.859 2.424 1 96.25 91 LYS B C 1
ATOM 2969 O O . LYS B 1 91 ? 8.055 -3.123 2.912 1 96.25 91 LYS B O 1
ATOM 2974 N N . SER B 1 92 ? 8.781 -5.105 2.387 1 95.94 92 SER B N 1
ATOM 2975 C CA . SER B 1 92 ? 7.582 -5.727 2.947 1 95.94 92 SER B CA 1
ATOM 2976 C C . SER B 1 92 ? 7.613 -5.707 4.473 1 95.94 92 SER B C 1
ATOM 2978 O O . SER B 1 92 ? 8.68 -5.555 5.074 1 95.94 92 SER B O 1
ATOM 2980 N N . ASN B 1 93 ? 6.402 -5.84 5.047 1 92.25 93 ASN B N 1
ATOM 2981 C CA . ASN B 1 93 ? 6.348 -6.102 6.484 1 92.25 93 ASN B CA 1
ATOM 2982 C C . ASN B 1 93 ? 6.938 -7.469 6.828 1 92.25 93 ASN B C 1
ATOM 2984 O O . ASN B 1 93 ? 7.176 -8.289 5.938 1 92.25 93 ASN B O 1
ATOM 2988 N N . CYS B 1 94 ? 7.117 -7.574 8.148 1 94.38 94 CYS B N 1
ATOM 2989 C CA . CYS B 1 94 ? 7.637 -8.859 8.594 1 94.38 94 CYS B CA 1
ATOM 2990 C C . CYS B 1 94 ? 6.57 -9.945 8.492 1 94.38 94 CYS B C 1
ATOM 2992 O O . CYS B 1 94 ? 5.426 -9.734 8.891 1 94.38 94 CYS B O 1
ATOM 2994 N N . ALA B 1 95 ? 6.934 -11.062 7.992 1 94.88 95 ALA B N 1
ATOM 2995 C CA . ALA B 1 95 ? 6.039 -12.211 7.895 1 94.88 95 ALA B CA 1
ATOM 2996 C C . ALA B 1 95 ? 5.992 -12.984 9.211 1 94.88 95 ALA B C 1
ATOM 2998 O O . ALA B 1 95 ? 6.859 -12.812 10.07 1 94.88 95 ALA B O 1
ATOM 2999 N N . ALA B 1 96 ? 4.926 -13.758 9.344 1 95.12 96 ALA B N 1
ATOM 3000 C CA . ALA B 1 96 ? 4.75 -14.586 10.539 1 95.12 96 ALA B CA 1
ATOM 3001 C C . ALA B 1 96 ? 5.82 -15.672 10.609 1 95.12 96 ALA B C 1
ATOM 3003 O O . ALA B 1 96 ? 6.191 -16.109 11.703 1 95.12 96 ALA B O 1
ATOM 3004 N N . LYS B 1 97 ? 6.289 -16.141 9.469 1 97.19 97 LYS B N 1
ATOM 3005 C CA . LYS B 1 97 ? 7.316 -17.172 9.359 1 97.19 97 LYS B CA 1
ATOM 3006 C C . LYS B 1 97 ? 8.492 -16.672 8.523 1 97.19 97 LYS B C 1
ATOM 3008 O O . LYS B 1 97 ? 8.328 -15.828 7.641 1 97.19 97 LYS B O 1
ATOM 3013 N N . ARG B 1 98 ? 9.586 -17.234 8.82 1 97.94 98 ARG B N 1
ATOM 3014 C CA . ARG B 1 98 ? 10.805 -16.828 8.125 1 97.94 98 ARG B CA 1
ATOM 3015 C C . ARG B 1 98 ? 10.766 -17.25 6.664 1 97.94 98 ARG B C 1
ATOM 3017 O O . ARG B 1 98 ? 10.328 -18.359 6.344 1 97.94 98 ARG B O 1
ATOM 3024 N N . TYR B 1 99 ? 11.25 -16.375 5.797 1 98.5 99 TYR B N 1
ATOM 3025 C CA . TYR B 1 99 ? 11.43 -16.703 4.387 1 98.5 99 TYR B CA 1
ATOM 3026 C C . TYR B 1 99 ? 12.734 -17.469 4.164 1 98.5 99 TYR B C 1
ATOM 3028 O O . TYR B 1 99 ? 13.734 -17.203 4.84 1 98.5 99 TYR B O 1
ATOM 3036 N N . THR B 1 100 ? 12.703 -18.359 3.193 1 98.31 100 THR B N 1
ATOM 3037 C CA . THR B 1 100 ? 13.859 -19.234 3.09 1 98.31 100 THR B CA 1
ATOM 3038 C C . THR B 1 100 ? 14.461 -19.172 1.688 1 98.31 100 THR B C 1
ATOM 3040 O O . THR B 1 100 ? 15.648 -19.453 1.504 1 98.31 100 THR B O 1
ATOM 3043 N N . VAL B 1 101 ? 13.719 -18.938 0.695 1 97.94 101 VAL B N 1
ATOM 3044 C CA . VAL B 1 101 ? 14.156 -18.859 -0.695 1 97.94 101 VAL B CA 1
ATOM 3045 C C . VAL B 1 101 ? 13.133 -18.078 -1.517 1 97.94 101 VAL B C 1
ATOM 3047 O O . VAL B 1 101 ? 11.984 -17.906 -1.097 1 97.94 101 VAL B O 1
ATOM 3050 N N . GLY B 1 102 ? 13.57 -17.547 -2.672 1 98.12 102 GLY B N 1
ATOM 3051 C CA . GLY B 1 102 ? 12.625 -16.859 -3.541 1 98.12 102 GLY B CA 1
ATOM 3052 C C . GLY B 1 102 ? 13.047 -16.859 -4.996 1 98.12 102 GLY B C 1
ATOM 3053 O O . GLY B 1 102 ? 14.219 -17.078 -5.309 1 98.12 102 GLY B O 1
ATOM 3054 N N . HIS B 1 103 ? 12.117 -16.656 -5.859 1 98.5 103 HIS B N 1
ATOM 3055 C CA . HIS B 1 103 ? 12.359 -16.594 -7.297 1 98.5 103 HIS B CA 1
ATOM 3056 C C . HIS B 1 103 ? 11.273 -15.781 -8 1 98.5 103 HIS B C 1
ATOM 3058 O O . HIS B 1 103 ? 10.094 -15.906 -7.684 1 98.5 103 HIS B O 1
ATOM 3064 N N . TRP B 1 104 ? 11.695 -15.008 -8.984 1 98.5 104 TRP B N 1
ATOM 3065 C CA . TRP B 1 104 ? 10.742 -14.289 -9.82 1 98.5 104 TRP B CA 1
ATOM 3066 C C . TRP B 1 104 ? 9.961 -15.25 -10.703 1 98.5 104 TRP B C 1
ATOM 3068 O O . TRP B 1 104 ? 10.469 -16.312 -11.086 1 98.5 104 TRP B O 1
ATOM 3078 N N . SER B 1 105 ? 8.742 -14.844 -11.008 1 97.88 105 SER B N 1
ATOM 3079 C CA . SER B 1 105 ? 8.047 -15.508 -12.102 1 97.88 105 SER B CA 1
ATOM 3080 C C . SER B 1 105 ? 8.758 -15.273 -13.438 1 97.88 105 SER B C 1
ATOM 3082 O O . SER B 1 105 ? 9.375 -14.227 -13.641 1 97.88 105 SER B O 1
ATOM 3084 N N . LEU B 1 106 ? 8.602 -16.25 -14.305 1 96.25 106 LEU B N 1
ATOM 3085 C CA . LEU B 1 106 ? 9.242 -16.125 -15.617 1 96.25 106 LEU B CA 1
ATOM 3086 C C . LEU B 1 106 ? 8.258 -15.57 -16.641 1 96.25 106 LEU B C 1
ATOM 3088 O O . LEU B 1 106 ? 8.656 -15.195 -17.75 1 96.25 106 LEU B O 1
ATOM 3092 N N . SER B 1 107 ? 7 -15.477 -16.25 1 96.38 107 SER B N 1
ATOM 3093 C CA . SER B 1 107 ? 6.016 -15.07 -17.25 1 96.38 107 SER B CA 1
ATOM 3094 C C . SER B 1 107 ? 5.246 -13.828 -16.812 1 96.38 107 SER B C 1
ATOM 3096 O O . SER B 1 107 ? 4.652 -13.133 -17.625 1 96.38 107 SER B O 1
ATOM 3098 N N . ARG B 1 108 ? 5.219 -13.531 -15.57 1 96.88 108 ARG B N 1
ATOM 3099 C CA . ARG B 1 108 ? 4.504 -12.383 -15.016 1 96.88 108 ARG B CA 1
ATOM 3100 C C . ARG B 1 108 ? 5.465 -11.406 -14.352 1 96.88 108 ARG B C 1
ATOM 3102 O O . ARG B 1 108 ? 6.027 -11.703 -13.297 1 96.88 108 ARG B O 1
ATOM 3109 N N . PRO B 1 109 ? 5.637 -10.211 -14.82 1 97.44 109 PRO B N 1
ATOM 3110 C CA . PRO B 1 109 ? 6.723 -9.312 -14.43 1 97.44 109 PRO B CA 1
ATOM 3111 C C . PRO B 1 109 ? 6.617 -8.859 -12.969 1 97.44 109 PRO B C 1
ATOM 3113 O O . PRO B 1 109 ? 7.621 -8.477 -12.367 1 97.44 109 PRO B O 1
ATOM 3116 N N . GLY B 1 110 ? 5.492 -8.859 -12.406 1 97.44 110 GLY B N 1
ATOM 3117 C CA . GLY B 1 110 ? 5.32 -8.383 -11.047 1 97.44 110 GLY B CA 1
ATOM 3118 C C . GLY B 1 110 ? 5.113 -9.5 -10.039 1 97.44 110 GLY B C 1
ATOM 3119 O O . GLY B 1 110 ? 4.746 -9.242 -8.891 1 97.44 110 GLY B O 1
ATOM 3120 N N . VAL B 1 111 ? 5.383 -10.758 -10.461 1 98.19 111 VAL B N 1
ATOM 3121 C CA . VAL B 1 111 ? 5.043 -11.898 -9.617 1 98.19 111 VAL B CA 1
ATOM 3122 C C . VAL B 1 111 ? 6.316 -12.633 -9.211 1 98.19 111 VAL B C 1
ATOM 3124 O O . VAL B 1 111 ? 7.25 -12.766 -10.008 1 98.19 111 VAL B O 1
ATOM 3127 N N . PHE B 1 112 ? 6.398 -13.062 -7.969 1 98.62 112 PHE B N 1
ATOM 3128 C CA . PHE B 1 112 ? 7.492 -13.906 -7.512 1 98.62 112 PHE B CA 1
ATOM 3129 C C . PHE B 1 112 ? 7.016 -14.859 -6.422 1 98.62 112 PHE B C 1
ATOM 3131 O O . PHE B 1 112 ? 5.926 -14.688 -5.871 1 98.62 112 PHE B O 1
ATOM 3138 N N . PHE B 1 113 ? 7.781 -15.852 -6.195 1 98.75 113 PHE B N 1
ATOM 3139 C CA . PHE B 1 113 ? 7.496 -16.938 -5.262 1 98.75 113 PHE B CA 1
ATOM 3140 C C . PHE B 1 113 ? 8.492 -16.922 -4.109 1 98.75 113 PHE B C 1
ATOM 3142 O O . PHE B 1 113 ? 9.695 -16.75 -4.32 1 98.75 113 PHE B O 1
ATOM 3149 N N . ILE B 1 114 ? 7.969 -17.109 -2.926 1 98.81 114 ILE B N 1
ATOM 3150 C CA . ILE B 1 114 ? 8.867 -17.156 -1.774 1 98.81 114 ILE B CA 1
ATOM 3151 C C . ILE B 1 114 ? 8.562 -18.391 -0.923 1 98.81 114 ILE B C 1
ATOM 3153 O O . ILE B 1 114 ? 7.422 -18.578 -0.496 1 98.81 114 ILE B O 1
ATOM 3157 N N . GLY B 1 115 ? 9.562 -19.203 -0.693 1 98.75 115 GLY B N 1
ATOM 3158 C CA . GLY B 1 115 ? 9.453 -20.328 0.226 1 98.75 115 GLY B CA 1
ATOM 3159 C C . GLY B 1 115 ? 9.594 -19.922 1.681 1 98.75 115 GLY B C 1
ATOM 3160 O O . GLY B 1 115 ? 10.227 -18.922 1.992 1 98.75 115 GLY B O 1
ATOM 3161 N N . ARG B 1 116 ? 9.031 -20.734 2.564 1 98.69 116 ARG B N 1
ATOM 3162 C CA . ARG B 1 116 ? 9.039 -20.438 3.994 1 98.69 116 ARG B CA 1
ATOM 3163 C C . ARG B 1 116 ? 9.586 -21.609 4.793 1 98.69 116 ARG B C 1
ATOM 3165 O O . ARG B 1 116 ? 9.625 -22.75 4.297 1 98.69 116 ARG B O 1
ATOM 3172 N N . GLU B 1 117 ? 9.867 -21.312 6.008 1 98.38 117 GLU B N 1
ATOM 3173 C CA . GLU B 1 117 ? 10.406 -22.328 6.922 1 9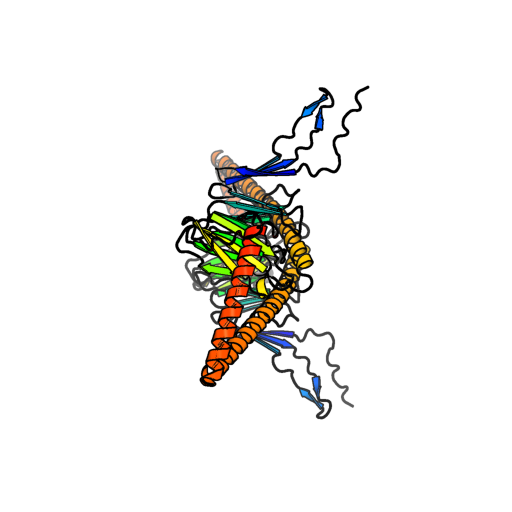8.38 117 GLU B CA 1
ATOM 3174 C C . GLU B 1 117 ? 9.328 -23.328 7.34 1 98.38 117 GLU B C 1
ATOM 3176 O O . GLU B 1 117 ? 9.641 -24.422 7.805 1 98.38 117 GLU B O 1
ATOM 3181 N N . ASP B 1 118 ? 8.047 -23 7.148 1 98.44 118 ASP B N 1
ATOM 3182 C CA . ASP B 1 118 ? 6.973 -23.891 7.598 1 98.44 118 ASP B CA 1
ATOM 3183 C C . ASP B 1 118 ? 6.441 -24.734 6.441 1 98.44 118 ASP B C 1
ATOM 3185 O O . ASP B 1 118 ? 5.363 -25.328 6.547 1 98.44 118 ASP B O 1
ATOM 3189 N N . GLY B 1 119 ? 7.066 -24.672 5.328 1 98.69 119 GLY B N 1
ATOM 3190 C CA . GLY B 1 119 ? 6.73 -25.547 4.223 1 98.69 119 GLY B CA 1
ATOM 3191 C C . GLY B 1 119 ? 5.738 -24.938 3.252 1 98.69 119 GLY B C 1
ATOM 3192 O O . GLY B 1 119 ? 5.293 -25.594 2.311 1 98.69 119 GLY B O 1
ATOM 3193 N N . ASN B 1 120 ? 5.434 -23.656 3.465 1 98.75 120 ASN B N 1
ATOM 3194 C CA . ASN B 1 120 ? 4.531 -22.938 2.566 1 98.75 120 ASN B CA 1
ATOM 3195 C C . ASN B 1 120 ? 5.301 -22.141 1.514 1 98.75 120 ASN B C 1
ATOM 3197 O O . ASN B 1 120 ? 6.477 -21.828 1.708 1 98.75 120 ASN B O 1
ATOM 3201 N N . VAL B 1 121 ? 4.582 -21.906 0.403 1 98.62 121 VAL B N 1
ATOM 3202 C CA . VAL B 1 121 ? 5.066 -20.984 -0.619 1 98.62 121 VAL B CA 1
ATOM 3203 C C . VAL B 1 121 ? 4.098 -19.812 -0.76 1 98.62 121 VAL B C 1
ATOM 3205 O O . VAL B 1 121 ? 2.902 -20.016 -0.999 1 98.62 121 VAL B O 1
ATOM 3208 N N . ASP B 1 122 ? 4.664 -18.641 -0.571 1 98.62 122 ASP B N 1
ATOM 3209 C CA . ASP B 1 122 ? 3.898 -17.422 -0.812 1 98.62 122 ASP B CA 1
ATOM 3210 C C . ASP B 1 122 ? 4.055 -16.953 -2.256 1 98.62 122 ASP B C 1
ATOM 3212 O O . ASP B 1 122 ? 5.168 -16.922 -2.783 1 98.62 122 ASP B O 1
ATOM 3216 N N . ILE B 1 123 ? 2.943 -16.594 -2.869 1 98.44 123 ILE B N 1
ATOM 3217 C CA . ILE B 1 123 ? 2.943 -15.977 -4.188 1 98.44 123 ILE B CA 1
ATOM 3218 C C . ILE B 1 123 ? 2.623 -14.484 -4.062 1 98.44 123 ILE B C 1
ATOM 3220 O O . ILE B 1 123 ? 1.567 -14.117 -3.541 1 98.44 123 ILE B O 1
ATOM 3224 N N . TRP B 1 124 ? 3.549 -13.688 -4.512 1 98.31 124 TRP B N 1
ATOM 3225 C CA . TRP B 1 124 ? 3.395 -12.242 -4.445 1 98.31 124 TRP B CA 1
ATOM 3226 C C . TRP B 1 124 ? 3.115 -11.656 -5.828 1 98.31 124 TRP B C 1
ATOM 3228 O O . TRP B 1 124 ? 3.752 -12.047 -6.812 1 98.31 124 TRP B O 1
ATOM 3238 N N . ASP B 1 125 ? 2.168 -10.844 -5.887 1 96.94 125 ASP B N 1
ATOM 3239 C CA . ASP B 1 125 ? 1.837 -10.047 -7.066 1 96.94 125 ASP B CA 1
ATOM 3240 C C . ASP B 1 125 ? 1.792 -8.562 -6.734 1 96.94 125 ASP B C 1
ATOM 3242 O O . ASP B 1 125 ? 0.838 -8.086 -6.113 1 96.94 125 ASP B O 1
ATOM 3246 N N . LEU B 1 126 ? 2.701 -7.805 -7.215 1 96.31 126 LEU B N 1
ATOM 3247 C CA . LEU B 1 126 ? 2.918 -6.41 -6.84 1 96.31 126 LEU B CA 1
ATOM 3248 C C . LEU B 1 126 ? 1.748 -5.539 -7.281 1 96.31 126 LEU B C 1
ATOM 3250 O O . LEU B 1 126 ? 1.47 -4.508 -6.668 1 96.31 126 LEU B O 1
ATOM 3254 N N . LEU B 1 127 ? 1.154 -5.926 -8.367 1 94.38 127 LEU B N 1
ATOM 3255 C CA . LEU B 1 127 ? 0.064 -5.109 -8.891 1 94.38 127 LEU B CA 1
ATOM 3256 C C . LEU B 1 127 ? -1.247 -5.438 -8.18 1 94.38 127 LEU B C 1
ATOM 3258 O O . LEU B 1 127 ? -2.209 -4.672 -8.266 1 94.38 127 LEU B O 1
ATOM 3262 N N . GLU B 1 128 ? -1.33 -6.535 -7.52 1 91.5 128 GLU B N 1
ATOM 3263 C CA . GLU B 1 128 ? -2.535 -6.891 -6.773 1 91.5 128 GLU B CA 1
ATOM 3264 C C . GLU B 1 128 ? -2.518 -6.281 -5.375 1 91.5 128 GLU B C 1
ATOM 3266 O O . GLU B 1 128 ? -3.412 -5.512 -5.016 1 91.5 128 GLU B O 1
ATOM 3271 N N . LYS B 1 129 ? -1.564 -6.609 -4.613 1 89.69 129 LYS B N 1
ATOM 3272 C CA . LYS B 1 129 ? -1.361 -6.055 -3.279 1 89.69 129 LYS B CA 1
ATOM 3273 C C . LYS B 1 129 ? 0.074 -6.27 -2.807 1 89.69 129 LYS B C 1
ATOM 3275 O O . LYS B 1 129 ? 0.726 -7.238 -3.205 1 89.69 129 LYS B O 1
ATOM 3280 N N . THR B 1 130 ? 0.516 -5.34 -1.927 1 91 130 THR B N 1
ATOM 3281 C CA . THR B 1 130 ? 1.909 -5.422 -1.501 1 91 130 THR B CA 1
ATOM 3282 C C . THR B 1 130 ? 2.002 -5.602 0.011 1 91 130 THR B C 1
ATOM 3284 O O . THR B 1 130 ? 3.092 -5.809 0.551 1 91 130 THR B O 1
ATOM 3287 N N . HIS B 1 131 ? 0.891 -5.539 0.749 1 88.06 131 HIS B N 1
ATOM 3288 C CA . HIS B 1 131 ? 0.949 -5.629 2.203 1 88.06 131 HIS B CA 1
ATOM 3289 C C . HIS B 1 131 ? 0.864 -7.074 2.672 1 88.06 131 HIS B C 1
ATOM 3291 O O . HIS B 1 131 ? 1.171 -7.379 3.828 1 88.06 131 HIS B O 1
ATOM 3297 N N . GLU B 1 132 ? 0.443 -7.98 1.763 1 93.5 132 GLU B N 1
ATOM 3298 C CA . GLU B 1 132 ? 0.423 -9.414 2.037 1 93.5 132 GLU B CA 1
ATOM 3299 C C . GLU B 1 132 ? 0.507 -10.227 0.748 1 93.5 132 GLU B C 1
ATOM 3301 O O . GLU B 1 132 ? 0.26 -9.695 -0.339 1 93.5 132 GLU B O 1
ATOM 3306 N N . ALA B 1 133 ? 0.867 -11.516 0.886 1 96.81 133 ALA B N 1
ATOM 3307 C CA . ALA B 1 133 ? 0.948 -12.383 -0.286 1 96.81 133 ALA B CA 1
ATOM 3308 C C . ALA B 1 133 ? -0.424 -12.562 -0.927 1 96.81 133 ALA B C 1
ATOM 3310 O O . ALA B 1 133 ? -1.438 -12.641 -0.229 1 96.81 133 ALA B O 1
ATOM 3311 N N . SER B 1 134 ? -0.453 -12.648 -2.203 1 95 134 SER B N 1
ATOM 3312 C CA . SER B 1 134 ? -1.697 -12.867 -2.934 1 95 134 SER B CA 1
ATOM 3313 C C . SER B 1 134 ? -2.25 -14.266 -2.674 1 95 134 SER B C 1
ATOM 3315 O O . SER B 1 134 ? -3.465 -14.469 -2.67 1 95 134 SER B O 1
ATOM 3317 N N . GLN B 1 135 ? -1.353 -15.188 -2.555 1 95.12 135 GLN B N 1
ATOM 3318 C CA . GLN B 1 135 ? -1.715 -16.578 -2.303 1 95.12 135 GLN B CA 1
ATOM 3319 C C . GLN B 1 135 ? -0.62 -17.297 -1.521 1 95.12 135 GLN B C 1
ATOM 3321 O O . GLN B 1 135 ? 0.562 -16.969 -1.66 1 95.12 135 GLN B O 1
ATOM 3326 N N . THR B 1 136 ? -1.049 -18.219 -0.731 1 97.62 136 THR B N 1
ATOM 3327 C CA . THR B 1 136 ? -0.122 -19.094 -0.026 1 97.62 136 THR B CA 1
ATOM 3328 C C . THR B 1 136 ? -0.504 -20.562 -0.231 1 97.62 136 THR B C 1
ATOM 3330 O O . THR B 1 136 ? -1.678 -20.922 -0.125 1 97.62 136 THR B O 1
ATOM 3333 N N . GLN B 1 137 ? 0.442 -21.375 -0.567 1 97.19 137 GLN B N 1
ATOM 3334 C CA . GLN B 1 137 ? 0.204 -22.797 -0.812 1 97.19 137 GLN B CA 1
ATOM 3335 C C . GLN B 1 137 ? 1.021 -23.656 0.142 1 97.19 137 GLN B C 1
ATOM 3337 O O . GLN B 1 137 ? 2.232 -23.469 0.273 1 97.19 137 GLN B O 1
ATOM 3342 N N . ASN B 1 138 ? 0.327 -24.531 0.763 1 98.06 138 ASN B N 1
ATOM 3343 C CA . ASN B 1 138 ? 1.02 -25.516 1.597 1 98.06 138 ASN B CA 1
ATOM 3344 C C . ASN B 1 138 ? 1.623 -26.641 0.76 1 98.06 138 ASN B C 1
ATOM 3346 O O . ASN B 1 138 ? 0.901 -27.359 0.068 1 98.06 138 ASN B O 1
ATOM 3350 N N . ILE B 1 139 ? 2.9 -26.844 0.843 1 98 139 ILE B N 1
ATOM 3351 C CA . ILE B 1 139 ? 3.584 -27.797 -0.018 1 98 139 ILE B CA 1
ATOM 3352 C C . ILE B 1 139 ? 4.105 -28.969 0.818 1 98 139 ILE B C 1
ATOM 3354 O O . ILE B 1 139 ? 4.012 -30.125 0.405 1 98 139 ILE B O 1
ATOM 3358 N N . SER B 1 140 ? 4.625 -28.625 1.929 1 97.81 140 SER B N 1
ATOM 3359 C CA . SER B 1 140 ? 5.316 -29.609 2.768 1 97.81 140 SER B CA 1
ATOM 3360 C C . SER B 1 140 ? 5.223 -29.234 4.242 1 97.81 140 SER B C 1
ATOM 3362 O O . SER B 1 140 ? 4.91 -28.078 4.578 1 97.81 140 SER B O 1
ATOM 3364 N N . ILE B 1 141 ? 5.391 -30.141 5.066 1 97.31 141 ILE B N 1
ATOM 3365 C CA . ILE B 1 141 ? 5.461 -29.844 6.492 1 97.31 141 ILE B CA 1
ATOM 3366 C C . ILE B 1 141 ? 6.867 -29.375 6.855 1 97.31 141 ILE B C 1
ATOM 3368 O O . ILE B 1 141 ? 7.094 -28.859 7.949 1 97.31 141 ILE B O 1
ATOM 3372 N N . ALA B 1 142 ? 7.797 -29.641 5.895 1 97.38 142 ALA B N 1
ATOM 3373 C CA . ALA B 1 142 ? 9.195 -29.297 6.141 1 97.38 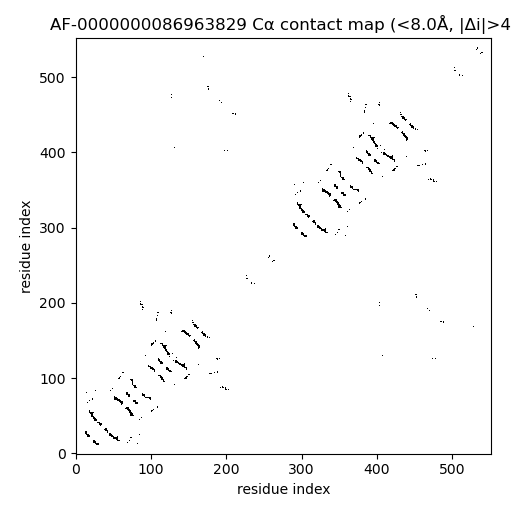142 ALA B CA 1
ATOM 3374 C C . ALA B 1 142 ? 9.555 -27.969 5.5 1 97.38 142 ALA B C 1
ATOM 3376 O O . ALA B 1 142 ? 8.852 -27.484 4.605 1 97.38 142 ALA B O 1
ATOM 3377 N N . HIS B 1 143 ? 10.742 -27.438 5.875 1 96.44 143 HIS B N 1
ATOM 3378 C CA . HIS B 1 143 ? 11.312 -26.203 5.367 1 96.44 143 HIS B CA 1
ATOM 3379 C C . HIS B 1 143 ? 11.578 -26.281 3.865 1 96.44 143 HIS B C 1
ATOM 3381 O O . HIS B 1 143 ? 12.133 -27.266 3.383 1 96.44 143 HIS B O 1
ATOM 3387 N N . ILE B 1 144 ? 11.195 -25.172 3.16 1 98.62 144 ILE B N 1
ATOM 3388 C CA . ILE B 1 144 ? 11.477 -25.141 1.729 1 98.62 144 ILE B CA 1
ATOM 3389 C C . ILE B 1 144 ? 12.922 -24.719 1.495 1 98.62 144 ILE B C 1
ATOM 3391 O O . ILE B 1 144 ? 13.391 -23.734 2.074 1 98.62 144 ILE B O 1
ATOM 3395 N N . THR B 1 145 ? 13.625 -25.406 0.67 1 97.75 145 THR B N 1
ATOM 3396 C CA . THR B 1 145 ? 15.047 -25.125 0.507 1 97.75 145 THR B CA 1
ATOM 3397 C C . THR B 1 145 ? 15.328 -24.547 -0.878 1 97.75 145 THR B C 1
ATOM 3399 O O . THR B 1 145 ? 16.359 -23.906 -1.089 1 97.75 145 THR B O 1
ATOM 3402 N N . SER B 1 146 ? 14.469 -24.812 -1.804 1 96.5 146 SER B N 1
ATOM 3403 C CA . SER B 1 146 ? 14.68 -24.297 -3.148 1 96.5 146 SER B CA 1
ATOM 3404 C C . SER B 1 146 ? 13.359 -24.141 -3.896 1 96.5 146 SER B C 1
ATOM 3406 O O . SER B 1 146 ? 12.414 -24.891 -3.654 1 96.5 146 SER B O 1
ATOM 3408 N N . ILE B 1 147 ? 13.289 -23.141 -4.73 1 97.19 147 ILE B N 1
ATOM 3409 C CA . ILE B 1 147 ? 12.164 -22.906 -5.629 1 97.19 147 ILE B CA 1
ATOM 3410 C C . ILE B 1 147 ? 12.68 -22.547 -7.02 1 97.19 147 ILE B C 1
ATOM 3412 O O . ILE B 1 147 ? 13.555 -21.688 -7.16 1 97.19 147 ILE B O 1
ATOM 3416 N N . LYS B 1 148 ? 12.188 -23.203 -8 1 93.81 148 LYS B N 1
ATOM 3417 C CA . LYS B 1 148 ? 12.602 -22.906 -9.367 1 93.81 148 LYS B CA 1
ATOM 3418 C C . LYS B 1 148 ? 11.422 -23.016 -10.328 1 93.81 148 LYS B C 1
ATOM 3420 O O . LYS B 1 148 ? 10.867 -24.109 -10.523 1 93.81 148 LYS B O 1
ATOM 3425 N N . PRO B 1 149 ? 11.023 -21.859 -10.922 1 94.56 149 PRO B N 1
ATOM 3426 C CA . PRO B 1 149 ? 10.016 -21.922 -11.977 1 94.56 149 PRO B CA 1
ATOM 3427 C C . PRO B 1 149 ? 10.578 -22.422 -13.305 1 94.56 149 PRO B C 1
ATOM 3429 O O . PRO B 1 149 ? 11.758 -22.203 -13.594 1 94.56 149 PRO B O 1
ATOM 3432 N N . TRP B 1 150 ? 9.648 -23.078 -14.031 1 90.5 150 TRP B N 1
ATOM 3433 C CA . TRP B 1 150 ? 10.039 -23.625 -15.336 1 90.5 150 TRP B CA 1
ATOM 3434 C C . TRP B 1 150 ? 8.898 -23.484 -16.344 1 90.5 150 TRP B C 1
ATOM 3436 O O . TRP B 1 150 ? 7.754 -23.844 -16.047 1 90.5 150 TRP B O 1
ATOM 3446 N N . MET B 1 151 ? 9.266 -23 -17.469 1 91.06 151 MET B N 1
ATOM 3447 C CA . MET B 1 151 ? 8.289 -22.875 -18.547 1 91.06 151 MET B CA 1
ATOM 3448 C C . MET B 1 151 ? 8.352 -24.078 -19.484 1 91.06 151 MET B C 1
ATOM 3450 O O . MET B 1 151 ? 9.219 -24.141 -20.359 1 91.06 151 MET B O 1
ATOM 3454 N N . TYR B 1 152 ? 7.457 -25.016 -19.344 1 87.25 152 TYR B N 1
ATOM 3455 C CA . TYR B 1 152 ? 7.41 -26.203 -20.203 1 87.25 152 TYR B CA 1
ATOM 3456 C C . TYR B 1 152 ? 6.852 -25.859 -21.578 1 87.25 152 TYR B C 1
ATOM 3458 O O . TYR B 1 152 ? 7.406 -26.266 -22.609 1 87.25 152 TYR B O 1
ATOM 3466 N N . SER B 1 153 ? 5.793 -25.141 -21.594 1 87.5 153 SER B N 1
ATOM 3467 C CA . SER B 1 153 ? 5.184 -24.578 -22.797 1 87.5 153 SER B CA 1
ATOM 3468 C C . SER B 1 153 ? 4.52 -23.234 -22.5 1 87.5 153 SER B C 1
ATOM 3470 O O . SER B 1 153 ? 4.527 -22.766 -21.359 1 87.5 153 SER B O 1
ATOM 3472 N N . SER B 1 154 ? 3.996 -22.672 -23.5 1 89.19 154 SER B N 1
ATOM 3473 C CA . SER B 1 154 ? 3.332 -21.391 -23.312 1 89.19 154 SER B CA 1
ATOM 3474 C C . SER B 1 154 ? 2.121 -21.516 -22.391 1 89.19 154 SER B C 1
ATOM 3476 O O . SER B 1 154 ? 1.724 -20.562 -21.734 1 89.19 154 SER B O 1
ATOM 3478 N N . LYS B 1 155 ? 1.622 -22.703 -22.297 1 88.62 155 LYS B N 1
ATOM 3479 C CA . LYS B 1 155 ? 0.379 -22.891 -21.562 1 88.62 155 LYS B CA 1
ATOM 3480 C C . LYS B 1 155 ? 0.632 -23.625 -20.234 1 88.62 155 LYS B C 1
ATOM 3482 O O . LYS B 1 155 ? -0.233 -23.641 -19.359 1 88.62 155 LYS B O 1
ATOM 3487 N N . GLN B 1 156 ? 1.78 -24.234 -20.188 1 89.88 156 GLN B N 1
ATOM 3488 C CA . GLN B 1 156 ? 2.047 -25.047 -19.016 1 89.88 156 GLN B CA 1
ATOM 3489 C C . GLN B 1 156 ? 3.348 -24.625 -18.328 1 89.88 156 GLN B C 1
ATOM 3491 O O . GLN B 1 156 ? 4.426 -24.766 -18.906 1 89.88 156 GLN B O 1
ATOM 3496 N N . HIS B 1 157 ? 3.268 -24.109 -17.172 1 93.12 157 HIS B N 1
ATOM 3497 C CA . HIS B 1 157 ? 4.406 -23.75 -16.328 1 93.12 157 HIS B CA 1
ATOM 3498 C C . HIS B 1 157 ? 4.426 -24.578 -15.055 1 93.12 157 HIS B C 1
ATOM 3500 O O . HIS B 1 157 ? 3.371 -25 -14.562 1 93.12 157 HIS B O 1
ATOM 3506 N N . PHE B 1 158 ? 5.59 -24.844 -14.617 1 93.12 158 PHE B N 1
ATOM 3507 C CA . PHE B 1 158 ? 5.742 -25.641 -13.414 1 93.12 158 PHE B CA 1
ATOM 3508 C C . PHE B 1 158 ? 6.625 -24.938 -12.391 1 93.12 158 PHE B C 1
ATOM 3510 O O . PHE B 1 158 ? 7.387 -24.031 -12.75 1 93.12 158 PHE B O 1
ATOM 3517 N N . LEU B 1 159 ? 6.457 -25.281 -11.172 1 94.94 159 LEU B N 1
ATOM 3518 C CA . LEU B 1 159 ? 7.293 -24.844 -10.062 1 94.94 159 LEU B CA 1
ATOM 3519 C C . LEU B 1 159 ? 7.902 -26.031 -9.344 1 94.94 159 LEU B C 1
ATOM 3521 O O . LEU B 1 159 ? 7.176 -26.891 -8.82 1 94.94 159 LEU B O 1
ATOM 3525 N N . ALA B 1 160 ? 9.219 -26.109 -9.469 1 93.75 160 ALA B N 1
ATOM 3526 C CA . ALA B 1 160 ? 9.93 -27.141 -8.703 1 93.75 160 ALA B CA 1
ATOM 3527 C C . ALA B 1 160 ? 10.273 -26.625 -7.309 1 93.75 160 ALA B C 1
ATOM 3529 O O . ALA B 1 160 ? 10.898 -25.578 -7.164 1 93.75 160 ALA B O 1
ATOM 3530 N N . VAL B 1 161 ? 9.812 -27.328 -6.262 1 96.56 161 VAL B N 1
ATOM 3531 C CA . VAL B 1 161 ? 10.031 -26.938 -4.875 1 96.56 161 VAL B CA 1
ATOM 3532 C C . VAL B 1 161 ? 10.688 -28.078 -4.105 1 96.56 161 VAL B C 1
ATOM 3534 O O . VAL B 1 161 ? 10.141 -29.188 -4.027 1 96.56 161 VAL B O 1
ATOM 3537 N N . ALA B 1 162 ? 11.844 -27.828 -3.574 1 96.19 162 ALA B N 1
ATOM 3538 C CA . ALA B 1 162 ? 12.539 -28.812 -2.754 1 96.19 162 ALA B CA 1
ATOM 3539 C C . ALA B 1 162 ? 12.414 -28.484 -1.27 1 96.19 162 ALA B C 1
ATOM 3541 O O . ALA B 1 162 ? 12.367 -27.312 -0.889 1 96.19 162 ALA B O 1
ATOM 3542 N N . ASP B 1 163 ? 12.297 -29.516 -0.489 1 97.5 163 ASP B N 1
ATOM 3543 C CA . ASP B 1 163 ? 12.195 -29.297 0.95 1 97.5 163 ASP B CA 1
ATOM 3544 C C . ASP B 1 163 ? 13.344 -29.953 1.693 1 97.5 163 ASP B C 1
ATOM 3546 O O . ASP B 1 163 ? 14.211 -30.578 1.074 1 97.5 163 ASP B O 1
ATOM 3550 N N . ASP B 1 164 ? 13.383 -29.75 2.986 1 97.31 164 ASP B N 1
ATOM 3551 C CA . ASP B 1 164 ? 14.492 -30.188 3.824 1 97.31 164 ASP B CA 1
ATOM 3552 C C . ASP B 1 164 ? 14.445 -31.703 4.059 1 97.31 164 ASP B C 1
ATOM 3554 O O . ASP B 1 164 ? 15.391 -32.281 4.605 1 97.31 164 ASP B O 1
ATOM 3558 N N . PHE B 1 165 ? 13.43 -32.406 3.639 1 97 165 PHE B N 1
ATOM 3559 C CA . PHE B 1 165 ? 13.367 -33.875 3.713 1 97 165 PHE B CA 1
ATOM 3560 C C . PHE B 1 165 ? 13.977 -34.5 2.471 1 97 165 PHE B C 1
ATOM 3562 O O . PHE B 1 165 ? 14.055 -35.719 2.365 1 97 165 PHE B O 1
ATOM 3569 N N . GLY B 1 166 ? 14.328 -33.625 1.531 1 94.19 166 GLY B N 1
ATOM 3570 C CA . GLY B 1 166 ? 14.914 -34.094 0.298 1 94.19 166 GLY B CA 1
ATOM 3571 C C . GLY B 1 166 ? 13.883 -34.438 -0.762 1 94.19 166 GLY B C 1
ATOM 3572 O O . GLY B 1 166 ? 14.188 -35.156 -1.722 1 94.19 166 GLY B O 1
ATOM 3573 N N . THR B 1 167 ? 12.672 -34.031 -0.505 1 93.62 167 THR B N 1
ATOM 3574 C CA . THR B 1 167 ? 11.594 -34.281 -1.458 1 93.62 167 THR B CA 1
ATOM 3575 C C . THR B 1 167 ? 11.477 -33.125 -2.459 1 93.62 167 THR B C 1
ATOM 3577 O O . THR B 1 167 ? 11.547 -31.953 -2.08 1 93.62 167 THR B O 1
ATOM 3580 N N . LEU B 1 168 ? 11.398 -33.469 -3.713 1 92.38 168 LEU B N 1
ATOM 3581 C CA . LEU B 1 168 ? 11.141 -32.5 -4.773 1 92.38 168 LEU B CA 1
ATOM 3582 C C . LEU B 1 168 ? 9.672 -32.562 -5.199 1 92.38 168 LEU B C 1
ATOM 3584 O O . LEU B 1 168 ? 9.195 -33.594 -5.668 1 92.38 168 LEU B O 1
ATOM 3588 N N . HIS B 1 169 ? 8.992 -31.453 -4.984 1 93.62 169 HIS B N 1
ATOM 3589 C CA . HIS B 1 169 ? 7.602 -31.312 -5.387 1 93.62 169 HIS B CA 1
ATOM 3590 C C . HIS B 1 169 ? 7.488 -30.531 -6.695 1 93.62 169 HIS B C 1
ATOM 3592 O O . HIS B 1 169 ? 8.039 -29.438 -6.82 1 93.62 169 HIS B O 1
ATOM 3598 N N . ILE B 1 170 ? 6.852 -31.141 -7.656 1 91.62 170 ILE B N 1
ATOM 3599 C CA . ILE B 1 170 ? 6.605 -30.453 -8.922 1 91.62 170 ILE B CA 1
ATOM 3600 C C . ILE B 1 170 ? 5.145 -30.016 -8.992 1 91.62 170 ILE B C 1
ATOM 3602 O O . ILE B 1 170 ? 4.238 -30.859 -9.016 1 91.62 170 ILE B O 1
ATOM 3606 N N . LEU B 1 171 ? 4.957 -28.75 -9.039 1 93.19 171 LEU B N 1
ATOM 3607 C CA . LEU B 1 171 ? 3.607 -28.188 -9.055 1 93.19 171 LEU B CA 1
ATOM 3608 C C . LEU B 1 171 ? 3.322 -27.5 -10.383 1 93.19 171 LEU B C 1
ATOM 3610 O O . LEU B 1 171 ? 4.184 -26.797 -10.922 1 93.19 171 LEU B O 1
ATOM 3614 N N . GLU B 1 172 ? 2.176 -27.797 -10.938 1 92.25 172 GLU B N 1
ATOM 3615 C CA . GLU B 1 172 ? 1.746 -27.016 -12.094 1 92.25 172 GLU B CA 1
ATOM 3616 C C . GLU B 1 172 ? 1.208 -25.656 -11.664 1 92.25 172 GLU B C 1
ATOM 3618 O O . GLU B 1 172 ? 0.342 -25.562 -10.789 1 92.25 172 GLU B O 1
ATOM 3623 N N . ILE B 1 173 ? 1.728 -24.625 -12.234 1 94.06 173 ILE B N 1
ATOM 3624 C CA . ILE B 1 173 ? 1.271 -23.281 -11.914 1 94.06 173 ILE B CA 1
ATOM 3625 C C . ILE B 1 173 ? -0.046 -23 -12.633 1 94.06 173 ILE B C 1
ATOM 3627 O O . ILE B 1 173 ? -0.19 -23.297 -13.82 1 94.06 173 ILE B O 1
ATOM 3631 N N . SER B 1 174 ? -0.998 -22.469 -11.93 1 92.56 174 SER B N 1
ATOM 3632 C CA . SER B 1 174 ? -2.316 -22.219 -12.5 1 92.56 174 SER B CA 1
ATOM 3633 C C . SER B 1 174 ? -2.236 -21.219 -13.648 1 92.56 174 SER B C 1
ATOM 3635 O O . SER B 1 174 ? -1.317 -20.406 -13.703 1 92.56 174 SER B O 1
ATOM 3637 N N . TRP B 1 175 ? -3.119 -21.312 -14.5 1 91.19 175 TRP B N 1
ATOM 3638 C CA . TRP B 1 175 ? -3.178 -20.453 -15.68 1 91.19 175 TRP B CA 1
ATOM 3639 C C . TRP B 1 175 ? -3.219 -18.984 -15.273 1 91.19 175 TRP B C 1
ATOM 3641 O O . TRP B 1 175 ? -2.555 -18.141 -15.883 1 91.19 175 TRP B O 1
ATOM 3651 N N . SER B 1 176 ? -4 -18.688 -14.242 1 90.94 176 SER B N 1
ATOM 3652 C CA . SER B 1 176 ? -4.129 -17.312 -13.773 1 90.94 176 SER B CA 1
ATOM 3653 C C . SER B 1 176 ? -2.785 -16.75 -13.312 1 90.94 176 SER B C 1
ATOM 3655 O O . SER B 1 176 ? -2.566 -15.539 -13.336 1 90.94 176 SER B O 1
ATOM 3657 N N . LEU B 1 177 ? -1.884 -17.578 -12.984 1 93.75 177 LEU B N 1
ATOM 3658 C CA . LEU B 1 177 ? -0.595 -17.156 -12.453 1 93.75 177 LEU B CA 1
ATOM 3659 C C . LEU B 1 177 ? 0.459 -17.109 -13.555 1 93.75 177 LEU B C 1
ATOM 3661 O O . LEU B 1 177 ? 1.537 -16.531 -13.367 1 93.75 177 LEU B O 1
ATOM 3665 N N . ILE B 1 178 ? 0.179 -17.656 -14.672 1 94.44 178 ILE B N 1
ATOM 3666 C CA . ILE B 1 178 ? 1.217 -17.656 -15.695 1 94.44 178 ILE B CA 1
ATOM 3667 C C . ILE B 1 178 ? 0.827 -16.703 -16.812 1 94.44 178 ILE B C 1
ATOM 3669 O O . ILE B 1 178 ? 1.688 -16.203 -17.547 1 94.44 178 ILE B O 1
ATOM 3673 N N . HIS B 1 179 ? -0.438 -16.484 -17 1 92.88 179 HIS B N 1
ATOM 3674 C CA . HIS B 1 179 ? -0.907 -15.656 -18.094 1 92.88 179 HIS B CA 1
ATOM 3675 C C . HIS B 1 179 ? -0.928 -14.18 -17.703 1 92.88 179 HIS B C 1
ATOM 3677 O O . HIS B 1 179 ? -1.696 -13.773 -16.844 1 92.88 179 HIS B O 1
ATOM 3683 N N . PRO B 1 180 ? -0.205 -13.383 -18.391 1 93 180 PRO B N 1
ATOM 3684 C CA . PRO B 1 180 ? -0.194 -11.953 -18.047 1 93 180 PRO B CA 1
ATOM 3685 C C . PRO B 1 180 ? -1.422 -11.219 -18.578 1 93 180 PRO B C 1
ATOM 3687 O O . PRO B 1 180 ? -1.979 -11.594 -19.609 1 93 180 PRO B O 1
ATOM 3690 N N . SER B 1 181 ? -1.866 -10.203 -17.844 1 90.5 181 SER B N 1
ATOM 3691 C CA . SER B 1 181 ? -2.902 -9.297 -18.328 1 90.5 181 SER B CA 1
ATOM 3692 C C . SER B 1 181 ? -2.377 -8.406 -19.453 1 90.5 181 SER B C 1
ATOM 3694 O O . SER B 1 181 ? -1.164 -8.297 -19.641 1 90.5 181 SER B O 1
ATOM 3696 N N . SER B 1 182 ? -3.328 -7.762 -20.141 1 87.75 182 SER B N 1
ATOM 3697 C CA . SER B 1 182 ? -2.934 -6.809 -21.172 1 87.75 182 SER B CA 1
ATOM 3698 C C . SER B 1 182 ? -2.107 -5.668 -20.578 1 87.75 182 SER B C 1
ATOM 3700 O O . SER B 1 182 ? -2.496 -5.066 -19.578 1 87.75 182 SER B O 1
ATOM 3702 N N . ASN B 1 183 ? -0.913 -5.414 -21.031 1 89.44 183 ASN B N 1
ATOM 3703 C CA . ASN B 1 183 ? -0.037 -4.305 -20.672 1 89.44 183 ASN B CA 1
ATOM 3704 C C . ASN B 1 183 ? 0.544 -4.48 -19.266 1 89.44 183 ASN B C 1
ATOM 3706 O O . ASN B 1 183 ? 0.819 -3.496 -18.578 1 89.44 183 ASN B O 1
ATOM 3710 N N . GLU B 1 184 ? 0.546 -5.691 -18.797 1 94.31 184 GLU B N 1
ATOM 3711 C CA . GLU B 1 184 ? 1.027 -5.938 -17.453 1 94.31 184 GLU B CA 1
ATOM 3712 C C . GLU B 1 184 ? 2.459 -5.441 -17.266 1 94.31 184 GLU B C 1
ATOM 3714 O O . GLU B 1 184 ? 2.783 -4.812 -16.266 1 94.31 184 GLU B O 1
ATOM 3719 N N . ARG B 1 185 ? 3.256 -5.703 -18.266 1 95.94 185 ARG B N 1
ATOM 3720 C CA . ARG B 1 185 ? 4.641 -5.254 -18.188 1 95.94 185 ARG B CA 1
ATOM 3721 C C . ARG B 1 185 ? 4.715 -3.742 -17.984 1 95.94 185 ARG B C 1
ATOM 3723 O O . ARG B 1 185 ? 5.453 -3.254 -17.125 1 95.94 185 ARG B O 1
ATOM 3730 N N . SER B 1 186 ? 3.965 -3.039 -18.781 1 94.56 186 SER B N 1
ATOM 3731 C CA . SER B 1 186 ? 3.938 -1.584 -18.672 1 94.56 186 SER B CA 1
ATOM 3732 C C . SER B 1 186 ? 3.414 -1.132 -17.328 1 94.56 186 SER B C 1
ATOM 3734 O O . SER B 1 186 ? 3.936 -0.182 -16.734 1 94.56 186 SER B O 1
ATOM 3736 N N . SER B 1 187 ? 2.412 -1.809 -16.859 1 93.62 187 SER B N 1
ATOM 3737 C CA . SER B 1 187 ? 1.836 -1.467 -15.555 1 93.62 187 SER B CA 1
ATOM 3738 C C . SER B 1 187 ? 2.85 -1.661 -14.438 1 93.62 187 SER B C 1
ATOM 3740 O O . SER B 1 187 ? 2.93 -0.844 -13.516 1 93.62 187 SER B O 1
ATOM 3742 N N . VAL B 1 188 ? 3.625 -2.682 -14.516 1 96.69 188 VAL B N 1
ATOM 3743 C CA . VAL B 1 188 ? 4.633 -2.949 -13.5 1 96.69 188 VAL B CA 1
ATOM 3744 C C . VAL B 1 188 ? 5.746 -1.906 -13.586 1 96.69 188 VAL B C 1
ATOM 3746 O O . VAL B 1 188 ? 6.219 -1.41 -12.555 1 96.69 188 VAL B O 1
ATOM 3749 N N . LEU B 1 189 ? 6.07 -1.59 -14.781 1 96 189 LEU B N 1
ATOM 3750 C CA . LEU B 1 189 ? 7.066 -0.541 -14.969 1 96 189 LEU B CA 1
ATOM 3751 C C . LEU B 1 189 ? 6.602 0.767 -14.336 1 96 189 LEU B C 1
ATOM 3753 O O . LEU B 1 189 ? 7.363 1.42 -13.617 1 96 189 LEU B O 1
ATOM 3757 N N . HIS B 1 190 ? 5.391 1.107 -14.594 1 91.88 190 HIS B N 1
ATOM 3758 C CA . HIS B 1 190 ? 4.828 2.322 -14.023 1 91.88 190 HIS B CA 1
ATOM 3759 C C . HIS B 1 190 ? 4.793 2.248 -12.5 1 91.88 190 HIS B C 1
ATOM 3761 O O . HIS B 1 190 ? 5.02 3.25 -11.82 1 91.88 190 HIS B O 1
ATOM 3767 N N . TYR B 1 191 ? 4.445 1.108 -12.023 1 94.06 191 TYR B N 1
ATOM 3768 C CA . TYR B 1 191 ? 4.473 0.897 -10.578 1 94.06 191 TYR B CA 1
ATOM 3769 C C . TYR B 1 191 ? 5.844 1.229 -10.008 1 94.06 191 TYR B C 1
ATOM 3771 O O . TYR B 1 191 ? 5.949 1.96 -9.016 1 94.06 191 TYR B O 1
ATOM 3779 N N . PHE B 1 192 ? 6.922 0.768 -10.594 1 96.69 192 PHE B N 1
ATOM 3780 C CA . PHE B 1 192 ? 8.273 1.018 -10.102 1 96.69 192 PHE B CA 1
ATOM 3781 C C . PHE B 1 192 ? 8.617 2.498 -10.203 1 96.69 192 PHE B C 1
ATOM 3783 O O . PHE B 1 192 ? 9.25 3.057 -9.305 1 96.69 192 PHE B O 1
ATOM 3790 N N . GLU B 1 193 ? 8.219 3.092 -11.242 1 93.19 193 GLU B N 1
ATOM 3791 C CA . GLU B 1 193 ? 8.469 4.52 -11.414 1 93.19 193 GLU B CA 1
ATOM 3792 C C . GLU B 1 193 ? 7.785 5.336 -10.32 1 93.19 193 GLU B C 1
ATOM 3794 O O . GLU B 1 193 ? 8.359 6.297 -9.805 1 93.19 193 GLU B O 1
ATOM 3799 N N . ARG B 1 194 ? 6.648 4.941 -10.047 1 90.19 194 ARG B N 1
ATOM 3800 C CA . ARG B 1 194 ? 5.902 5.613 -8.984 1 90.19 194 ARG B CA 1
ATOM 3801 C C . ARG B 1 194 ? 6.586 5.426 -7.633 1 90.19 194 ARG B C 1
ATOM 3803 O O . ARG B 1 194 ? 6.645 6.352 -6.828 1 90.19 194 ARG B O 1
ATOM 3810 N N . GLU B 1 195 ? 7.059 4.25 -7.406 1 93.38 195 GLU B N 1
ATOM 3811 C CA . GLU B 1 195 ? 7.727 3.98 -6.141 1 93.38 195 GLU B CA 1
ATOM 3812 C C . GLU B 1 195 ? 9.016 4.789 -6.012 1 93.38 195 GLU B C 1
ATOM 3814 O O . GLU B 1 195 ? 9.398 5.18 -4.91 1 93.38 195 GLU B O 1
ATOM 3819 N N . VAL B 1 196 ? 9.625 5.098 -7.105 1 94.38 196 VAL B N 1
ATOM 3820 C CA . VAL B 1 196 ? 10.789 5.977 -7.082 1 94.38 196 VAL B CA 1
ATOM 3821 C C . VAL B 1 196 ? 10.375 7.371 -6.621 1 94.38 196 VAL B C 1
ATOM 3823 O O . VAL B 1 196 ? 11.016 7.957 -5.742 1 94.38 196 VAL B O 1
ATOM 3826 N N . LYS B 1 197 ? 9.305 7.832 -7.184 1 90.5 197 LYS B N 1
ATOM 3827 C CA . LYS B 1 197 ? 8.805 9.148 -6.809 1 90.5 197 LYS B CA 1
ATOM 3828 C C . LYS B 1 197 ? 8.352 9.172 -5.348 1 90.5 197 LYS B C 1
ATOM 3830 O O . LYS B 1 197 ? 8.539 10.172 -4.648 1 90.5 197 LYS B O 1
ATOM 3835 N N . HIS B 1 198 ? 7.781 8.094 -4.988 1 90.5 198 HIS B N 1
ATOM 3836 C CA . HIS B 1 198 ? 7.363 7.949 -3.598 1 90.5 198 HIS B CA 1
ATOM 3837 C C . HIS B 1 198 ? 8.555 8.055 -2.654 1 90.5 198 HIS B C 1
ATOM 3839 O O . HIS B 1 198 ? 8.492 8.75 -1.638 1 90.5 198 HIS B O 1
ATOM 3845 N N . LEU B 1 199 ? 9.602 7.426 -2.992 1 92.06 199 LEU B N 1
ATOM 3846 C CA . LEU B 1 199 ? 10.812 7.465 -2.182 1 92.06 199 LEU B CA 1
ATOM 3847 C C . LEU B 1 199 ? 11.375 8.883 -2.105 1 92.06 199 LEU B C 1
ATOM 3849 O O . LEU B 1 199 ? 11.781 9.336 -1.034 1 92.06 199 LEU B O 1
ATOM 3853 N N . GLU B 1 200 ? 11.391 9.547 -3.174 1 91.56 200 GLU B N 1
ATOM 3854 C CA . GLU B 1 200 ? 11.852 10.93 -3.199 1 91.56 200 GLU B CA 1
ATOM 3855 C C . GLU B 1 200 ? 10.969 11.82 -2.322 1 91.56 200 GLU B C 1
ATOM 3857 O O . GLU B 1 200 ? 11.477 12.672 -1.586 1 91.56 200 GLU B O 1
ATOM 3862 N N . TYR B 1 201 ? 9.742 11.641 -2.445 1 91.25 201 TYR B N 1
ATOM 3863 C CA . TYR B 1 201 ? 8.789 12.391 -1.63 1 91.25 201 TYR B CA 1
ATOM 3864 C C . TYR B 1 201 ? 9.031 12.141 -0.145 1 91.25 201 TYR B C 1
ATOM 3866 O O . TYR B 1 201 ? 9.102 13.094 0.642 1 91.25 201 TYR B O 1
ATOM 3874 N N . PHE B 1 202 ? 9.156 10.922 0.155 1 89.5 202 PHE B N 1
ATOM 3875 C CA . PHE B 1 202 ? 9.375 10.539 1.545 1 89.5 202 PHE B CA 1
ATOM 3876 C C . PHE B 1 202 ? 10.633 11.203 2.096 1 89.5 202 PHE B C 1
ATOM 3878 O O . PHE B 1 202 ? 10.633 11.727 3.213 1 89.5 202 PHE B O 1
ATOM 3885 N N . GLU B 1 203 ? 11.641 11.195 1.311 1 89.5 203 GLU B N 1
ATOM 3886 C CA . GLU B 1 203 ? 12.891 11.82 1.724 1 89.5 203 GLU B CA 1
ATOM 3887 C C . GLU B 1 203 ? 12.719 13.328 1.917 1 89.5 203 GLU B C 1
ATOM 3889 O O . GLU B 1 203 ? 13.242 13.898 2.877 1 89.5 203 GLU B O 1
ATOM 3894 N N . GLN B 1 204 ? 12.039 13.898 1.056 1 90.5 204 GLN B N 1
ATOM 3895 C CA . GLN B 1 204 ? 11.789 15.336 1.16 1 90.5 204 GLN B CA 1
ATOM 3896 C C . GLN B 1 204 ? 10.984 15.664 2.418 1 90.5 204 GLN B C 1
ATOM 3898 O O . GLN B 1 204 ? 11.297 16.625 3.121 1 90.5 204 GLN B O 1
ATOM 3903 N N . ARG B 1 205 ? 9.953 14.859 2.672 1 91 205 ARG B N 1
ATOM 3904 C CA . ARG B 1 205 ? 9.133 15.07 3.855 1 91 205 ARG B CA 1
ATOM 3905 C C . ARG B 1 205 ? 9.945 14.898 5.133 1 91 205 ARG B C 1
ATOM 3907 O O . ARG B 1 205 ? 9.758 15.633 6.102 1 91 205 ARG B O 1
ATOM 3914 N N . GLN B 1 206 ? 10.852 13.969 5.098 1 89.69 206 GLN B N 1
ATOM 3915 C CA . GLN B 1 206 ? 11.734 13.766 6.242 1 89.69 206 GLN B CA 1
ATOM 3916 C C . GLN B 1 206 ? 12.609 14.992 6.488 1 89.69 206 GLN B C 1
ATOM 3918 O O . GLN B 1 206 ? 12.852 15.367 7.637 1 89.69 206 GLN B O 1
ATOM 3923 N N . GLU B 1 207 ? 13.016 15.555 5.441 1 90.06 207 GLU B N 1
ATOM 3924 C CA . GLU B 1 207 ? 13.812 16.781 5.555 1 90.06 207 GLU B CA 1
ATOM 3925 C C . GLU B 1 207 ? 13 17.906 6.184 1 90.06 207 GLU B C 1
ATOM 3927 O O . GLU B 1 207 ? 13.5 18.609 7.062 1 90.06 207 GLU B O 1
ATOM 3932 N N . PHE B 1 208 ? 11.766 18.062 5.789 1 90.62 208 PHE B N 1
ATOM 3933 C CA . PHE B 1 208 ? 10.891 19.078 6.363 1 90.62 208 PHE B CA 1
ATOM 3934 C C . PHE B 1 208 ? 10.711 18.859 7.859 1 90.62 208 PHE B C 1
ATOM 3936 O O . PHE B 1 208 ? 10.797 19.797 8.648 1 90.62 208 PHE B O 1
ATOM 3943 N N . ARG B 1 209 ? 10.461 17.703 8.203 1 90.81 209 ARG B N 1
ATOM 3944 C CA . ARG B 1 209 ? 10.242 17.359 9.602 1 90.81 209 ARG B CA 1
ATOM 3945 C C . ARG B 1 209 ? 11.492 17.625 10.438 1 90.81 209 ARG B C 1
ATOM 3947 O O . ARG B 1 209 ? 11.406 18.125 11.562 1 90.81 209 ARG B O 1
ATOM 3954 N N . ASN B 1 210 ? 12.617 17.297 9.852 1 92 210 ASN B N 1
ATOM 3955 C CA . ASN B 1 210 ? 13.883 17.531 10.547 1 92 210 ASN B CA 1
ATOM 3956 C C . ASN B 1 210 ? 14.141 19.031 10.727 1 92 210 ASN B C 1
ATOM 3958 O O . ASN B 1 210 ? 14.586 19.453 11.789 1 92 210 ASN B O 1
ATOM 3962 N N . GLU B 1 211 ? 13.891 19.719 9.766 1 91.12 211 GLU B N 1
ATOM 3963 C CA . GLU B 1 211 ? 14.039 21.156 9.852 1 91.12 211 GLU B CA 1
ATOM 3964 C C . GLU B 1 211 ? 13.141 21.75 10.938 1 91.12 211 GLU B C 1
ATOM 3966 O O . GLU B 1 211 ? 13.562 22.609 11.703 1 91.12 211 GLU B O 1
ATOM 3971 N N . GLU B 1 212 ? 11.969 21.297 10.938 1 90.12 212 GLU B N 1
ATOM 3972 C CA . GLU B 1 212 ? 11.023 21.75 11.961 1 90.12 212 GLU B CA 1
ATOM 3973 C C . GLU B 1 212 ? 11.5 21.375 13.359 1 90.12 212 GLU B C 1
ATOM 3975 O O . GLU B 1 212 ? 11.414 22.172 14.289 1 90.12 212 GLU B O 1
ATOM 3980 N N . ARG B 1 213 ? 11.969 20.203 13.461 1 91.31 213 ARG B N 1
ATOM 3981 C CA . ARG B 1 213 ? 12.469 19.734 14.75 1 91.31 213 ARG B CA 1
ATOM 3982 C C . ARG B 1 213 ? 13.648 20.578 15.227 1 91.31 213 ARG B C 1
ATOM 3984 O O . ARG B 1 213 ? 13.703 20.969 16.391 1 91.31 213 ARG B O 1
ATOM 3991 N N . VAL B 1 214 ? 14.5 20.844 14.336 1 93.19 214 VAL B N 1
ATOM 3992 C CA . VAL B 1 214 ? 15.672 21.656 14.656 1 93.19 214 VAL B CA 1
ATOM 3993 C C . VAL B 1 214 ? 15.234 23.062 15.062 1 93.19 214 VAL B C 1
ATOM 3995 O O . VAL B 1 214 ? 15.75 23.625 16.031 1 93.19 214 VAL B O 1
ATOM 3998 N N . ALA B 1 215 ? 14.328 23.578 14.336 1 90.25 215 ALA B N 1
ATOM 3999 C CA . ALA B 1 215 ? 13.812 24.906 14.633 1 90.25 215 ALA B CA 1
ATOM 4000 C C . ALA B 1 215 ? 13.148 24.953 16 1 90.25 215 ALA B C 1
ATOM 4002 O O . ALA B 1 215 ? 13.359 25.891 16.781 1 90.25 215 ALA B O 1
ATOM 4003 N N . LEU B 1 216 ? 12.414 23.969 16.297 1 89.12 216 LEU B N 1
ATOM 4004 C CA . LEU B 1 216 ? 11.734 23.891 17.578 1 89.12 216 LEU B CA 1
ATOM 4005 C C . LEU B 1 216 ? 12.742 23.766 18.719 1 89.12 216 LEU B C 1
ATOM 4007 O O . LEU B 1 216 ? 12.57 24.375 19.781 1 89.12 216 LEU B O 1
ATOM 4011 N N . GLU B 1 217 ? 13.719 22.953 18.516 1 92.12 217 GLU B N 1
ATOM 4012 C CA . GLU B 1 217 ? 14.758 22.781 19.531 1 92.12 217 GLU B CA 1
ATOM 4013 C C . GLU B 1 217 ? 15.516 24.078 19.766 1 92.12 217 GLU B C 1
ATOM 4015 O O . GLU B 1 217 ? 15.836 24.422 20.906 1 92.12 217 GLU B O 1
ATOM 4020 N N . TYR B 1 218 ? 15.773 24.75 18.75 1 91 218 TYR B N 1
ATOM 4021 C CA . TYR B 1 218 ? 16.438 26.031 18.859 1 91 218 TYR B CA 1
ATOM 4022 C C . TYR B 1 218 ? 15.586 27.031 19.625 1 91 218 TYR B C 1
ATOM 4024 O O . TYR B 1 218 ? 16.078 27.75 20.5 1 91 218 TYR B O 1
ATOM 4032 N N . GLU B 1 219 ? 14.328 27.062 19.297 1 87.56 219 GLU B N 1
ATOM 4033 C CA . GLU B 1 219 ? 13.398 27.938 20 1 87.56 219 GLU B CA 1
ATOM 4034 C C . GLU B 1 219 ? 13.352 27.594 21.5 1 87.56 219 GLU B C 1
ATOM 4036 O O . GLU B 1 219 ? 13.344 28.5 22.344 1 87.56 219 GLU B O 1
ATOM 4041 N N . LYS B 1 220 ? 13.328 26.344 21.766 1 88.88 220 LYS B N 1
ATOM 4042 C CA . LYS B 1 220 ? 13.305 25.906 23.156 1 88.88 220 LYS B CA 1
ATOM 4043 C C . LYS B 1 220 ? 14.578 26.328 23.891 1 88.88 220 LYS B C 1
ATOM 4045 O O . LYS B 1 220 ? 14.531 26.75 25.047 1 88.88 220 LYS B O 1
ATOM 4050 N N . MET B 1 221 ? 15.688 26.203 23.234 1 88.88 221 MET B N 1
ATOM 4051 C CA . MET B 1 221 ? 16.969 26.578 23.812 1 88.88 221 MET B CA 1
ATOM 4052 C C . MET B 1 221 ? 17.031 28.078 24.078 1 88.88 221 MET B C 1
ATOM 4054 O O . MET B 1 221 ? 17.516 28.516 25.125 1 88.88 221 MET B O 1
ATOM 4058 N N . MET B 1 222 ? 16.531 28.844 23.203 1 86.81 222 MET B N 1
ATOM 4059 C CA . MET B 1 222 ? 16.531 30.297 23.344 1 86.81 222 MET B CA 1
ATOM 4060 C C . MET B 1 222 ? 15.625 30.719 24.5 1 86.81 222 MET B C 1
ATOM 4062 O O . MET B 1 222 ? 15.969 31.641 25.25 1 86.81 222 MET B O 1
ATOM 4066 N N . LYS B 1 223 ? 14.508 30.078 24.578 1 81.62 223 LYS B N 1
ATOM 4067 C CA . LYS B 1 223 ? 13.586 30.375 25.672 1 81.62 223 LYS B CA 1
ATOM 4068 C C . LYS B 1 223 ? 14.211 30.047 27.031 1 81.62 223 LYS B C 1
ATOM 4070 O O . LYS B 1 223 ? 14.047 30.781 28 1 81.62 223 LYS B O 1
ATOM 4075 N N . ARG B 1 224 ? 14.961 29.016 27.109 1 84.06 224 ARG B N 1
ATOM 4076 C CA . ARG B 1 224 ? 15.625 28.609 28.328 1 84.06 224 ARG B CA 1
ATOM 4077 C C . ARG B 1 224 ? 16.734 29.594 28.703 1 84.06 224 ARG B C 1
ATOM 4079 O O . ARG B 1 224 ? 16.906 29.906 29.891 1 84.06 224 ARG B O 1
ATOM 4086 N N . THR B 1 225 ? 17.422 30.047 27.75 1 80.38 225 THR B N 1
ATOM 4087 C CA . THR B 1 225 ? 18.5 31 27.984 1 80.38 225 THR B CA 1
ATOM 4088 C C . THR B 1 225 ? 17.953 32.344 28.453 1 80.38 225 THR B C 1
ATOM 4090 O O . THR B 1 225 ? 18.531 33 29.328 1 80.38 225 THR B O 1
ATOM 4093 N N . LYS B 1 226 ? 16.812 32.75 27.906 1 75.56 226 LYS B N 1
ATOM 4094 C CA . LYS B 1 226 ? 16.188 34 28.297 1 75.56 226 LYS B CA 1
ATOM 4095 C C . LYS B 1 226 ? 15.672 33.906 29.734 1 75.56 226 LYS B C 1
ATOM 4097 O O . LYS B 1 226 ? 15.727 34.906 30.469 1 75.56 226 LYS B O 1
ATOM 4102 N N . MET B 1 227 ? 15.156 32.812 30.094 1 70.69 227 MET B N 1
ATOM 4103 C CA . MET B 1 227 ? 14.641 32.625 31.438 1 70.69 227 MET B CA 1
ATOM 4104 C C . MET B 1 227 ? 15.773 32.625 32.469 1 70.69 227 MET B C 1
ATOM 4106 O O . MET B 1 227 ? 15.57 33 33.625 1 70.69 227 MET B O 1
ATOM 4110 N N . ALA B 1 228 ? 16.922 32.219 32.031 1 66.19 228 ALA B N 1
ATOM 4111 C CA . ALA B 1 228 ? 18.047 32.156 32.969 1 66.19 228 ALA B CA 1
ATOM 4112 C C . ALA B 1 228 ? 18.672 33.531 33.156 1 66.19 228 ALA B C 1
ATOM 4114 O O . ALA B 1 228 ? 19.438 33.75 34.094 1 66.19 228 ALA B O 1
ATOM 4115 N N . GLY B 1 229 ? 18.422 34.562 32.406 1 63.53 229 GLY B N 1
ATOM 4116 C CA . GLY B 1 229 ? 19.125 35.844 32.406 1 63.53 229 GLY B CA 1
ATOM 4117 C C . GLY B 1 229 ? 18.609 36.812 33.438 1 63.53 229 GLY B C 1
ATOM 4118 O O . GLY B 1 229 ? 18.797 38.031 33.312 1 63.53 229 GLY B O 1
ATOM 4119 N N . GLY B 1 230 ? 18.078 36.469 34.688 1 67.31 230 GLY B N 1
ATOM 4120 C CA . GLY B 1 230 ? 17.828 37.312 35.844 1 67.31 230 GLY B CA 1
ATOM 4121 C C . GLY B 1 230 ? 16.531 38.062 35.75 1 67.31 230 GLY B C 1
ATOM 4122 O O . GLY B 1 230 ? 15.656 37.75 34.969 1 67.31 230 GLY B O 1
ATOM 4123 N N . GLN B 1 231 ? 16.219 39.281 36.719 1 61.62 231 GLN B N 1
ATOM 4124 C CA . GLN B 1 231 ? 14.984 40 36.938 1 61.62 231 GLN B CA 1
ATOM 4125 C C . GLN B 1 231 ? 14.461 40.625 35.656 1 61.62 231 GLN B C 1
ATOM 4127 O O . GLN B 1 231 ? 13.258 40.594 35.406 1 61.62 231 GLN B O 1
ATOM 4132 N N . ARG B 1 232 ? 15.258 41.281 34.906 1 69.38 232 ARG B N 1
ATOM 4133 C CA . ARG B 1 232 ? 14.867 41.938 33.656 1 69.38 232 ARG B CA 1
ATOM 4134 C C . ARG B 1 232 ? 14.352 40.938 32.625 1 69.38 232 ARG B C 1
ATOM 4136 O O . ARG B 1 232 ? 13.406 41.219 31.891 1 69.38 232 ARG B O 1
ATOM 4143 N N . SER B 1 233 ? 14.898 39.812 32.812 1 69.69 233 SER B N 1
ATOM 4144 C CA . SER B 1 233 ? 14.5 38.75 31.891 1 69.69 233 SER B CA 1
ATOM 4145 C C . SER B 1 233 ? 13.109 38.25 32.219 1 69.69 233 SER B C 1
ATOM 4147 O O . SER B 1 233 ? 12.305 38 31.312 1 69.69 233 SER B O 1
ATOM 4149 N N . ARG B 1 234 ? 12.914 38.375 33.469 1 73.31 234 ARG B N 1
ATOM 4150 C CA . ARG B 1 234 ? 11.602 37.906 33.906 1 73.31 234 ARG B CA 1
ATOM 4151 C C . ARG B 1 234 ? 10.508 38.906 33.5 1 73.31 234 ARG B C 1
ATOM 4153 O O . ARG B 1 234 ? 9.422 38.5 33.062 1 73.31 234 ARG B O 1
ATOM 4160 N N . GLU B 1 235 ? 10.844 40.125 33.781 1 74.19 235 GLU B N 1
ATOM 4161 C CA . GLU B 1 235 ? 9.883 41.156 33.375 1 74.19 235 GLU B CA 1
ATOM 4162 C C . GLU B 1 235 ? 9.625 41.125 31.859 1 74.19 235 GLU B C 1
ATOM 4164 O O . GLU B 1 235 ? 8.484 41.25 31.422 1 74.19 235 GLU B O 1
ATOM 4169 N N . LEU B 1 236 ? 10.641 41 31.141 1 76.56 236 LEU B N 1
ATOM 4170 C CA . LEU B 1 236 ? 10.523 40.875 29.688 1 76.56 236 LEU B CA 1
ATOM 4171 C C . LEU B 1 236 ? 9.734 39.625 29.297 1 76.56 236 LEU B C 1
ATOM 4173 O O . LEU B 1 236 ? 8.922 39.656 28.375 1 76.56 236 LEU B O 1
ATOM 4177 N N . MET B 1 237 ? 9.914 38.656 30.078 1 76.69 237 MET B N 1
ATOM 4178 C CA . MET B 1 237 ? 9.203 37.406 29.828 1 76.69 237 MET B CA 1
ATOM 4179 C C . MET B 1 237 ? 7.719 37.562 30.109 1 76.69 237 MET B C 1
ATOM 4181 O O . MET B 1 237 ? 6.883 37.031 29.391 1 76.69 237 MET B O 1
ATOM 4185 N N . GLU B 1 238 ? 7.523 38.25 31.219 1 80 238 GLU B N 1
ATOM 4186 C CA . GLU B 1 238 ? 6.129 38.469 31.578 1 80 238 GLU B CA 1
ATOM 4187 C C . GLU B 1 238 ? 5.426 39.344 30.531 1 80 238 GLU B C 1
ATOM 4189 O O . GLU B 1 238 ? 4.27 39.094 30.188 1 80 238 GLU B O 1
ATOM 4194 N N . GLU B 1 239 ? 6.113 40.281 30.156 1 81 239 GLU B N 1
ATOM 4195 C CA . GLU B 1 239 ? 5.57 41.156 29.094 1 81 239 GLU B CA 1
ATOM 4196 C C . GLU B 1 239 ? 5.34 40.344 27.812 1 81 239 GLU B C 1
ATOM 4198 O O . GLU B 1 239 ? 4.301 40.5 27.156 1 81 239 GLU B O 1
ATOM 4203 N N . GLN B 1 240 ? 6.281 39.562 27.531 1 78.94 240 GLN B N 1
ATOM 4204 C CA . GLN B 1 240 ? 6.164 38.75 26.328 1 78.94 240 GLN B CA 1
ATOM 4205 C C . GLN B 1 240 ? 5.027 37.719 26.469 1 78.94 240 GLN B C 1
ATOM 4207 O O . GLN B 1 240 ? 4.281 37.5 25.516 1 78.94 240 GLN B O 1
ATOM 4212 N N . ALA B 1 241 ? 4.891 37.25 27.594 1 78.56 241 ALA B N 1
ATOM 4213 C CA . ALA B 1 241 ? 3.811 36.312 27.844 1 78.56 241 ALA B CA 1
ATOM 4214 C C . ALA B 1 241 ? 2.447 36.969 27.734 1 78.56 241 ALA B C 1
ATOM 4216 O O . ALA B 1 241 ? 1.498 36.375 27.203 1 78.56 241 ALA B O 1
ATOM 4217 N N . ASN B 1 242 ? 2.418 38.156 28.281 1 82.06 242 ASN B N 1
ATOM 4218 C CA . ASN B 1 242 ? 1.179 38.938 28.188 1 82.06 242 ASN B CA 1
ATOM 4219 C C . ASN B 1 242 ? 0.845 39.25 26.734 1 82.06 242 ASN B C 1
ATOM 4221 O O . ASN B 1 242 ? -0.308 39.125 26.312 1 82.06 242 ASN B O 1
ATOM 4225 N N . GLN B 1 243 ? 1.839 39.656 26.094 1 81.5 243 GLN B N 1
ATOM 4226 C CA . GLN B 1 243 ? 1.648 39.969 24.672 1 81.5 243 GLN B CA 1
ATOM 4227 C C . GLN B 1 243 ? 1.212 38.719 23.906 1 81.5 243 GLN B C 1
ATOM 4229 O O . GLN B 1 243 ? 0.308 38.781 23.078 1 81.5 243 GLN B O 1
ATOM 4234 N N . ASN B 1 244 ? 1.783 37.625 24.188 1 79 244 ASN B N 1
ATOM 4235 C CA . ASN B 1 244 ? 1.415 36.375 23.578 1 79 244 ASN B CA 1
ATOM 4236 C C . ASN B 1 244 ? -0.028 36 23.891 1 79 244 ASN B C 1
ATOM 4238 O O . ASN B 1 244 ? -0.742 35.469 23.031 1 79 244 ASN B O 1
ATOM 4242 N N . TYR B 1 245 ? -0.387 36.25 25.062 1 79.56 245 TYR B N 1
ATOM 4243 C CA . TYR B 1 245 ? -1.746 35.969 25.5 1 79.56 245 TYR B CA 1
ATOM 4244 C C . TYR B 1 245 ? -2.764 36.812 24.75 1 79.56 245 TYR B C 1
ATOM 4246 O O . TYR B 1 245 ? -3.797 36.312 24.312 1 79.56 245 TYR B O 1
ATOM 4254 N N . ILE B 1 246 ? -2.434 38.062 24.641 1 81.5 246 ILE B N 1
ATOM 4255 C CA . ILE B 1 246 ? -3.309 38.969 23.891 1 81.5 246 ILE B CA 1
ATOM 4256 C C . ILE B 1 246 ? -3.404 38.5 22.438 1 81.5 246 ILE B C 1
ATOM 4258 O O . ILE B 1 246 ? -4.496 38.469 21.875 1 81.5 246 ILE B O 1
ATOM 4262 N N . GLU B 1 247 ? -2.311 38.188 21.906 1 79.69 247 GLU B N 1
ATOM 4263 C CA . GLU B 1 247 ? -2.281 37.688 20.531 1 79.69 247 GLU B CA 1
ATOM 4264 C C . GLU B 1 247 ? -3.096 36.406 20.406 1 79.69 247 GLU B C 1
ATOM 4266 O O . GLU B 1 247 ? -3.811 36.188 19.422 1 79.69 247 GLU B O 1
ATOM 4271 N N . PHE B 1 248 ? -2.928 35.656 21.406 1 78.19 248 PHE B N 1
ATOM 4272 C CA . PHE B 1 248 ? -3.688 34.406 21.438 1 78.19 248 PHE B CA 1
ATOM 4273 C C . PHE B 1 248 ? -5.184 34.688 21.469 1 78.19 248 PHE B C 1
ATOM 4275 O O . PHE B 1 248 ? -5.961 34.031 20.766 1 78.19 248 PHE B O 1
ATOM 4282 N N . LEU B 1 249 ? -5.602 35.625 22.281 1 79.06 249 LEU B N 1
ATOM 4283 C CA . LEU B 1 249 ? -7.016 35.969 22.406 1 79.06 249 LEU B CA 1
ATOM 4284 C C . LEU B 1 249 ? -7.547 36.531 21.094 1 79.06 249 LEU B C 1
ATOM 4286 O O . LEU B 1 249 ? -8.664 36.219 20.672 1 79.06 249 LEU B O 1
ATOM 4290 N N . ASP B 1 250 ? -6.758 37.312 20.5 1 81.06 250 ASP B N 1
ATOM 4291 C CA . ASP B 1 250 ? -7.141 37.875 19.219 1 81.06 250 ASP B CA 1
ATOM 4292 C C . ASP B 1 250 ? -7.289 36.812 18.156 1 81.06 250 ASP B C 1
ATOM 4294 O O . ASP B 1 250 ? -8.242 36.812 17.375 1 81.06 250 ASP B O 1
ATOM 4298 N N . LEU B 1 251 ? -6.398 35.906 18.219 1 78.19 251 LEU B N 1
ATOM 4299 C CA . LEU B 1 251 ? -6.434 34.781 17.281 1 78.19 251 LEU B CA 1
ATOM 4300 C C . LEU B 1 251 ? -7.652 33.906 17.531 1 78.19 251 LEU B C 1
ATOM 4302 O O . LEU B 1 251 ? -8.328 33.5 16.578 1 78.19 251 LEU B O 1
ATOM 4306 N N . GLU B 1 252 ? -7.855 33.625 18.688 1 76.38 252 GLU B N 1
ATOM 4307 C CA . GLU B 1 252 ? -9.008 32.812 19.047 1 76.38 252 GLU B CA 1
ATOM 4308 C C . GLU B 1 252 ? -10.312 33.438 18.562 1 76.38 252 GLU B C 1
ATOM 4310 O O . GLU B 1 252 ? -11.156 32.781 17.984 1 76.38 252 GLU B O 1
ATOM 4315 N N . LYS B 1 253 ? -10.414 34.719 18.797 1 76.44 253 LYS B N 1
ATOM 4316 C CA . LYS B 1 253 ? -11.617 35.438 18.375 1 76.44 253 LYS B CA 1
ATOM 4317 C C . LYS B 1 253 ? -11.766 35.406 16.859 1 76.44 253 LYS B C 1
ATOM 4319 O O . LYS B 1 253 ? -12.859 35.156 16.344 1 76.44 253 LYS B O 1
ATOM 4324 N N . ALA B 1 254 ? -10.742 35.625 16.219 1 79.69 254 ALA B N 1
ATOM 4325 C CA . ALA B 1 254 ? -10.758 35.625 14.758 1 79.69 254 ALA B CA 1
ATOM 4326 C C . ALA B 1 254 ? -11.188 34.25 14.227 1 79.69 254 ALA B C 1
ATOM 4328 O O . ALA B 1 254 ? -11.977 34.156 13.281 1 79.69 254 ALA B O 1
ATOM 4329 N N . ILE B 1 255 ? -10.719 33.25 14.922 1 76.12 255 ILE B N 1
ATOM 4330 C CA . ILE B 1 255 ? -11.008 31.875 14.508 1 76.12 255 ILE B CA 1
ATOM 4331 C C . ILE B 1 255 ? -12.484 31.578 14.734 1 76.12 255 ILE B C 1
ATOM 4333 O O . ILE B 1 255 ? -13.156 31 13.867 1 76.12 255 ILE B O 1
ATOM 4337 N N . LEU B 1 256 ? -12.938 31.953 15.82 1 77.25 256 LEU B N 1
ATOM 4338 C CA . LEU B 1 256 ? -14.328 31.672 16.172 1 77.25 256 LEU B CA 1
ATOM 4339 C C . LEU B 1 256 ? -15.281 32.375 15.219 1 77.25 256 LEU B C 1
ATOM 4341 O O . LEU B 1 256 ? -16.312 31.828 14.844 1 77.25 256 LEU B O 1
ATOM 4345 N N . VAL B 1 257 ? -14.93 33.562 14.812 1 79.31 257 VAL B N 1
ATOM 4346 C CA . VAL B 1 257 ? -15.734 34.344 13.867 1 79.31 257 VAL B CA 1
ATOM 4347 C C . VAL B 1 257 ? -15.75 33.625 12.516 1 79.31 257 VAL B C 1
ATOM 4349 O O . VAL B 1 257 ? -16.812 33.469 11.898 1 79.31 257 VAL B O 1
ATOM 4352 N N . ARG B 1 258 ? -14.625 33.219 12.156 1 76.19 258 ARG B N 1
ATOM 4353 C CA . ARG B 1 258 ? -14.484 32.594 10.844 1 76.19 258 ARG B CA 1
ATOM 4354 C C . ARG B 1 258 ? -15.18 31.25 10.789 1 76.19 258 ARG B C 1
ATOM 4356 O O . ARG B 1 258 ? -15.68 30.844 9.734 1 76.19 258 ARG B O 1
ATOM 4363 N N . LEU B 1 259 ? -15.148 30.547 11.922 1 73.56 259 LEU B N 1
ATOM 4364 C CA . LEU B 1 259 ? -15.82 29.25 11.992 1 73.56 259 LEU B CA 1
ATOM 4365 C C . LEU B 1 259 ? -17.328 29.422 12.148 1 73.56 259 LEU B C 1
ATOM 4367 O O . LEU B 1 259 ? -18.078 28.453 12.109 1 73.56 259 LEU B O 1
ATOM 4371 N N . GLY B 1 260 ? -17.766 30.625 12.242 1 70.44 260 GLY B N 1
ATOM 4372 C CA . GLY B 1 260 ? -19.172 30.953 12.359 1 70.44 260 GLY B CA 1
ATOM 4373 C C . GLY B 1 260 ? -19.734 30.734 13.758 1 70.44 260 GLY B C 1
ATOM 4374 O O . GLY B 1 260 ? -20.938 30.531 13.93 1 70.44 260 GLY B O 1
ATOM 4375 N N . LEU B 1 261 ? -18.875 30.562 14.664 1 70.31 261 LEU B N 1
ATOM 4376 C CA . LEU B 1 261 ? -19.297 30.219 16.016 1 70.31 261 LEU B CA 1
ATOM 4377 C C . LEU B 1 261 ? -19.625 31.484 16.812 1 70.31 261 LEU B C 1
ATOM 4379 O O . LEU B 1 261 ? -20.391 31.438 17.781 1 70.31 261 LEU B O 1
ATOM 4383 N N . ILE B 1 262 ? -19 32.688 16.656 1 69.81 262 ILE B N 1
ATOM 4384 C CA . ILE B 1 262 ? -19.312 33.938 17.328 1 69.81 262 ILE B CA 1
ATOM 4385 C C . ILE B 1 262 ? -19.609 35 16.297 1 69.81 262 ILE B C 1
ATOM 4387 O O . ILE B 1 262 ? -19.047 35 15.195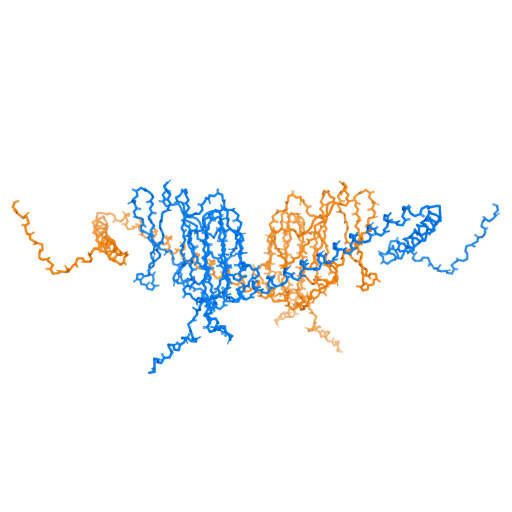 1 69.81 262 ILE B O 1
ATOM 4391 N N . LYS B 1 263 ? -20.781 35.688 16.516 1 62.34 263 LYS B N 1
ATOM 4392 C CA . LYS B 1 263 ? -21.125 36.812 15.664 1 62.34 263 LYS B CA 1
ATOM 4393 C C . LYS B 1 263 ? -20 37.875 15.672 1 62.34 263 LYS B C 1
ATOM 4395 O O . LYS B 1 263 ? -19.375 38.094 16.703 1 62.34 263 LYS B O 1
ATOM 4400 N N . GLY B 1 264 ? -19.266 37.938 14.688 1 54.53 264 GLY B N 1
ATOM 4401 C CA . GLY B 1 264 ? -18.25 38.969 14.57 1 54.53 264 GLY B CA 1
ATOM 4402 C C . GLY B 1 264 ? -18.594 40.25 15.273 1 54.53 264 GLY B C 1
ATOM 4403 O O . GLY B 1 264 ? -19.75 40.688 15.25 1 54.53 264 GLY B O 1
ATOM 4404 N N . LEU B 1 265 ? -18.094 40.5 16.516 1 45.91 265 LEU B N 1
ATOM 4405 C CA . LEU B 1 265 ? -18.297 41.812 17.078 1 45.91 265 LEU B CA 1
ATOM 4406 C C . LEU B 1 265 ? -18.328 42.875 15.992 1 45.91 265 LEU B C 1
ATOM 4408 O O . LEU B 1 265 ? -17.375 43 15.203 1 45.91 265 LEU B O 1
ATOM 4412 N N . ASP B 1 266 ? -19.406 43.312 15.633 1 42.75 266 ASP B N 1
ATOM 4413 C CA . ASP B 1 266 ? -19.406 44.656 15.008 1 42.75 266 ASP B CA 1
ATOM 4414 C C . ASP B 1 266 ? -18.469 45.594 15.734 1 42.75 266 ASP B C 1
ATOM 4416 O O . ASP B 1 266 ? -18.531 45.719 16.969 1 42.75 266 ASP B O 1
ATOM 4420 N N . ARG B 1 267 ? -17.219 45.906 15.398 1 41.91 267 ARG B N 1
ATOM 4421 C CA . ARG B 1 267 ? -16.391 46.969 15.945 1 41.91 267 ARG B CA 1
ATOM 4422 C C . ARG B 1 267 ? -17.25 48.062 16.594 1 41.91 267 ARG B C 1
ATOM 4424 O O . ARG B 1 267 ? -16.75 48.875 17.391 1 41.91 267 ARG B O 1
ATOM 4431 N N . PHE B 1 268 ? -18.391 48.344 16.031 1 35.66 268 PHE B N 1
ATOM 4432 C CA . PHE B 1 268 ? -19 49.625 16.422 1 35.66 268 PHE B CA 1
ATOM 4433 C C . PHE B 1 268 ? -19.797 49.469 17.703 1 35.66 268 PHE B C 1
ATOM 4435 O O . PHE B 1 268 ? -20.562 50.344 18.078 1 35.66 268 PHE B O 1
ATOM 4442 N N . SER B 1 269 ? -20.109 48.281 18.234 1 35.16 269 SER B N 1
ATOM 4443 C CA . SER B 1 269 ? -20.969 48.656 19.359 1 35.16 269 SER B CA 1
ATOM 4444 C C . SER B 1 269 ? -20.141 49.156 20.531 1 35.16 269 SER B C 1
ATOM 4446 O O . SER B 1 269 ? -19.141 48.531 20.922 1 35.16 269 SER B O 1
ATOM 4448 N N . PRO B 1 270 ? -20.219 50.438 21.047 1 34.12 270 PRO B N 1
ATOM 4449 C CA . PRO B 1 270 ? -19.609 51.125 22.172 1 34.12 270 PRO B CA 1
ATOM 4450 C C . PRO B 1 270 ? -19.703 50.344 23.484 1 34.12 270 PRO B C 1
ATOM 4452 O O . PRO B 1 270 ? -20.703 49.688 23.734 1 34.12 270 PRO B O 1
ATOM 4455 N N . SER B 1 271 ? -18.719 49.625 23.984 1 34.69 271 SER B N 1
ATOM 4456 C CA . SER B 1 271 ? -18.641 49.156 25.359 1 34.69 271 SER B CA 1
ATOM 4457 C C . SER B 1 271 ? -19.297 50.156 26.312 1 34.69 271 SER B C 1
ATOM 4459 O O . SER B 1 271 ? -18.844 51.312 26.438 1 34.69 271 SER B O 1
ATOM 4461 N N . ARG B 1 272 ? -20.656 50.156 26.484 1 32.06 272 ARG B N 1
ATOM 4462 C CA . ARG B 1 272 ? -21.172 50.875 27.625 1 32.06 272 ARG B CA 1
ATOM 4463 C C . ARG B 1 272 ? -20.422 50.5 28.906 1 32.06 272 ARG B C 1
ATOM 4465 O O . ARG B 1 272 ? -20.031 49.344 29.094 1 32.06 272 ARG B O 1
ATOM 4472 N N . ASN B 1 273 ? -19.703 51.438 29.656 1 30.88 273 ASN B N 1
ATOM 4473 C CA . ASN B 1 273 ? -19.062 51.625 30.953 1 30.88 273 ASN B CA 1
ATOM 4474 C C . ASN B 1 273 ? -19.875 50.969 32.062 1 30.88 273 ASN B C 1
ATOM 4476 O O . ASN B 1 273 ? -20.969 51.438 32.406 1 30.88 273 ASN B O 1
ATOM 4480 N N . LEU B 1 274 ? -20.172 49.656 32.062 1 25.41 274 LEU B N 1
ATOM 4481 C CA . LEU B 1 274 ? -20.844 49.281 33.281 1 25.41 274 LEU B CA 1
ATOM 4482 C C . LEU B 1 274 ? -19.984 49.625 34.5 1 25.41 274 LEU B C 1
ATOM 4484 O O . LEU B 1 274 ? -19.406 48.719 35.125 1 25.41 274 LEU B O 1
ATOM 4488 N N . LEU B 1 275 ? -19.234 50.781 34.438 1 22.81 275 LEU B N 1
ATOM 4489 C CA . LEU B 1 275 ? -18.75 51.406 35.656 1 22.81 275 LEU B CA 1
ATOM 4490 C C . LEU B 1 275 ? -19.906 51.719 36.594 1 22.81 275 LEU B C 1
ATOM 4492 O O . LEU B 1 275 ? -19.703 52.281 37.688 1 22.81 275 LEU B O 1
ATOM 4496 N N . THR B 1 276 ? -21.125 51.094 36.562 1 23.73 276 THR B N 1
ATOM 4497 C CA . THR B 1 276 ? -21.719 51.469 37.844 1 23.73 276 THR B CA 1
ATOM 4498 C C . THR B 1 276 ? -21.172 50.625 38.969 1 23.73 276 THR B C 1
ATOM 4500 O O . THR B 1 276 ? -20.969 49.406 38.812 1 23.73 276 THR B O 1
#

Foldseek 3Di:
DPPPPPPPVPDQQWDWDWAFQQKIFIARQPQDQDPPPRDRDGDPGPAIDNAANGGWDDWDAFPLDRQWIWIFGFFKIFIDGPPQRLDTLDIEDGHPFTWADKDAAPQFRQWIWTWTQQQKIFIAGVVVDRHGGPDIDRHDRGGWHDWDKDDPDLQWIWIWIAGPVGDIDIGTDDNVVRDYDVCSSVVVVVVSVVSSVVSVVVVVVVVVVVVVVVVVVVVVVVLVVLVVPDPVSVVVVVVVVVVVVVVVVVVVLVVCVVVVNDVPPPVPDPPDCPVD/DPPPPPPPPPDQQWDWDWAFQQKIFIARQPQDQDPVPRDRDGPPRPAIDNAANGGWDDWDAFPLDRQWIWIFGFFKIFIDGPPQRLDTLDIEDGHPFTWADKDAAPAFRQWIWTWTQQQKIFIAGVVVDRHGGPDIDRHDRGGWHDWDKDDPDLQWIWIWIAGPVGDTDIGIDDNVVRDYDVCSSVVVVVVSVVSSVVSVVVVVVVVVVVVVVVVVVVVVVVLVVLVVPDPVSVVVVVVVVVVVVVVVVVVVLVVCVVVVNDVPPPVPDPPDCPVD

InterPro domains:
  IPR015943 WD40/YVTN repeat-like-containing domain superfamily [G3DSA:2.130.10.10] (9-205)
  IPR036322 WD40-repeat-containing domain superfamily [SSF50978] (14-171)
  IPR050687 Dynein axonemal intermediate chain 1/2/3/4 [PTHR12442] (11-207)

Radius of gyration: 32.38 Å; Cα contacts (8 Å, |Δi|>4): 958; chains: 2; bounding box: 97×115×65 Å